Protein AF-0000000080309067 (afdb_homodimer)

Sequence (554 aa):
MSRDVDPRAEEPPRAPPQDAWDGMSSAERAAVVESLPAAMTDAEMSPPEGDAHYDAKNDARETLREWFRRLGKSVYVAAELTTYYPDEPRFAPDVLVVRDVEVREWMKWVVSAEGKGLDWVLEVHVGGDRKKDAERNVARYARLGIPEYFVYDRARQRLAGFRLPSPSARAYVPIVPQLGRYASEVLELDLVIEAQRLRFYRASAELLTPRDLAAKLGALAEQIAAERDAEAERARIEAERARTEAERARTEAERAAAAEAELARLRAEIDALRKRSMSRDVDPRAEEPPRAPPQDAWDGMSSAERAAVVESLPAAMTDAEMSPPEGDAHYDAKNDARETLREWFRRLGKSVYVAAELTTYYPDEPRFAPDVLVVRDVEVREWMKWVVSAEGKGLDWVLEVHVGGDRKKDAERNVARYARLGIPEYFVYDRARQRLAGFRLPSPSARAYVPIVPQLGRYASEVLELDLVIEAQRLRFYRASAELLTPRDLAAKLGALAEQIAAERDAEAERARIEAERARTEAERARTEAERAAAAEAELARLRAEIDALRKRS

Organism: NCBI:txid927083

Foldseek 3Di:
DPPPPPPPPPAADAQAALVVLVPDDPVRNVVSVVPHDLDDDPVADDDDPPPLQVVQLVQVQQLLVVVCVVVVFQKEKDAQTWEHDHPDRIGTARMFIDGPHHYDDDSHHYCSVVVHDTQEGEHEAADDDPCCQVPVVQQVCLQSQHAKYKYADLNVRDIWIWGAPDSPGSHTDTADDDPQWGQDPSSCWTWHRDPSHIWIDNVPDTRGRPVRVVVVVVVVVVVVVVVVVVVVVVVVVVVVVVVVVVVVVVVVVVVVVVVVVVVVVVVVVVVVVVVVD/DPPPPPPVPPAADAQAALVVLVPDDPVRNVVRVVPHDLDDDPVADDDDDPPLQVVQLVQVQQLLVVVCVVVVFQKEKDAQTWEHDHPDRIGTARMFIDGPHHYDDDSHHYCSVVVHDTQEGEHEAADDDPCCQVPVVQQVCLQSQHAKYKYADLNVRDIWIWGAPDSVGSHTDTADDDPQWGQDPSSCWTWHRDPSHIWIDNVPRTRGRPVVVVVVVVVVVVVVVVVVVVVVVVVVVVVVVVVVVVVVVVVVVVVVVVVVVVVVVVVVVVVVVVVVD

Structure (mmCIF, N/CA/C/O backbone):
data_AF-0000000080309067-model_v1
#
loop_
_entity.id
_entity.type
_entity.pdbx_description
1 polymer 'Putative restriction endonuclease domain-containing protein'
#
loop_
_atom_site.group_PDB
_atom_site.id
_atom_site.type_symbol
_atom_site.label_atom_id
_atom_site.label_alt_id
_atom_site.label_comp_id
_atom_site.label_asym_id
_atom_site.label_entity_id
_atom_site.label_seq_id
_atom_site.pdbx_PDB_ins_code
_atom_site.Cartn_x
_atom_site.Cartn_y
_atom_site.Cartn_z
_atom_site.occupancy
_atom_site.B_iso_or_equiv
_atom_site.auth_seq_id
_atom_site.auth_comp_id
_atom_site.auth_asym_id
_atom_site.auth_atom_id
_atom_site.pdbx_PDB_model_num
ATOM 1 N N . MET A 1 1 ? 7.77 47.906 5.785 1 23.8 1 MET A N 1
ATOM 2 C CA . MET A 1 1 ? 7.102 47.375 6.98 1 23.8 1 MET A CA 1
ATOM 3 C C . MET A 1 1 ? 7.309 45.875 7.117 1 23.8 1 MET A C 1
ATOM 5 O O . MET A 1 1 ? 6.938 45.125 6.23 1 23.8 1 MET A O 1
ATOM 9 N N . SER A 1 2 ? 8.383 45.5 7.77 1 26.39 2 SER A N 1
ATOM 10 C CA . SER A 1 2 ? 8.953 44.188 8.062 1 26.39 2 SER A CA 1
ATOM 11 C C . SER A 1 2 ? 7.922 43.281 8.719 1 26.39 2 SER A C 1
ATOM 13 O O . SER A 1 2 ? 7.355 43.625 9.758 1 26.39 2 SER A O 1
ATOM 15 N N . ARG A 1 3 ? 7.113 42.75 7.883 1 35.5 3 ARG A N 1
ATOM 16 C CA . ARG A 1 3 ? 6.062 41.875 8.414 1 35.5 3 ARG A CA 1
ATOM 17 C C . ARG A 1 3 ? 6.594 41 9.547 1 35.5 3 ARG A C 1
ATOM 19 O O . ARG A 1 3 ? 7.508 40.188 9.344 1 35.5 3 ARG A O 1
ATOM 26 N N . ASP A 1 4 ? 6.57 41.438 10.758 1 31.05 4 ASP A N 1
ATOM 27 C CA . ASP A 1 4 ? 6.961 40.781 12.008 1 31.05 4 ASP A CA 1
ATOM 28 C C . ASP A 1 4 ? 6.336 39.406 12.125 1 31.05 4 ASP A C 1
ATOM 30 O O . ASP A 1 4 ? 5.117 39.25 12.055 1 31.05 4 ASP A O 1
ATOM 34 N N . VAL A 1 5 ? 7.012 38.406 11.695 1 38.5 5 VAL A N 1
ATOM 35 C CA . VAL A 1 5 ? 6.781 37 11.992 1 38.5 5 VAL A CA 1
ATOM 36 C C . VAL A 1 5 ? 6.336 36.844 13.445 1 38.5 5 VAL A C 1
ATOM 38 O O . VAL A 1 5 ? 6.914 37.469 14.352 1 38.5 5 VAL A O 1
ATOM 41 N N . ASP A 1 6 ? 5.133 36.719 13.633 1 38.28 6 ASP A N 1
ATOM 42 C CA . ASP A 1 6 ? 4.66 36.562 15.008 1 38.28 6 ASP A CA 1
ATOM 43 C C . ASP A 1 6 ? 5.59 35.656 15.812 1 38.28 6 ASP A C 1
ATOM 45 O O . ASP A 1 6 ? 5.891 34.531 15.398 1 38.28 6 ASP A O 1
ATOM 49 N N . PRO A 1 7 ? 6.32 36.031 16.703 1 42.31 7 PRO A N 1
ATOM 50 C CA . PRO A 1 7 ? 7.332 35.375 17.547 1 42.31 7 PRO A CA 1
ATOM 51 C C . PRO A 1 7 ? 6.816 34.125 18.234 1 42.31 7 PRO A C 1
ATOM 53 O O . PRO A 1 7 ? 7.598 33.375 18.812 1 42.31 7 PRO A O 1
ATOM 56 N N . ARG A 1 8 ? 5.555 34.094 18.531 1 44.69 8 ARG A N 1
ATOM 57 C CA . ARG A 1 8 ? 5.102 33 19.391 1 44.69 8 ARG A CA 1
ATOM 58 C C . ARG A 1 8 ? 4.941 31.719 18.609 1 44.69 8 ARG A C 1
ATOM 60 O O . ARG A 1 8 ? 4.293 30.781 19.062 1 44.69 8 ARG A O 1
ATOM 67 N N . ALA A 1 9 ? 5.035 31.609 17.453 1 48.22 9 ALA A N 1
ATOM 68 C CA . ALA A 1 9 ? 5.078 30.344 16.703 1 48.22 9 ALA A CA 1
ATOM 69 C C . ALA A 1 9 ? 6.066 29.375 17.328 1 48.22 9 ALA A C 1
ATOM 71 O O . ALA A 1 9 ? 7.27 29.641 17.406 1 48.22 9 ALA A O 1
ATOM 72 N N . GLU A 1 10 ? 5.641 28.641 18.438 1 54.19 10 GLU A N 1
ATOM 73 C CA . GLU A 1 10 ? 6.527 27.719 19.141 1 54.19 10 GLU A CA 1
ATOM 74 C C . GLU A 1 10 ? 7.391 26.938 18.156 1 54.19 10 GLU A C 1
ATOM 76 O O . GLU A 1 10 ? 6.895 26.438 17.156 1 54.19 10 GLU A O 1
ATOM 81 N N . GLU A 1 11 ? 8.664 27.25 18.125 1 64 11 GLU A N 1
ATOM 82 C CA . GLU A 1 11 ? 9.688 26.562 17.344 1 64 11 GLU A CA 1
ATOM 83 C C . GLU A 1 11 ? 9.469 25.047 17.375 1 64 11 GLU A C 1
ATOM 85 O O . GLU A 1 11 ? 9.125 24.484 18.422 1 64 11 GLU A O 1
ATOM 90 N N . PRO A 1 12 ? 9.422 24.391 16.203 1 74.69 12 PRO A N 1
ATOM 91 C CA . PRO A 1 12 ? 9.312 22.922 16.219 1 74.69 12 PRO A CA 1
ATOM 92 C C . PRO A 1 12 ? 10.312 22.266 17.156 1 74.69 12 PRO A C 1
ATOM 94 O O . PRO A 1 12 ? 11.422 22.766 17.344 1 74.69 12 PRO A O 1
ATOM 97 N N . PRO A 1 13 ? 9.836 21.266 17.781 1 81.5 13 PRO A N 1
ATOM 98 C CA . PRO A 1 13 ? 10.75 20.531 18.656 1 81.5 13 PRO A CA 1
ATOM 99 C C . PRO A 1 13 ? 12.047 20.125 17.938 1 81.5 13 PRO A C 1
ATOM 101 O O . PRO A 1 13 ? 12.031 19.812 16.75 1 81.5 13 PRO A O 1
ATOM 104 N N . ARG A 1 14 ? 13.102 20.219 18.719 1 88.75 14 ARG A N 1
ATOM 105 C CA . ARG A 1 14 ? 14.43 19.875 18.219 1 88.75 14 ARG A CA 1
ATOM 106 C C . ARG A 1 14 ? 15.133 18.891 19.156 1 88.75 14 ARG A C 1
ATOM 108 O O . ARG A 1 14 ? 14.969 18.969 20.375 1 88.75 14 ARG A O 1
ATOM 115 N N . ALA A 1 15 ? 15.844 18 18.469 1 92.94 15 ALA A N 1
ATOM 116 C CA . ALA A 1 15 ? 16.75 17.188 19.297 1 92.94 15 ALA A CA 1
ATOM 117 C C . ALA A 1 15 ? 17.953 18.016 19.75 1 92.94 15 ALA A C 1
ATOM 119 O O . ALA A 1 15 ? 18.344 18.969 19.078 1 92.94 15 ALA A O 1
ATOM 120 N N . PRO A 1 16 ? 18.5 17.625 20.859 1 93.94 16 PRO A N 1
ATOM 121 C CA . PRO A 1 16 ? 19.719 18.328 21.281 1 93.94 16 PRO A CA 1
ATOM 122 C C . PRO A 1 16 ? 20.875 18.141 20.312 1 93.94 16 PRO A C 1
ATOM 124 O O . PRO A 1 16 ? 20.891 17.172 19.547 1 93.94 16 PRO A O 1
ATOM 127 N N . PRO A 1 17 ? 21.844 19.156 20.422 1 95.62 17 PRO A N 1
ATOM 128 C CA . PRO A 1 17 ? 23.062 18.953 19.641 1 95.62 17 PRO A CA 1
ATOM 129 C C . PRO A 1 17 ? 23.797 17.656 20.016 1 95.62 17 PRO A C 1
ATOM 131 O O . PRO A 1 17 ? 23.672 17.188 21.156 1 95.62 17 PRO A O 1
ATOM 134 N N . GLN A 1 18 ? 24.594 17.156 19.031 1 95.44 18 GLN A N 1
ATOM 135 C CA . GLN A 1 18 ? 25.25 15.875 19.203 1 95.44 18 GLN A CA 1
ATOM 136 C C . GLN A 1 18 ? 26.203 15.906 20.391 1 95.44 18 GLN A C 1
ATOM 138 O O . GLN A 1 18 ? 26.297 14.93 21.141 1 95.44 18 GLN A O 1
ATOM 143 N N . ASP A 1 19 ? 26.906 16.953 20.562 1 95.62 19 ASP A N 1
ATOM 144 C CA . ASP A 1 19 ? 27.859 17.062 21.656 1 95.62 19 ASP A CA 1
ATOM 145 C C . ASP A 1 19 ? 27.172 16.984 23.016 1 95.62 19 ASP A C 1
ATOM 147 O O . ASP A 1 19 ? 27.656 16.328 23.938 1 95.62 19 ASP A O 1
ATOM 151 N N . ALA A 1 20 ? 26.016 17.703 23.078 1 96.19 20 ALA A N 1
ATOM 152 C CA . ALA A 1 20 ? 25.219 17.625 24.297 1 96.19 20 ALA A CA 1
ATOM 153 C C . ALA A 1 20 ? 24.75 16.188 24.531 1 96.19 20 ALA A C 1
ATOM 155 O O . ALA A 1 20 ? 24.812 15.688 25.672 1 96.19 20 ALA A O 1
ATOM 156 N N . TRP A 1 21 ? 24.266 15.492 23.516 1 96.31 21 TRP A N 1
ATOM 157 C CA . TRP A 1 21 ? 23.812 14.109 23.578 1 96.31 21 TRP A CA 1
ATOM 158 C C . TRP A 1 21 ? 24.922 13.188 24.062 1 96.31 21 TRP A C 1
ATOM 160 O O . TRP A 1 21 ? 24.703 12.328 24.906 1 96.31 21 TRP A O 1
ATOM 170 N N . ASP A 1 22 ? 26.141 13.398 23.578 1 96.25 22 ASP A N 1
ATOM 171 C CA . ASP A 1 22 ? 27.281 12.539 23.891 1 96.25 22 ASP A CA 1
ATOM 172 C C . ASP A 1 22 ? 27.641 12.625 25.359 1 96.25 22 ASP A C 1
ATOM 174 O O . ASP A 1 22 ? 28.219 11.688 25.922 1 96.25 22 ASP A O 1
ATOM 178 N N . GLY A 1 23 ? 27.312 13.656 25.938 1 96.44 23 GLY A N 1
ATOM 179 C CA . GLY A 1 23 ? 27.656 13.859 27.328 1 96.44 23 GLY A CA 1
ATOM 180 C C . GLY A 1 23 ? 26.594 13.344 28.297 1 96.44 23 GLY A C 1
ATOM 181 O O . GLY A 1 23 ? 26.781 13.359 29.5 1 96.44 23 GLY A O 1
ATOM 182 N N . MET A 1 24 ? 25.516 12.875 27.766 1 96.62 24 MET A N 1
ATOM 183 C CA . MET A 1 24 ? 24.375 12.461 28.594 1 96.62 24 MET A CA 1
ATOM 184 C C . MET A 1 24 ? 24.562 11.031 29.078 1 96.62 24 MET A C 1
ATOM 186 O O . MET A 1 24 ? 25.188 10.211 28.406 1 96.62 24 MET A O 1
ATOM 190 N N . SER A 1 25 ? 23.969 10.781 30.266 1 96.94 25 SER A N 1
ATOM 191 C CA . SER A 1 25 ? 23.844 9.414 30.75 1 96.94 25 SER A CA 1
ATOM 192 C C . SER A 1 25 ? 22.766 8.648 30 1 96.94 25 SER A C 1
ATOM 194 O O . SER A 1 25 ? 21.969 9.25 29.266 1 96.94 25 SER A O 1
ATOM 196 N N . SER A 1 26 ? 22.828 7.371 30.203 1 96.19 26 SER A N 1
ATOM 197 C CA . SER A 1 26 ? 21.812 6.547 29.547 1 96.19 26 SER A CA 1
ATOM 198 C C . SER A 1 26 ? 20.406 6.973 29.969 1 96.19 26 SER A C 1
ATOM 200 O O . SER A 1 26 ? 19.5 7 29.141 1 96.19 26 SER A O 1
ATOM 202 N N . ALA A 1 27 ? 20.297 7.316 31.172 1 96.69 27 ALA A N 1
ATOM 203 C CA . ALA A 1 27 ? 18.984 7.73 31.703 1 96.69 27 ALA A CA 1
ATOM 204 C C . ALA A 1 27 ? 18.562 9.062 31.094 1 96.69 27 ALA A C 1
ATOM 206 O O . ALA A 1 27 ? 17.391 9.242 30.75 1 96.69 27 ALA A O 1
ATOM 207 N N . GLU A 1 28 ? 19.516 9.984 30.984 1 95.56 28 GLU A N 1
ATOM 208 C CA . GLU A 1 28 ? 19.219 11.281 30.375 1 95.56 28 GLU A CA 1
ATOM 209 C C . GLU A 1 28 ? 18.828 11.133 28.906 1 95.56 28 GLU A C 1
ATOM 211 O O . GLU A 1 28 ? 17.891 11.781 28.438 1 95.56 28 GLU A O 1
ATOM 216 N N . ARG A 1 29 ? 19.562 10.297 28.203 1 95.94 29 ARG A N 1
ATOM 217 C CA . ARG A 1 29 ? 19.266 10.023 26.812 1 95.94 29 ARG A CA 1
ATOM 218 C C . ARG A 1 29 ? 17.859 9.461 26.641 1 95.94 29 ARG A C 1
ATOM 220 O O . ARG A 1 29 ? 17.109 9.891 25.766 1 95.94 29 ARG A O 1
ATOM 227 N N . ALA A 1 30 ? 17.516 8.531 27.484 1 95.5 30 ALA A N 1
ATOM 228 C CA . ALA A 1 30 ? 16.172 7.93 27.438 1 95.5 30 ALA A CA 1
ATOM 229 C C . ALA A 1 30 ? 15.094 8.984 27.672 1 95.5 30 ALA A C 1
ATOM 231 O O . ALA A 1 30 ? 14.062 8.969 27 1 95.5 30 ALA A O 1
ATOM 232 N N . ALA A 1 31 ? 15.336 9.875 28.578 1 94.06 31 ALA A N 1
ATOM 233 C CA . ALA A 1 31 ? 14.383 10.945 28.875 1 94.06 31 ALA A CA 1
ATOM 234 C C . ALA A 1 31 ? 14.219 11.883 27.688 1 94.06 31 ALA A C 1
ATOM 236 O O . ALA A 1 31 ? 13.109 12.352 27.406 1 94.06 31 ALA A O 1
ATOM 237 N N . VAL A 1 32 ? 15.328 12.203 27 1 93.12 32 VAL A N 1
ATOM 238 C CA . VAL A 1 32 ? 15.281 13.07 25.828 1 93.12 32 VAL A CA 1
ATOM 239 C C . VAL A 1 32 ? 14.445 12.414 24.734 1 93.12 32 VAL A C 1
ATOM 241 O O . VAL A 1 32 ? 13.539 13.047 24.172 1 93.12 32 VAL A O 1
ATOM 244 N N . VAL A 1 33 ? 14.719 11.164 24.438 1 94.12 33 VAL A N 1
ATOM 245 C CA . VAL A 1 33 ? 14 10.461 23.391 1 94.12 33 VAL A CA 1
ATOM 246 C C . VAL A 1 33 ? 12.508 10.445 23.703 1 94.12 33 VAL A C 1
ATOM 248 O O . VAL A 1 33 ? 11.68 10.695 22.828 1 94.12 33 VAL A O 1
ATOM 251 N N . GLU A 1 34 ? 12.164 10.203 24.938 1 90.56 34 GLU A N 1
ATOM 252 C CA . GLU A 1 34 ? 10.773 10.164 25.359 1 90.56 34 GLU A CA 1
ATOM 253 C C . GLU A 1 34 ? 10.109 11.523 25.219 1 90.56 34 GLU A C 1
ATOM 255 O O . GLU A 1 34 ? 8.914 11.609 24.891 1 90.56 34 GLU A O 1
ATOM 260 N N . SER A 1 35 ? 10.883 12.586 25.391 1 90.62 35 SER A N 1
ATOM 261 C CA . SER A 1 35 ? 10.336 13.938 25.391 1 90.62 35 SER A CA 1
ATOM 262 C C . SER A 1 35 ? 10.102 14.438 23.953 1 90.62 35 SER A C 1
ATOM 264 O O . SER A 1 35 ? 9.383 15.414 23.75 1 90.62 35 SER A O 1
ATOM 266 N N . LEU A 1 36 ? 10.75 13.812 23 1 88.75 36 LEU A N 1
ATOM 267 C CA . LEU A 1 36 ? 10.594 14.219 21.609 1 88.75 36 LEU A CA 1
ATOM 268 C C . LEU A 1 36 ? 9.297 13.656 21.016 1 88.75 36 LEU A C 1
ATOM 270 O O . LEU A 1 36 ? 9.141 12.438 20.906 1 88.75 36 LEU A O 1
ATOM 274 N N . PRO A 1 37 ? 8.43 14.516 20.688 1 83.56 37 PRO A N 1
ATOM 275 C CA . PRO A 1 37 ? 7.148 14.016 20.172 1 83.56 37 PRO A CA 1
ATOM 276 C C . PRO A 1 37 ? 7.289 13.305 18.828 1 83.56 37 PRO A C 1
ATOM 278 O O . PRO A 1 37 ? 8.055 13.75 17.969 1 83.56 37 PRO A O 1
ATOM 281 N N . ALA A 1 38 ? 6.605 12.195 18.703 1 79.06 38 ALA A N 1
ATOM 282 C CA . ALA A 1 38 ? 6.531 11.508 17.406 1 79.06 38 ALA A CA 1
ATOM 283 C C . ALA A 1 38 ? 5.508 12.164 16.5 1 79.06 38 ALA A C 1
ATOM 285 O O . ALA A 1 38 ? 5.668 12.164 15.273 1 79.06 38 ALA A O 1
ATOM 286 N N . ALA A 1 39 ? 4.527 12.609 17.234 1 69.38 39 ALA A N 1
ATOM 287 C CA . ALA A 1 39 ? 3.438 13.227 16.484 1 69.38 39 ALA A CA 1
ATOM 288 C C . ALA A 1 39 ? 3.793 14.648 16.062 1 69.38 39 ALA A C 1
ATOM 290 O O . ALA A 1 39 ? 4.414 15.391 16.828 1 69.38 39 ALA A O 1
ATOM 291 N N . MET A 1 40 ? 3.623 14.938 14.812 1 59.81 40 MET A N 1
ATOM 292 C CA . MET A 1 40 ? 3.838 16.297 14.352 1 59.81 40 MET A CA 1
ATOM 293 C C . MET A 1 40 ? 2.605 17.156 14.602 1 59.81 40 MET A C 1
ATOM 295 O O . MET A 1 40 ? 1.51 16.641 14.805 1 59.81 40 MET A O 1
ATOM 299 N N . THR A 1 41 ? 2.953 18.391 14.969 1 52.78 41 THR A N 1
ATOM 300 C CA . THR A 1 41 ? 1.838 19.281 15.281 1 52.78 41 THR A CA 1
ATOM 301 C C . THR A 1 41 ? 1.123 19.719 14.008 1 52.78 41 THR A C 1
ATOM 303 O O . THR A 1 41 ? 1.677 19.609 12.914 1 52.78 41 THR A O 1
ATOM 306 N N . ASP A 1 42 ? -0.051 20.062 14.227 1 47.75 42 ASP A N 1
ATOM 307 C CA . ASP A 1 42 ? -0.907 20.547 13.148 1 47.75 42 ASP A CA 1
ATOM 308 C C . ASP A 1 42 ? -0.179 21.594 12.305 1 47.75 42 ASP A C 1
ATOM 310 O O . ASP A 1 42 ? -0.369 21.656 11.086 1 47.75 42 ASP A O 1
ATOM 314 N N . ALA A 1 43 ? 0.699 22.359 12.875 1 43.06 43 ALA A N 1
ATOM 315 C CA . ALA A 1 43 ? 1.45 23.438 12.227 1 43.06 43 ALA A CA 1
ATOM 316 C C . ALA A 1 43 ? 2.551 22.875 11.328 1 43.06 43 ALA A C 1
ATOM 318 O O . ALA A 1 43 ? 2.984 23.531 10.375 1 43.06 43 ALA A O 1
ATOM 319 N N . GLU A 1 44 ? 2.912 21.703 11.57 1 45.75 44 GLU A N 1
ATOM 320 C CA . GLU A 1 44 ? 4.105 21.141 10.93 1 45.75 44 GLU A CA 1
ATOM 321 C C . GLU A 1 44 ? 3.74 20.172 9.812 1 45.75 44 GLU A C 1
ATOM 323 O O . GLU A 1 44 ? 4.598 19.781 9.016 1 45.75 44 GLU A O 1
ATOM 328 N N . MET A 1 45 ? 2.609 19.781 9.727 1 46.06 45 MET A N 1
ATOM 329 C CA . MET A 1 45 ? 2.307 18.641 8.852 1 46.06 45 MET A CA 1
ATOM 330 C C . MET A 1 45 ? 2.033 19.125 7.43 1 46.06 45 MET A C 1
ATOM 332 O O . MET A 1 45 ? 1.495 20.219 7.227 1 46.06 45 MET A O 1
ATOM 336 N N . SER A 1 46 ? 2.801 18.609 6.48 1 50.03 46 SER A N 1
ATOM 337 C CA . SER A 1 46 ? 2.598 18.859 5.059 1 50.03 46 SER A CA 1
ATOM 338 C C . SER A 1 46 ? 1.195 18.453 4.617 1 50.03 46 SER A C 1
ATOM 340 O O . SER A 1 46 ? 0.664 17.438 5.078 1 50.03 46 SER A O 1
ATOM 342 N N . PRO A 1 47 ? 0.471 19.359 3.893 1 54.41 47 PRO A N 1
ATOM 343 C CA . PRO A 1 47 ? -0.868 19.078 3.365 1 54.41 47 PRO A CA 1
ATOM 344 C C . PRO A 1 47 ? -0.922 17.812 2.523 1 54.41 47 PRO A C 1
ATOM 346 O O . PRO A 1 47 ? 0.065 17.438 1.877 1 54.41 47 PRO A O 1
ATOM 349 N N . PRO A 1 48 ? -2.086 17.047 2.873 1 64.12 48 PRO A N 1
ATOM 350 C CA . PRO A 1 48 ? -2.303 15.977 1.899 1 64.12 48 PRO A CA 1
ATOM 351 C C . PRO A 1 48 ? -2.32 16.484 0.459 1 64.12 48 PRO A C 1
ATOM 353 O O . PRO A 1 48 ? -2.77 17.594 0.198 1 64.12 48 PRO A O 1
ATOM 356 N N . GLU A 1 49 ? -1.718 15.828 -0.328 1 73.19 49 GLU A N 1
ATOM 357 C CA . GLU A 1 49 ? -1.603 16.25 -1.721 1 73.19 49 GLU A CA 1
ATOM 358 C C . GLU A 1 49 ? -2.326 15.281 -2.65 1 73.19 49 GLU A C 1
ATOM 360 O O . GLU A 1 49 ? -1.826 14.953 -3.73 1 73.19 49 GLU A O 1
ATOM 365 N N . GLY A 1 50 ? -3.418 14.773 -2.16 1 87.69 50 GLY A N 1
ATOM 366 C CA . GLY A 1 50 ? -4.293 14.008 -3.033 1 87.69 50 GLY A CA 1
ATOM 367 C C . GLY A 1 50 ? -3.781 12.609 -3.307 1 87.69 50 GLY A C 1
ATOM 368 O O . GLY A 1 50 ? -2.734 12.211 -2.789 1 87.69 50 GLY A O 1
ATOM 369 N N . ASP A 1 51 ? -4.535 11.93 -4.195 1 93.44 51 ASP A N 1
ATOM 370 C CA . ASP A 1 51 ? -4.242 10.539 -4.523 1 93.44 51 ASP A CA 1
ATOM 371 C C . ASP A 1 51 ? -2.893 10.414 -5.23 1 93.44 51 ASP A C 1
ATOM 373 O O . ASP A 1 51 ? -2.143 9.469 -4.984 1 93.44 51 ASP A O 1
ATOM 377 N N . ALA A 1 52 ? -2.672 11.398 -6.086 1 93.44 52 ALA A N 1
ATOM 378 C CA . ALA A 1 52 ? -1.438 11.32 -6.863 1 93.44 52 ALA A CA 1
ATOM 379 C C . ALA A 1 52 ? -0.214 11.312 -5.953 1 93.44 52 ALA A C 1
ATOM 381 O O . ALA A 1 52 ? 0.727 10.547 -6.172 1 93.44 52 ALA A O 1
ATOM 382 N N . HIS A 1 53 ? -0.268 12.102 -4.945 1 92.5 53 HIS A N 1
ATOM 383 C CA . HIS A 1 53 ? 0.829 12.172 -3.988 1 92.5 53 HIS A CA 1
ATOM 384 C C . HIS A 1 53 ? 0.893 10.914 -3.131 1 92.5 53 HIS A C 1
ATOM 386 O O . HIS A 1 53 ? 1.951 10.289 -3.012 1 92.5 53 HIS A O 1
ATOM 392 N N . TYR A 1 54 ? -0.267 10.57 -2.553 1 93.56 54 TYR A N 1
ATOM 393 C CA . TYR A 1 54 ? -0.325 9.406 -1.674 1 93.56 54 TYR A CA 1
ATOM 394 C C . TYR A 1 54 ? 0.083 8.141 -2.416 1 93.56 54 TYR A C 1
ATOM 396 O O . TYR A 1 54 ? 0.871 7.34 -1.905 1 93.56 54 TYR A O 1
ATOM 404 N N . ASP A 1 55 ? -0.421 7.953 -3.625 1 95.75 55 ASP A N 1
ATOM 405 C CA . ASP A 1 55 ? -0.133 6.754 -4.406 1 95.75 55 ASP A CA 1
ATOM 406 C C . ASP A 1 55 ? 1.352 6.668 -4.75 1 95.75 55 ASP A C 1
ATOM 408 O O . ASP A 1 55 ? 1.957 5.598 -4.645 1 95.75 55 ASP A O 1
ATOM 412 N N . ALA A 1 56 ? 1.907 7.773 -5.156 1 96.31 56 ALA A N 1
ATOM 413 C CA . ALA A 1 56 ? 3.322 7.781 -5.512 1 96.31 56 ALA A CA 1
ATOM 414 C C . ALA A 1 56 ? 4.191 7.422 -4.309 1 96.31 56 ALA A C 1
ATOM 416 O O . ALA A 1 56 ? 5.09 6.582 -4.41 1 96.31 56 ALA A O 1
ATOM 417 N N . LYS A 1 57 ? 3.908 8.023 -3.23 1 95.5 57 LYS A N 1
ATOM 418 C CA . LYS A 1 57 ? 4.629 7.789 -1.982 1 95.5 57 LYS A CA 1
ATOM 419 C C . LYS A 1 57 ? 4.469 6.344 -1.519 1 95.5 57 LYS A C 1
ATOM 421 O O . LYS A 1 57 ? 5.453 5.668 -1.216 1 95.5 57 LYS A O 1
ATOM 426 N N . ASN A 1 58 ? 3.238 5.945 -1.474 1 96.56 58 ASN A N 1
ATOM 427 C CA . ASN A 1 58 ? 2.941 4.602 -0.988 1 96.56 58 ASN A CA 1
ATOM 428 C C . ASN A 1 58 ? 3.52 3.531 -1.908 1 96.56 58 ASN A C 1
ATOM 430 O O . ASN A 1 58 ? 4.055 2.527 -1.438 1 96.56 58 ASN A O 1
ATOM 434 N N . ASP A 1 59 ? 3.377 3.719 -3.197 1 97.56 59 ASP A N 1
ATOM 435 C CA . ASP A 1 59 ? 3.928 2.754 -4.145 1 97.56 59 ASP A CA 1
ATOM 436 C C . ASP A 1 59 ? 5.441 2.621 -3.975 1 97.56 59 ASP A C 1
ATOM 438 O O . ASP A 1 59 ? 5.977 1.51 -3.98 1 97.56 59 ASP A O 1
ATOM 442 N N . ALA A 1 60 ? 6.102 3.73 -3.869 1 98.5 60 ALA A N 1
ATOM 443 C CA . ALA A 1 60 ? 7.547 3.697 -3.668 1 98.5 60 ALA A CA 1
ATOM 444 C C . ALA A 1 60 ? 7.906 2.957 -2.383 1 98.5 60 ALA A C 1
ATOM 446 O O . ALA A 1 60 ? 8.734 2.049 -2.393 1 98.5 60 ALA A O 1
ATOM 447 N N . ARG A 1 61 ? 7.258 3.275 -1.32 1 98.19 61 ARG A N 1
ATOM 448 C CA . ARG A 1 61 ? 7.535 2.668 -0.024 1 98.19 61 ARG A CA 1
ATOM 449 C C . ARG A 1 61 ? 7.305 1.16 -0.066 1 98.19 61 ARG A C 1
ATOM 451 O O . ARG A 1 61 ? 8.18 0.382 0.315 1 98.19 61 ARG A O 1
ATOM 458 N N . GLU A 1 62 ? 6.137 0.788 -0.544 1 97.81 62 GLU A N 1
ATOM 459 C CA . GLU A 1 62 ? 5.758 -0.622 -0.495 1 97.81 62 GLU A CA 1
ATOM 460 C C . GLU A 1 62 ? 6.617 -1.457 -1.438 1 97.81 62 GLU A C 1
ATOM 462 O O . GLU A 1 62 ? 6.953 -2.604 -1.132 1 97.81 62 GLU A O 1
ATOM 467 N N . THR A 1 63 ? 6.953 -0.907 -2.619 1 98.38 63 THR A N 1
ATOM 468 C CA . THR A 1 63 ? 7.82 -1.602 -3.566 1 98.38 63 THR A CA 1
ATOM 469 C C . THR A 1 63 ? 9.195 -1.854 -2.957 1 98.38 63 THR A C 1
ATOM 471 O O . THR A 1 63 ? 9.695 -2.98 -2.986 1 98.38 63 THR A O 1
ATOM 474 N N . LEU A 1 64 ? 9.766 -0.845 -2.387 1 98.62 64 LEU A N 1
ATOM 475 C CA . LEU A 1 64 ? 11.094 -0.962 -1.797 1 98.62 64 LEU A CA 1
ATOM 476 C C . LEU A 1 64 ? 11.07 -1.892 -0.588 1 98.62 64 LEU A C 1
ATOM 478 O O . LEU A 1 64 ? 11.953 -2.744 -0.439 1 98.62 64 LEU A O 1
ATOM 482 N N . ARG A 1 65 ? 10.07 -1.704 0.235 1 97.38 65 ARG A N 1
ATOM 483 C CA . ARG A 1 65 ? 9.938 -2.543 1.422 1 97.38 65 ARG A CA 1
ATOM 484 C C . ARG A 1 65 ? 9.875 -4.02 1.044 1 97.38 65 ARG A C 1
ATOM 486 O O . ARG A 1 65 ? 10.578 -4.848 1.63 1 97.38 65 ARG A O 1
ATOM 493 N N . GLU A 1 66 ? 9.039 -4.316 0.1 1 95.62 66 GLU A N 1
ATOM 494 C CA . GLU A 1 66 ? 8.867 -5.699 -0.329 1 95.62 66 GLU A CA 1
ATOM 495 C C . GLU A 1 66 ? 10.148 -6.234 -0.97 1 95.62 66 GLU A C 1
ATOM 497 O O . GLU A 1 66 ? 10.531 -7.383 -0.73 1 95.62 66 GLU A O 1
ATOM 502 N N . TRP A 1 67 ? 10.797 -5.434 -1.753 1 96.56 67 TRP A N 1
ATOM 503 C CA . TRP A 1 67 ? 12.023 -5.84 -2.432 1 96.56 67 TRP A CA 1
ATOM 504 C C . TRP A 1 67 ? 13.102 -6.223 -1.423 1 96.56 67 TRP A C 1
ATOM 506 O O . TRP A 1 67 ? 13.664 -7.316 -1.493 1 96.56 67 TRP A O 1
ATOM 516 N N . PHE A 1 68 ? 13.32 -5.41 -0.477 1 97.69 68 PHE A N 1
ATOM 517 C CA . PHE A 1 68 ? 14.391 -5.652 0.483 1 97.69 68 PHE A CA 1
ATOM 518 C C . PHE A 1 68 ? 14.023 -6.789 1.431 1 97.69 68 PHE A C 1
ATOM 520 O O . PHE A 1 68 ? 14.891 -7.555 1.858 1 97.69 68 PHE A O 1
ATOM 527 N N . ARG A 1 69 ? 12.758 -6.887 1.761 1 94.56 69 ARG A N 1
ATOM 528 C CA . ARG A 1 69 ? 12.305 -8.008 2.576 1 94.56 69 ARG A CA 1
ATOM 529 C C . ARG A 1 69 ? 12.594 -9.336 1.889 1 94.56 69 ARG A C 1
ATOM 531 O O . ARG A 1 69 ? 13.117 -10.266 2.514 1 94.56 69 ARG A O 1
ATOM 538 N N . ARG A 1 70 ? 12.297 -9.43 0.662 1 92.38 70 ARG A N 1
ATOM 539 C CA . ARG A 1 70 ? 12.484 -10.664 -0.102 1 92.38 70 ARG A CA 1
ATOM 540 C C . ARG A 1 70 ? 13.961 -11.016 -0.212 1 92.38 70 ARG A C 1
ATOM 542 O O . ARG A 1 70 ? 14.32 -12.195 -0.244 1 92.38 70 ARG A O 1
ATOM 549 N N . LEU A 1 71 ? 14.766 -10 -0.238 1 95 71 LEU A N 1
ATOM 550 C CA . LEU A 1 71 ? 16.203 -10.227 -0.331 1 95 71 LEU A CA 1
ATOM 551 C C . LEU A 1 71 ? 16.781 -10.602 1.028 1 95 71 LEU A C 1
ATOM 553 O O . LEU A 1 71 ? 17.938 -11.016 1.121 1 95 71 LEU A O 1
ATOM 557 N N . GLY A 1 72 ? 15.961 -10.453 2.057 1 94.31 72 GLY A N 1
ATOM 558 C CA . GLY A 1 72 ? 16.438 -10.727 3.402 1 94.31 72 GLY A CA 1
ATOM 559 C C . GLY A 1 72 ? 17.422 -9.695 3.906 1 94.31 72 GLY A C 1
ATOM 560 O O . GLY A 1 72 ? 18.297 -10 4.723 1 94.31 72 GLY A O 1
ATOM 561 N N . LYS A 1 73 ? 17.281 -8.469 3.383 1 94.62 73 LYS A N 1
ATOM 562 C CA . LYS A 1 73 ? 18.188 -7.406 3.779 1 94.62 73 LYS A CA 1
ATOM 563 C C . LYS A 1 73 ? 17.625 -6.594 4.941 1 94.62 73 LYS A C 1
ATOM 565 O O . LYS A 1 73 ? 16.406 -6.391 5.027 1 94.62 73 LYS A O 1
ATOM 570 N N . SER A 1 74 ? 18.5 -6.102 5.762 1 96.44 74 SER A N 1
ATOM 571 C CA . SER A 1 74 ? 18.141 -5.23 6.875 1 96.44 74 SER A CA 1
ATOM 572 C C . SER A 1 74 ? 18.031 -3.775 6.422 1 96.44 74 SER A C 1
ATOM 574 O O . SER A 1 74 ? 18.906 -2.965 6.707 1 96.44 74 SER A O 1
ATOM 576 N N . VAL A 1 75 ? 17.031 -3.475 5.699 1 98.31 75 VAL A N 1
ATOM 577 C CA . VAL A 1 75 ? 16.781 -2.135 5.176 1 98.31 75 VAL A CA 1
ATOM 578 C C . VAL A 1 75 ? 15.414 -1.648 5.637 1 98.31 75 VAL A C 1
ATOM 580 O O . VAL A 1 75 ? 14.391 -2.268 5.332 1 98.31 75 VAL A O 1
ATOM 583 N N . TYR A 1 76 ? 15.414 -0.626 6.371 1 98.12 76 TYR A N 1
ATOM 584 C CA . TYR A 1 76 ? 14.188 -0.018 6.863 1 98.12 76 TYR A CA 1
ATOM 585 C C . TYR A 1 76 ? 13.656 1.021 5.883 1 98.12 76 TYR A C 1
ATOM 587 O O . TYR A 1 76 ? 14.406 1.902 5.445 1 98.12 76 TYR A O 1
ATOM 595 N N . VAL A 1 77 ? 12.461 0.892 5.453 1 98.5 77 VAL A N 1
ATOM 596 C CA . VAL A 1 77 ? 11.781 1.816 4.551 1 98.5 77 VAL A CA 1
ATOM 597 C C . VAL A 1 77 ? 10.516 2.354 5.215 1 98.5 77 VAL A C 1
ATOM 599 O O . VAL A 1 77 ? 9.688 1.582 5.707 1 98.5 77 VAL A O 1
ATOM 602 N N . ALA A 1 78 ? 10.336 3.633 5.25 1 97 78 ALA A N 1
ATOM 603 C CA . ALA A 1 78 ? 9.172 4.246 5.887 1 97 78 ALA A CA 1
ATOM 604 C C . ALA A 1 78 ? 8.672 5.441 5.082 1 97 78 ALA A C 1
ATOM 606 O O . ALA A 1 78 ? 9.352 5.902 4.156 1 97 78 ALA A O 1
ATOM 607 N N . ALA A 1 79 ? 7.473 5.789 5.305 1 94.44 79 ALA A N 1
ATOM 608 C CA . ALA A 1 79 ? 6.887 7.012 4.762 1 94.44 79 ALA A CA 1
ATOM 609 C C . ALA A 1 79 ? 6.426 7.941 5.883 1 94.44 79 ALA A C 1
ATOM 611 O O . ALA A 1 79 ? 5.828 7.496 6.863 1 94.44 79 ALA A O 1
ATOM 612 N N . GLU A 1 80 ? 6.805 9.18 5.738 1 90.62 80 GLU A N 1
ATOM 613 C CA . GLU A 1 80 ? 6.328 10.242 6.617 1 90.62 80 GLU A CA 1
ATOM 614 C C . GLU A 1 80 ? 6.645 9.93 8.078 1 90.62 80 GLU A C 1
ATOM 616 O O . GLU A 1 80 ? 5.781 10.07 8.945 1 90.62 80 GLU A O 1
ATOM 621 N N . LEU A 1 81 ? 7.809 9.453 8.32 1 92.19 81 LEU A N 1
ATOM 622 C CA . LEU A 1 81 ? 8.25 9.188 9.688 1 92.19 81 LEU A CA 1
ATOM 623 C C . LEU A 1 81 ? 8.953 10.406 10.281 1 92.19 81 LEU A C 1
ATOM 625 O O . LEU A 1 81 ? 9.906 10.922 9.695 1 92.19 81 LEU A O 1
ATOM 629 N N . THR A 1 82 ? 8.461 10.828 11.375 1 90.94 82 THR A N 1
ATOM 630 C CA . THR A 1 82 ? 9.117 11.922 12.078 1 90.94 82 THR A CA 1
ATOM 631 C C . THR A 1 82 ? 10.578 11.594 12.352 1 90.94 82 THR A C 1
ATOM 633 O O . THR A 1 82 ? 10.891 10.555 12.938 1 90.94 82 THR A O 1
ATOM 636 N N . THR A 1 83 ? 11.43 12.477 11.961 1 92.88 83 THR A N 1
ATOM 637 C CA . THR A 1 83 ? 12.867 12.242 12.047 1 92.88 83 THR A CA 1
ATOM 638 C C . THR A 1 83 ? 13.562 13.406 12.75 1 92.88 83 THR A C 1
ATOM 640 O O . THR A 1 83 ? 13.281 14.57 12.461 1 92.88 83 THR A O 1
ATOM 643 N N . TYR A 1 84 ? 14.383 13.07 13.727 1 93.5 84 TYR A N 1
ATOM 644 C CA . TYR A 1 84 ? 15.148 14.055 14.477 1 93.5 84 TYR A CA 1
ATOM 645 C C . TYR A 1 84 ? 16.641 13.922 14.195 1 93.5 84 TYR A C 1
ATOM 647 O O . TYR A 1 84 ? 17.234 12.875 14.461 1 93.5 84 TYR A O 1
ATOM 655 N N . TYR A 1 85 ? 17.203 14.906 13.617 1 96.19 85 TYR A N 1
ATOM 656 C CA . TYR A 1 85 ? 18.656 15.078 13.562 1 96.19 85 TYR A CA 1
ATOM 657 C C . TYR A 1 85 ? 19.141 16 14.664 1 96.19 85 TYR A C 1
ATOM 659 O O . TYR A 1 85 ? 18.391 16.859 15.133 1 96.19 85 TYR A O 1
ATOM 667 N N . PRO A 1 86 ? 20.375 15.836 15.109 1 95.88 86 PRO A N 1
ATOM 668 C CA . PRO A 1 86 ? 20.891 16.719 16.172 1 95.88 86 PRO A CA 1
ATOM 669 C C . PRO A 1 86 ? 20.781 18.188 15.82 1 95.88 86 PRO A C 1
ATOM 671 O O . PRO A 1 86 ? 21.234 18.609 14.75 1 95.88 86 PRO A O 1
ATOM 674 N N . ASP A 1 87 ? 20.141 18.938 16.688 1 93.5 87 ASP A N 1
ATOM 675 C CA . ASP A 1 87 ? 20.047 20.391 16.609 1 93.5 87 ASP A CA 1
ATOM 676 C C . ASP A 1 87 ? 19.297 20.844 15.359 1 93.5 87 ASP A C 1
ATOM 678 O O . ASP A 1 87 ? 19.625 21.859 14.766 1 93.5 87 ASP A O 1
ATOM 682 N N . GLU A 1 88 ? 18.469 20.047 14.812 1 90.88 88 GLU A N 1
ATOM 683 C CA . GLU A 1 88 ? 17.641 20.297 13.633 1 90.88 88 GLU A CA 1
ATOM 684 C C . GLU A 1 88 ? 16.156 20.156 13.953 1 90.88 88 GLU A C 1
ATOM 686 O O . GLU A 1 88 ? 15.758 19.234 14.664 1 90.88 88 GLU A O 1
ATOM 691 N N . PRO A 1 89 ? 15.367 21.141 13.477 1 87.19 89 PRO A N 1
ATOM 692 C CA . PRO A 1 89 ? 13.93 20.875 13.609 1 87.19 89 PRO A CA 1
ATOM 693 C C . PRO A 1 89 ? 13.508 19.547 12.977 1 87.19 89 PRO A C 1
ATOM 695 O O . PRO A 1 89 ? 14.047 19.172 11.93 1 87.19 89 PRO A O 1
ATOM 698 N N . ARG A 1 90 ? 12.633 18.859 13.594 1 89.56 90 ARG A N 1
ATOM 699 C CA . ARG A 1 90 ? 12.172 17.578 13.062 1 89.56 90 ARG A CA 1
ATOM 700 C C . ARG A 1 90 ? 11.57 17.75 11.672 1 89.56 90 ARG A C 1
ATOM 702 O O . ARG A 1 90 ? 11.148 18.844 11.305 1 89.56 90 ARG A O 1
ATOM 709 N N . PHE A 1 91 ? 11.555 16.734 10.922 1 86.38 91 PHE A N 1
ATOM 710 C CA . PHE A 1 91 ? 10.953 16.672 9.602 1 86.38 91 PHE A CA 1
ATOM 711 C C . PHE A 1 91 ? 10.5 15.242 9.281 1 86.38 91 PHE A C 1
ATOM 713 O O . PHE A 1 91 ? 10.805 14.312 10.023 1 86.38 91 PHE A O 1
ATOM 720 N N . ALA A 1 92 ? 9.695 15.094 8.289 1 90.06 92 ALA A N 1
ATOM 721 C CA . ALA A 1 92 ? 9.18 13.789 7.863 1 90.06 92 ALA A CA 1
ATOM 722 C C . ALA A 1 92 ? 9.18 13.68 6.344 1 90.06 92 ALA A C 1
ATOM 724 O O . ALA A 1 92 ? 8.258 14.164 5.676 1 90.06 92 ALA A O 1
ATOM 725 N N . PRO A 1 93 ? 10.195 13.008 5.797 1 91.69 93 PRO A N 1
ATOM 726 C CA . PRO A 1 93 ? 10.211 12.82 4.344 1 91.69 93 PRO A CA 1
ATOM 727 C C . PRO A 1 93 ? 9.047 11.961 3.85 1 91.69 93 PRO A C 1
ATOM 729 O O . PRO A 1 93 ? 8.516 11.141 4.605 1 91.69 93 PRO A O 1
ATOM 732 N N . ASP A 1 94 ? 8.695 12.133 2.572 1 92.56 94 ASP A N 1
ATOM 733 C CA . ASP A 1 94 ? 7.66 11.281 1.991 1 92.56 94 ASP A CA 1
ATOM 734 C C . ASP A 1 94 ? 8.062 9.812 2.045 1 92.56 94 ASP A C 1
ATOM 736 O O . ASP A 1 94 ? 7.238 8.953 2.369 1 92.56 94 ASP A O 1
ATOM 740 N N . VAL A 1 95 ? 9.25 9.547 1.686 1 96.75 95 VAL A N 1
ATOM 741 C CA . VAL A 1 95 ? 9.812 8.211 1.836 1 96.75 95 VAL A CA 1
ATOM 742 C C . VAL A 1 95 ? 11.25 8.305 2.342 1 96.75 95 VAL A C 1
ATOM 744 O O . VAL A 1 95 ? 12.008 9.18 1.917 1 96.75 95 VAL A O 1
ATOM 747 N N . LEU A 1 96 ? 11.617 7.445 3.258 1 98.19 96 LEU A N 1
ATOM 748 C CA . LEU A 1 96 ? 12.984 7.395 3.756 1 98.19 96 LEU A CA 1
ATOM 749 C C . LEU A 1 96 ? 13.477 5.957 3.859 1 98.19 96 LEU A C 1
ATOM 751 O O . LEU A 1 96 ? 12.672 5.031 4.016 1 98.19 96 LEU A O 1
ATOM 755 N N . VAL A 1 97 ? 14.758 5.754 3.723 1 98.88 97 VAL A N 1
ATOM 756 C CA . VAL A 1 97 ? 15.406 4.449 3.834 1 98.88 97 VAL A CA 1
ATOM 757 C C . VAL A 1 97 ? 16.594 4.543 4.785 1 98.88 97 VAL A C 1
ATOM 759 O O . VAL A 1 97 ? 17.375 5.504 4.73 1 98.88 97 VAL A O 1
ATOM 762 N N . VAL A 1 98 ? 16.703 3.656 5.668 1 98.75 98 VAL A N 1
ATOM 763 C CA . VAL A 1 98 ? 17.875 3.457 6.52 1 98.75 98 VAL A CA 1
ATOM 764 C C . VAL A 1 98 ? 18.391 2.035 6.348 1 98.75 98 VAL A C 1
ATOM 766 O O . VAL A 1 98 ? 17.672 1.064 6.566 1 98.75 98 VAL A O 1
ATOM 769 N N . ARG A 1 99 ? 19.625 1.906 5.977 1 98.31 99 ARG A N 1
ATOM 770 C CA . ARG A 1 99 ? 20.219 0.593 5.738 1 98.31 99 ARG A CA 1
ATOM 771 C C . ARG A 1 99 ? 20.859 0.042 7.008 1 98.31 99 ARG A C 1
ATOM 773 O O . ARG A 1 99 ? 21.25 0.804 7.895 1 98.31 99 ARG A O 1
ATOM 780 N N . ASP A 1 100 ? 20.906 -1.272 7.082 1 97.31 100 ASP A N 1
ATOM 781 C CA . ASP A 1 100 ? 21.672 -1.999 8.094 1 97.31 100 ASP A CA 1
ATOM 782 C C . ASP A 1 100 ? 21.125 -1.722 9.492 1 97.31 100 ASP A C 1
ATOM 784 O O . ASP A 1 100 ? 21.891 -1.451 10.422 1 97.31 100 ASP A O 1
ATOM 788 N N . VAL A 1 101 ? 19.828 -1.693 9.555 1 96.88 101 VAL A N 1
ATOM 789 C CA . VAL A 1 101 ? 19.141 -1.571 10.836 1 96.88 101 VAL A CA 1
ATOM 790 C C . VAL A 1 101 ? 18.047 -2.629 10.945 1 96.88 101 VAL A C 1
ATOM 792 O O . VAL A 1 101 ? 17.594 -3.17 9.93 1 96.88 101 VAL A O 1
ATOM 795 N N . GLU A 1 102 ? 17.688 -2.896 12.148 1 92.81 102 GLU A N 1
ATOM 796 C CA . GLU A 1 102 ? 16.562 -3.812 12.359 1 92.81 102 GLU A CA 1
ATOM 797 C C . GLU A 1 102 ? 15.273 -3.244 11.781 1 92.81 102 GLU A C 1
ATOM 799 O O . GLU A 1 102 ? 14.992 -2.053 11.93 1 92.81 102 GLU A O 1
ATOM 804 N N . VAL A 1 103 ? 14.602 -4.145 11.086 1 93.88 103 VAL A N 1
ATOM 805 C CA . VAL A 1 103 ? 13.32 -3.725 10.531 1 93.88 103 VAL A CA 1
ATOM 806 C C . VAL A 1 103 ? 12.211 -3.984 11.539 1 93.88 103 VAL A C 1
ATOM 808 O O . VAL A 1 103 ? 11.891 -5.137 11.844 1 93.88 103 VAL A O 1
ATOM 811 N N . ARG A 1 104 ? 11.695 -2.986 12.031 1 94.12 104 ARG A N 1
ATOM 812 C CA . ARG A 1 104 ? 10.57 -2.992 12.961 1 94.12 104 ARG A CA 1
ATOM 813 C C . ARG A 1 104 ? 9.734 -1.725 12.82 1 94.12 104 ARG A C 1
ATOM 815 O O . ARG A 1 104 ? 10.031 -0.867 11.984 1 94.12 104 ARG A O 1
ATOM 822 N N . GLU A 1 105 ? 8.711 -1.646 13.547 1 93.31 105 GLU A N 1
ATOM 823 C CA . GLU A 1 105 ? 7.887 -0.442 13.523 1 93.31 105 GLU A CA 1
ATOM 824 C C . GLU A 1 105 ? 8.492 0.662 14.383 1 93.31 105 GLU A C 1
ATOM 826 O O . GLU A 1 105 ? 8.82 0.438 15.547 1 93.31 105 GLU A O 1
ATOM 831 N N . TRP A 1 106 ? 8.625 1.813 13.758 1 93.88 106 TRP A N 1
ATOM 832 C CA . TRP A 1 106 ? 9.148 2.973 14.477 1 93.88 106 TRP A CA 1
ATOM 833 C C . TRP A 1 106 ? 8.094 4.066 14.586 1 93.88 106 TRP A C 1
ATOM 835 O O . TRP A 1 106 ? 7.34 4.305 13.633 1 93.88 106 TRP A O 1
ATOM 845 N N . MET A 1 107 ? 8.109 4.75 15.719 1 90.56 107 MET A N 1
ATOM 846 C CA . MET A 1 107 ? 7.25 5.914 15.875 1 90.56 107 MET A CA 1
ATOM 847 C C . MET A 1 107 ? 7.957 7.184 15.398 1 90.56 107 MET A C 1
ATOM 849 O O . MET A 1 107 ? 7.305 8.148 15.008 1 90.56 107 MET A O 1
ATOM 853 N N . LYS A 1 108 ? 9.188 7.168 15.484 1 92.44 108 LYS A N 1
ATOM 854 C CA . LYS A 1 108 ? 10.094 8.234 15.07 1 92.44 108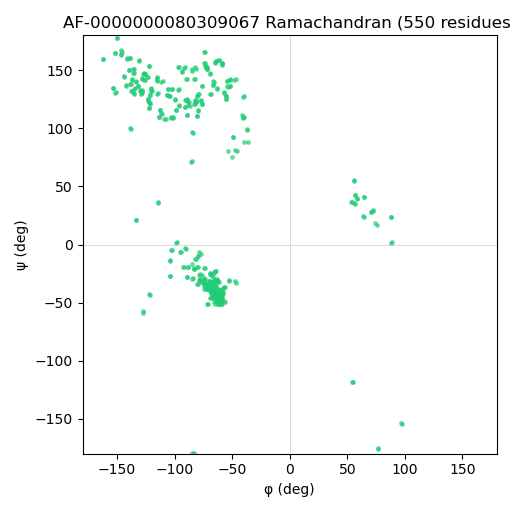 LYS A CA 1
ATOM 855 C C . LYS A 1 108 ? 11.523 7.723 14.922 1 92.44 108 LYS A C 1
ATOM 857 O O . LYS A 1 108 ? 11.859 6.648 15.422 1 92.44 108 LYS A O 1
ATOM 862 N N . TRP A 1 109 ? 12.273 8.422 14.203 1 95.25 109 TRP A N 1
ATOM 863 C CA . TRP A 1 109 ? 13.695 8.109 14.062 1 95.25 109 TRP A CA 1
ATOM 864 C C . TRP A 1 109 ? 14.555 9.203 14.688 1 95.25 109 TRP A C 1
ATOM 866 O O . TRP A 1 109 ? 14.57 10.336 14.211 1 95.25 109 TRP A O 1
ATOM 876 N N . VAL A 1 110 ? 15.148 8.867 15.75 1 96 110 VAL A N 1
ATOM 877 C CA . VAL A 1 110 ? 16.047 9.797 16.422 1 96 110 VAL A CA 1
ATOM 878 C C . VAL A 1 110 ? 17.5 9.414 16.141 1 96 110 VAL A C 1
ATOM 880 O O . VAL A 1 110 ? 18.031 8.461 16.719 1 96 110 VAL A O 1
ATOM 883 N N . VAL A 1 111 ? 18.172 10.219 15.352 1 97.69 111 VAL A N 1
ATOM 884 C CA . VAL A 1 111 ? 19.469 9.883 14.789 1 97.69 111 VAL A CA 1
ATOM 885 C C . VAL A 1 111 ? 20.484 9.688 15.922 1 97.69 111 VAL A C 1
ATOM 887 O O . VAL A 1 111 ? 21.281 8.75 15.891 1 97.69 111 VAL A O 1
ATOM 890 N N . SER A 1 112 ? 20.469 10.547 16.922 1 96.94 112 SER A N 1
ATOM 891 C CA . SER A 1 112 ? 21.422 10.445 18.031 1 96.94 112 SER A CA 1
ATOM 892 C C . SER A 1 112 ? 21.219 9.148 18.812 1 96.94 112 SER A C 1
ATOM 894 O O . SER A 1 112 ? 22.188 8.516 19.234 1 96.94 112 SER A O 1
ATOM 896 N N . ALA A 1 113 ? 20.016 8.797 19 1 96.25 113 ALA A N 1
ATOM 897 C CA . ALA A 1 113 ? 19.688 7.605 19.781 1 96.25 113 ALA A CA 1
ATOM 898 C C . ALA A 1 113 ? 20.016 6.336 19.016 1 96.25 113 ALA A C 1
ATOM 900 O O . ALA A 1 113 ? 20.531 5.367 19.578 1 96.25 113 ALA A O 1
ATOM 901 N N . GLU A 1 114 ? 19.781 6.379 17.688 1 95.69 114 GLU A N 1
ATOM 902 C CA . GLU A 1 114 ? 19.984 5.191 16.859 1 95.69 114 GLU A CA 1
ATOM 903 C C . GLU A 1 114 ? 21.438 5.109 16.359 1 95.69 114 GLU A C 1
ATOM 905 O O . GLU A 1 114 ? 21.875 4.051 15.922 1 95.69 114 GLU A O 1
ATOM 910 N N . GLY A 1 115 ? 22.094 6.234 16.406 1 95.56 115 GLY A N 1
ATOM 911 C CA . GLY A 1 115 ? 23.484 6.297 15.977 1 95.56 115 GLY A CA 1
ATOM 912 C C . GLY A 1 115 ? 23.641 6.238 14.469 1 95.56 115 GLY A C 1
ATOM 913 O O . GLY A 1 115 ? 24.703 5.879 13.961 1 95.56 115 GLY A O 1
ATOM 914 N N . LYS A 1 116 ? 22.531 6.52 13.805 1 96.88 116 LYS A N 1
ATOM 915 C CA . LYS A 1 116 ? 22.547 6.387 12.352 1 96.88 116 LYS A CA 1
ATOM 916 C C . LYS A 1 116 ? 21.547 7.348 11.703 1 96.88 116 LYS A C 1
ATOM 918 O O . LYS A 1 116 ? 20.406 7.449 12.133 1 96.88 116 LYS A O 1
ATOM 923 N N . GLY A 1 117 ? 22.062 8.094 10.68 1 98.12 117 GLY A N 1
ATOM 924 C CA . GLY A 1 117 ? 21.188 8.945 9.898 1 98.12 117 GLY A CA 1
ATOM 925 C C . GLY A 1 117 ? 20.469 8.211 8.781 1 98.12 117 GLY A C 1
ATOM 926 O O . GLY A 1 117 ? 20.672 7.008 8.602 1 98.12 117 GLY A O 1
ATOM 927 N N . LEU A 1 118 ? 19.672 8.945 8.047 1 98.69 118 LEU A N 1
ATOM 928 C CA . LEU A 1 118 ? 19 8.391 6.875 1 98.69 118 LEU A CA 1
ATOM 929 C C . LEU A 1 118 ? 19.984 8.164 5.73 1 98.69 118 LEU A C 1
ATOM 931 O O . LEU A 1 118 ? 20.969 8.906 5.598 1 98.69 118 LEU A O 1
ATOM 935 N N . ASP A 1 119 ? 19.672 7.168 4.891 1 98.88 119 ASP A N 1
ATOM 936 C CA . ASP A 1 119 ? 20.562 6.883 3.766 1 98.88 119 ASP A CA 1
ATOM 937 C C . ASP A 1 119 ? 19.969 7.398 2.457 1 98.88 119 ASP A C 1
ATOM 939 O O . ASP A 1 119 ? 20.703 7.691 1.511 1 98.88 119 ASP A O 1
ATOM 943 N N . TRP A 1 120 ? 18.688 7.48 2.381 1 98.88 120 TRP A N 1
ATOM 944 C CA . TRP A 1 120 ? 17.969 7.797 1.147 1 98.88 120 TRP A CA 1
ATOM 945 C C . TRP A 1 120 ? 16.625 8.445 1.448 1 98.88 120 TRP A C 1
ATOM 947 O O . TRP A 1 120 ? 15.914 8.016 2.357 1 98.88 120 TRP A O 1
ATOM 957 N N . VAL A 1 121 ? 16.281 9.523 0.738 1 98.62 121 VAL A N 1
ATOM 958 C CA . VAL A 1 121 ? 15.008 10.227 0.917 1 98.62 121 VAL A CA 1
ATOM 959 C C . VAL A 1 121 ? 14.375 10.5 -0.443 1 98.62 121 VAL A C 1
ATOM 961 O O . VAL A 1 121 ? 15.078 10.812 -1.41 1 98.62 121 VAL A O 1
ATOM 964 N N . LEU A 1 122 ? 13.062 10.359 -0.56 1 98.25 122 LEU A N 1
ATOM 965 C CA . LEU A 1 122 ? 12.258 10.742 -1.719 1 98.25 122 LEU A CA 1
ATOM 966 C C . LEU A 1 122 ? 11.164 11.719 -1.324 1 98.25 122 LEU A C 1
ATOM 968 O O . LEU A 1 122 ? 10.438 11.492 -0.354 1 98.25 122 LEU A O 1
ATOM 972 N N . GLU A 1 123 ? 11.125 12.812 -1.958 1 94.81 123 GLU A N 1
ATOM 973 C CA . GLU A 1 123 ? 9.992 13.727 -1.86 1 94.81 123 GLU A CA 1
ATOM 974 C C . GLU A 1 123 ? 9.133 13.68 -3.121 1 94.81 123 GLU A C 1
ATOM 976 O O . GLU A 1 123 ? 9.656 13.609 -4.234 1 94.81 123 GLU A O 1
ATOM 981 N N . VAL A 1 124 ? 7.871 13.609 -2.938 1 93.81 124 VAL A N 1
ATOM 982 C CA . VAL A 1 124 ? 6.914 13.633 -4.039 1 93.81 124 VAL A CA 1
ATOM 983 C C . VAL A 1 124 ? 6.195 14.984 -4.066 1 93.81 124 VAL A C 1
ATOM 985 O O . VAL A 1 124 ? 5.68 15.438 -3.043 1 93.81 124 VAL A O 1
ATOM 988 N N . HIS A 1 125 ? 6.242 15.523 -5.227 1 89.06 125 HIS A N 1
ATOM 989 C CA . HIS A 1 125 ? 5.609 16.828 -5.406 1 89.06 125 HIS A CA 1
ATOM 990 C C . HIS A 1 125 ? 4.418 16.734 -6.352 1 89.06 125 HIS A C 1
ATOM 992 O O . HIS A 1 125 ? 4.508 16.109 -7.41 1 89.06 125 HIS A O 1
ATOM 998 N N . VAL A 1 126 ? 3.32 17.234 -6 1 86.88 126 VAL A N 1
ATOM 999 C CA . VAL A 1 126 ? 2.172 17.281 -6.898 1 86.88 126 VAL A CA 1
ATOM 1000 C C . VAL A 1 126 ? 1.722 18.734 -7.078 1 86.88 126 VAL A C 1
ATOM 1002 O O . VAL A 1 126 ? 1.377 19.141 -8.188 1 86.88 126 VAL A O 1
ATOM 1005 N N . GLY A 1 127 ? 1.692 19.516 -5.934 1 76.12 127 GLY A N 1
ATOM 1006 C CA . GLY A 1 127 ? 1.29 20.906 -5.988 1 76.12 127 GLY A CA 1
ATOM 1007 C C . GLY A 1 127 ? 2.021 21.781 -4.988 1 76.12 127 GLY A C 1
ATOM 1008 O O . GLY A 1 127 ? 2.693 21.281 -4.086 1 76.12 127 GLY A O 1
ATOM 1009 N N . GLY A 1 128 ? 1.941 23.016 -5.105 1 70.31 128 GLY A N 1
ATOM 1010 C CA . GLY A 1 128 ? 2.539 23.969 -4.176 1 70.31 128 GLY A CA 1
ATOM 1011 C C . GLY A 1 128 ? 3.891 24.484 -4.633 1 70.31 128 GLY A C 1
ATOM 1012 O O . GLY A 1 128 ? 4.152 24.562 -5.832 1 70.31 128 GLY A O 1
ATOM 1013 N N . ASP A 1 129 ? 4.641 24.859 -3.596 1 71.06 129 ASP A N 1
ATOM 1014 C CA . ASP A 1 129 ? 5.93 25.484 -3.875 1 71.06 129 ASP A CA 1
ATOM 1015 C C . ASP A 1 129 ? 6.996 24.438 -4.191 1 71.06 129 ASP A C 1
ATOM 1017 O O . ASP A 1 129 ? 7.43 23.703 -3.305 1 71.06 129 ASP A O 1
ATOM 1021 N N . ARG A 1 130 ? 7.391 24.406 -5.355 1 77.12 130 ARG A N 1
ATOM 1022 C CA . ARG A 1 130 ? 8.406 23.469 -5.828 1 77.12 130 ARG A CA 1
ATOM 1023 C C . ARG A 1 130 ? 9.773 23.812 -5.238 1 77.12 130 ARG A C 1
ATOM 1025 O O . ARG A 1 130 ? 10.641 22.938 -5.137 1 77.12 130 ARG A O 1
ATOM 1032 N N . LYS A 1 131 ? 9.898 25.031 -4.91 1 79.69 131 LYS A N 1
ATOM 1033 C CA . LYS A 1 131 ? 11.195 25.484 -4.41 1 79.69 131 LYS A CA 1
ATOM 1034 C C . LYS A 1 131 ? 11.57 24.781 -3.113 1 79.69 131 LYS A C 1
ATOM 1036 O O . LYS A 1 131 ? 12.75 24.531 -2.854 1 79.69 131 LYS A O 1
ATOM 1041 N N . LYS A 1 132 ? 10.594 24.438 -2.393 1 80.56 132 LYS A N 1
ATOM 1042 C CA . LYS A 1 132 ? 10.844 23.734 -1.146 1 80.56 132 LYS A CA 1
ATOM 1043 C C . LYS A 1 132 ? 11.586 22.422 -1.404 1 80.56 132 LYS A C 1
ATOM 1045 O O . LYS A 1 132 ? 12.664 22.188 -0.85 1 80.56 132 LYS A O 1
ATOM 1050 N N . ASP A 1 133 ? 11.18 21.641 -2.318 1 85.5 133 ASP A N 1
ATOM 1051 C CA . ASP A 1 133 ? 11.75 20.312 -2.557 1 85.5 133 ASP A CA 1
ATOM 1052 C C . ASP A 1 133 ? 12.992 20.391 -3.443 1 85.5 133 ASP A C 1
ATOM 1054 O O . ASP A 1 133 ? 13.938 19.625 -3.275 1 85.5 133 ASP A O 1
ATOM 1058 N N . ALA A 1 134 ? 12.961 21.406 -4.277 1 88.81 134 ALA A N 1
ATOM 1059 C CA . ALA A 1 134 ? 14.008 21.469 -5.293 1 88.81 134 ALA A CA 1
ATOM 1060 C C . ALA A 1 134 ? 15.203 22.281 -4.805 1 88.81 134 ALA A C 1
ATOM 1062 O O . ALA A 1 134 ? 16.297 22.188 -5.375 1 88.81 134 ALA A O 1
ATOM 1063 N N . GLU A 1 135 ? 14.977 23.094 -3.803 1 89.06 135 GLU A N 1
ATOM 1064 C CA . GLU A 1 135 ? 16.078 23.938 -3.33 1 89.06 135 GLU A CA 1
ATOM 1065 C C . GLU A 1 135 ? 16.281 23.797 -1.825 1 89.06 135 GLU A C 1
ATOM 1067 O O . GLU A 1 135 ? 17.312 23.297 -1.381 1 89.06 135 GLU A O 1
ATOM 1072 N N . ARG A 1 136 ? 15.258 24.062 -1.031 1 90.12 136 ARG A N 1
ATOM 1073 C CA . ARG A 1 136 ? 15.406 24.078 0.421 1 90.12 136 ARG A CA 1
ATOM 1074 C C . ARG A 1 136 ? 15.734 22.688 0.951 1 90.12 136 ARG A C 1
ATOM 1076 O O . ARG A 1 136 ? 16.656 22.531 1.746 1 90.12 136 ARG A O 1
ATOM 1083 N N . ASN A 1 137 ? 15.016 21.75 0.506 1 92.94 137 ASN A N 1
ATOM 1084 C CA . ASN A 1 137 ? 15.273 20.391 0.974 1 92.94 137 ASN A CA 1
ATOM 1085 C C . ASN A 1 137 ? 16.594 19.844 0.441 1 92.94 137 ASN A C 1
ATOM 1087 O O . ASN A 1 137 ? 17.281 19.078 1.12 1 92.94 137 ASN A O 1
ATOM 1091 N N . VAL A 1 138 ? 16.969 20.266 -0.739 1 96.06 138 VAL A N 1
ATOM 1092 C CA . VAL A 1 138 ? 18.25 19.844 -1.289 1 96.06 138 VAL A CA 1
ATOM 1093 C C . VAL A 1 138 ? 19.375 20.281 -0.356 1 96.06 138 VAL A C 1
ATOM 1095 O O . VAL A 1 138 ? 20.219 19.469 0.035 1 96.06 138 VAL A O 1
ATOM 1098 N N . ALA A 1 139 ? 19.344 21.547 -0.012 1 96.5 139 ALA A N 1
ATOM 1099 C CA . ALA A 1 139 ? 20.375 22.078 0.871 1 96.5 139 ALA A CA 1
ATOM 1100 C C . ALA A 1 139 ? 20.312 21.438 2.252 1 96.5 139 ALA A C 1
ATOM 1102 O O . ALA A 1 139 ? 21.344 21.078 2.83 1 96.5 139 ALA A O 1
ATOM 1103 N N . ARG A 1 140 ? 19.156 21.234 2.766 1 95.38 140 ARG A N 1
ATOM 1104 C CA . ARG A 1 140 ? 18.953 20.688 4.102 1 95.38 140 ARG A CA 1
ATOM 1105 C C . ARG A 1 140 ? 19.453 19.25 4.184 1 95.38 140 ARG A C 1
ATOM 1107 O O . ARG A 1 140 ? 20.25 18.922 5.066 1 95.38 140 ARG A O 1
ATOM 1114 N N . TYR A 1 141 ? 19.078 18.406 3.279 1 98.12 141 TYR A N 1
ATOM 1115 C CA . TYR A 1 141 ? 19.422 17 3.342 1 98.12 141 TYR A CA 1
ATOM 1116 C C . TYR A 1 141 ? 20.906 16.781 3.094 1 98.12 141 TYR A C 1
ATOM 1118 O O . TYR A 1 141 ? 21.531 15.898 3.693 1 98.12 141 TYR A O 1
ATOM 1126 N N . ALA A 1 142 ? 21.484 17.656 2.264 1 98.56 142 ALA A N 1
ATOM 1127 C CA . ALA A 1 142 ? 22.938 17.609 2.076 1 98.56 142 ALA A CA 1
ATOM 1128 C C . ALA A 1 142 ? 23.672 17.969 3.367 1 98.56 142 ALA A C 1
ATOM 1130 O O . ALA A 1 142 ? 24.594 17.266 3.771 1 98.56 142 ALA A O 1
ATOM 1131 N N . ARG A 1 143 ? 23.203 19.016 3.988 1 97.69 143 ARG A N 1
ATOM 1132 C CA . ARG A 1 143 ? 23.812 19.484 5.23 1 97.69 143 ARG A CA 1
ATOM 1133 C C . ARG A 1 143 ? 23.719 18.422 6.32 1 97.69 143 ARG A C 1
ATOM 1135 O O . ARG A 1 143 ? 24.625 18.266 7.133 1 97.69 143 ARG A O 1
ATOM 1142 N N . LEU A 1 144 ? 22.656 17.625 6.309 1 97.88 144 LEU A N 1
ATOM 1143 C CA . LEU A 1 144 ? 22.406 16.609 7.324 1 97.88 144 LEU A CA 1
ATOM 1144 C C . LEU A 1 144 ? 23.203 15.336 7.027 1 97.88 144 LEU A C 1
ATOM 1146 O O . LEU A 1 144 ? 23.25 14.422 7.848 1 97.88 144 LEU A O 1
ATOM 1150 N N . GLY A 1 145 ? 23.766 15.234 5.844 1 98.31 145 GLY A N 1
ATOM 1151 C CA . GLY A 1 145 ? 24.625 14.109 5.504 1 98.31 145 GLY A CA 1
ATOM 1152 C C . GLY A 1 145 ? 23.859 12.93 4.941 1 98.31 145 GLY A C 1
ATOM 1153 O O . GLY A 1 145 ? 24.328 11.789 5.027 1 98.31 145 GLY A O 1
ATOM 1154 N N . ILE A 1 146 ? 22.703 13.148 4.391 1 98.81 146 ILE A N 1
ATOM 1155 C CA . ILE A 1 146 ? 21.938 12.086 3.746 1 98.81 146 ILE A CA 1
ATOM 1156 C C . ILE A 1 146 ? 22.547 11.766 2.383 1 98.81 146 ILE A C 1
ATOM 1158 O O . ILE A 1 146 ? 22.594 12.625 1.501 1 98.81 146 ILE A O 1
ATOM 1162 N N . PRO A 1 147 ? 22.938 10.602 2.174 1 98.88 147 PRO A N 1
ATOM 1163 C CA . PRO A 1 147 ? 23.75 10.266 1.004 1 98.88 147 PRO A CA 1
ATOM 1164 C C . PRO A 1 147 ? 23.031 10.539 -0.314 1 98.88 147 PRO A C 1
ATOM 1166 O O . PRO A 1 147 ? 23.641 11.008 -1.273 1 98.88 147 PRO A O 1
ATOM 1169 N N . GLU A 1 148 ? 21.734 10.227 -0.384 1 98.94 148 GLU A N 1
ATOM 1170 C CA . GLU A 1 148 ? 21.016 10.43 -1.634 1 98.94 148 GLU A CA 1
ATOM 1171 C C . GLU A 1 148 ? 19.641 11.047 -1.381 1 98.94 148 GLU A C 1
ATOM 1173 O O . GLU A 1 148 ? 18.969 10.703 -0.402 1 98.94 148 GLU A O 1
ATOM 1178 N N . TYR A 1 149 ? 19.266 11.914 -2.26 1 98.81 149 TYR A N 1
ATOM 1179 C CA . TYR A 1 149 ? 17.969 12.586 -2.232 1 98.81 149 TYR A CA 1
ATOM 1180 C C . TYR A 1 149 ? 17.344 12.617 -3.621 1 98.81 149 TYR A C 1
ATOM 1182 O O . TYR A 1 149 ? 18.016 12.953 -4.605 1 98.81 149 TYR A O 1
ATOM 1190 N N . PHE A 1 150 ? 16.047 12.203 -3.697 1 98.75 150 PHE A N 1
ATOM 1191 C CA . PHE A 1 150 ? 15.32 12.227 -4.961 1 98.75 150 PHE A CA 1
ATOM 1192 C C . PHE A 1 150 ? 14.047 13.047 -4.828 1 98.75 150 PHE A C 1
ATOM 1194 O O . PHE A 1 150 ? 13.406 13.047 -3.777 1 98.75 150 PHE A O 1
ATOM 1201 N N . VAL A 1 151 ? 13.703 13.75 -5.895 1 96.94 151 VAL A N 1
ATOM 1202 C CA . VAL A 1 151 ? 12.453 14.5 -6 1 96.94 151 VAL A CA 1
ATOM 1203 C C . VAL A 1 151 ? 11.656 14 -7.203 1 96.94 151 VAL A C 1
ATOM 1205 O O . VAL A 1 151 ? 12.148 14.031 -8.336 1 96.94 151 VAL A O 1
ATOM 1208 N N . TYR A 1 152 ? 10.508 13.547 -6.949 1 97.38 152 TYR A N 1
ATOM 1209 C CA . TYR A 1 152 ? 9.586 13.141 -8.008 1 97.38 152 TYR A CA 1
ATOM 1210 C C . TYR A 1 152 ? 8.438 14.141 -8.141 1 97.38 152 TYR A C 1
ATOM 1212 O O . TYR A 1 152 ? 7.547 14.188 -7.293 1 97.38 152 TYR A O 1
ATOM 1220 N N . ASP A 1 153 ? 8.492 14.891 -9.203 1 95.06 153 ASP A N 1
ATOM 1221 C CA . ASP A 1 153 ? 7.383 15.766 -9.555 1 95.06 153 ASP A CA 1
ATOM 1222 C C . ASP A 1 153 ? 6.312 15.016 -10.344 1 95.06 153 ASP A C 1
ATOM 1224 O O . ASP A 1 153 ? 6.41 14.875 -11.562 1 95.06 153 ASP A O 1
ATOM 1228 N N . ARG A 1 154 ? 5.352 14.602 -9.633 1 93.38 154 ARG A N 1
ATOM 1229 C CA . ARG A 1 154 ? 4.328 13.734 -10.211 1 93.38 154 ARG A CA 1
ATOM 1230 C C . ARG A 1 154 ? 3.465 14.5 -11.203 1 93.38 154 ARG A C 1
ATOM 1232 O O . ARG A 1 154 ? 3.031 13.945 -12.219 1 93.38 154 ARG A O 1
ATOM 1239 N N . ALA A 1 155 ? 3.193 15.727 -10.914 1 89.69 155 ALA A N 1
ATOM 1240 C CA . ALA A 1 155 ? 2.352 16.531 -11.797 1 89.69 155 ALA A CA 1
ATOM 1241 C C . ALA A 1 155 ? 3.021 16.75 -13.148 1 89.69 155 ALA A C 1
ATOM 1243 O O . ALA A 1 155 ? 2.369 16.656 -14.195 1 89.69 155 ALA A O 1
ATOM 1244 N N . ARG A 1 156 ? 4.309 16.922 -13.141 1 93.06 156 ARG A N 1
ATOM 1245 C CA . ARG A 1 156 ? 5.035 17.203 -14.375 1 93.06 156 ARG A CA 1
ATOM 1246 C C . ARG A 1 156 ? 5.766 15.969 -14.883 1 93.06 156 ARG A C 1
ATOM 1248 O O . ARG A 1 156 ? 6.391 16 -15.945 1 93.06 156 ARG A O 1
ATOM 1255 N N . GLN A 1 157 ? 5.727 14.961 -14.156 1 95 157 GLN A N 1
ATOM 1256 C CA . GLN A 1 157 ? 6.418 13.719 -14.5 1 95 157 GLN A CA 1
ATOM 1257 C C . GLN A 1 157 ? 7.906 13.961 -14.727 1 95 157 GLN A C 1
ATOM 1259 O O . GLN A 1 157 ? 8.453 13.594 -15.773 1 95 157 GLN A O 1
ATOM 1264 N N . ARG A 1 158 ? 8.484 14.547 -13.727 1 95.69 158 ARG A N 1
ATOM 1265 C CA . ARG A 1 158 ? 9.922 14.812 -13.734 1 95.69 158 ARG A CA 1
ATOM 1266 C C . ARG A 1 158 ? 10.586 14.219 -12.492 1 95.69 158 ARG A C 1
ATOM 1268 O O . ARG A 1 158 ? 9.984 14.164 -11.422 1 95.69 158 ARG A O 1
ATOM 1275 N N . LEU A 1 159 ? 11.805 13.789 -12.664 1 97.44 159 LEU A N 1
ATOM 1276 C CA . LEU A 1 159 ? 12.602 13.195 -11.602 1 97.44 159 LEU A CA 1
ATOM 1277 C C . LEU A 1 159 ? 13.961 13.867 -11.492 1 97.44 159 LEU A C 1
ATOM 1279 O O . LEU A 1 159 ? 14.602 14.148 -12.508 1 97.44 159 LEU A O 1
ATOM 1283 N N . ALA A 1 160 ? 14.336 14.203 -10.32 1 97.75 160 ALA A N 1
ATOM 1284 C CA . ALA A 1 160 ? 15.688 14.68 -10.031 1 97.75 160 ALA A CA 1
ATOM 1285 C C . ALA A 1 160 ? 16.328 13.859 -8.914 1 97.75 160 ALA A C 1
ATOM 1287 O O . ALA A 1 160 ? 15.656 13.461 -7.965 1 97.75 160 ALA A O 1
ATOM 1288 N N . GLY A 1 161 ? 17.562 13.602 -9.055 1 98.31 161 GLY A N 1
ATOM 1289 C CA . GLY A 1 161 ? 18.344 12.891 -8.055 1 98.31 161 GLY A CA 1
ATOM 1290 C C . GLY A 1 161 ? 19.609 13.625 -7.641 1 98.31 161 GLY A C 1
ATOM 1291 O O . GLY A 1 161 ? 20.219 14.32 -8.453 1 98.31 161 GLY A O 1
ATOM 1292 N N . PHE A 1 162 ? 19.953 13.461 -6.418 1 98.81 162 PHE A N 1
ATOM 1293 C CA . PHE A 1 162 ? 21.141 14.102 -5.852 1 98.81 162 PHE A CA 1
ATOM 1294 C C . PHE A 1 162 ? 21.938 13.117 -5 1 98.81 162 PHE A C 1
ATOM 1296 O O . PHE A 1 162 ? 21.359 12.242 -4.352 1 98.81 162 PHE A O 1
ATOM 1303 N N . ARG A 1 163 ? 23.266 13.297 -4.992 1 98.81 163 ARG A N 1
ATOM 1304 C CA . ARG A 1 163 ? 24.141 12.406 -4.227 1 98.81 163 ARG A CA 1
ATOM 1305 C C . ARG A 1 163 ? 25.281 13.18 -3.594 1 98.81 163 ARG A C 1
ATOM 1307 O O . ARG A 1 163 ? 25.844 14.086 -4.219 1 98.81 163 ARG A O 1
ATOM 1314 N N . LEU A 1 164 ? 25.562 12.867 -2.352 1 98.81 164 LEU A N 1
ATOM 1315 C CA . LEU A 1 164 ? 26.812 13.359 -1.779 1 98.81 164 LEU A CA 1
ATOM 1316 C C . LEU A 1 164 ? 28.016 12.68 -2.428 1 98.81 164 LEU A C 1
ATOM 1318 O O . LEU A 1 164 ? 28.078 11.453 -2.512 1 98.81 164 LEU A O 1
ATOM 1322 N N . PRO A 1 165 ? 29 13.43 -2.891 1 98.25 165 PRO A N 1
ATOM 1323 C CA . PRO A 1 165 ? 30.156 12.82 -3.562 1 98.25 165 PRO A CA 1
ATOM 1324 C C . PRO A 1 165 ? 31.031 12.008 -2.609 1 98.25 165 PRO A C 1
ATOM 1326 O O . PRO A 1 165 ? 31.812 11.172 -3.053 1 98.25 165 PRO A O 1
ATOM 1329 N N . SER A 1 166 ? 30.984 12.352 -1.309 1 97.44 166 SER A N 1
ATOM 1330 C CA . SER A 1 166 ? 31.656 11.602 -0.25 1 97.44 166 SER A CA 1
ATOM 1331 C C . SER A 1 166 ? 30.859 11.641 1.048 1 97.44 166 SER A C 1
ATOM 1333 O O . SER A 1 166 ? 29.984 12.5 1.225 1 97.44 166 SER A O 1
ATOM 1335 N N . PRO A 1 167 ? 31.156 10.773 1.942 1 95.75 167 PRO A N 1
ATOM 1336 C CA . PRO A 1 167 ? 30.406 10.742 3.199 1 95.75 167 PRO A CA 1
ATOM 1337 C C . PRO A 1 167 ? 30.578 12.016 4.02 1 95.75 167 PRO A C 1
ATOM 1339 O O . PRO A 1 167 ? 29.719 12.344 4.848 1 95.75 167 PRO A O 1
ATOM 1342 N N . SER A 1 168 ? 31.656 12.727 3.793 1 96.56 168 SER A N 1
ATOM 1343 C CA . SER A 1 168 ? 31.938 13.93 4.574 1 96.56 168 SER A CA 1
ATOM 1344 C C . SER A 1 168 ? 31.422 15.18 3.865 1 96.56 168 SER A C 1
ATOM 1346 O O . SER A 1 168 ? 31.375 16.266 4.453 1 96.56 168 SER A O 1
ATOM 1348 N N . ALA A 1 169 ? 30.938 14.969 2.6 1 97.94 169 ALA A N 1
ATOM 1349 C CA . ALA A 1 169 ? 30.453 16.109 1.829 1 97.94 169 ALA A CA 1
ATOM 1350 C C . ALA A 1 169 ? 29.109 16.594 2.379 1 97.94 169 ALA A C 1
ATOM 1352 O O . ALA A 1 169 ? 28.375 15.844 3.025 1 97.94 169 ALA A O 1
ATOM 1353 N N . ARG A 1 170 ? 28.797 17.859 2.184 1 98.12 170 ARG A N 1
ATOM 1354 C CA . ARG A 1 170 ? 27.547 18.453 2.637 1 98.12 170 ARG A CA 1
ATOM 1355 C C . ARG A 1 170 ? 26.906 19.297 1.537 1 98.12 170 ARG A C 1
ATOM 1357 O O . ARG A 1 170 ? 26.156 20.219 1.82 1 98.12 170 ARG A O 1
ATOM 1364 N N . ALA A 1 171 ? 27.312 18.984 0.357 1 98.06 171 ALA A N 1
ATOM 1365 C CA . ALA A 1 171 ? 26.703 19.531 -0.852 1 98.06 171 ALA A CA 1
ATOM 1366 C C . ALA A 1 171 ? 26.469 18.438 -1.89 1 98.06 171 ALA A C 1
ATOM 1368 O O . ALA A 1 171 ? 27.375 17.625 -2.168 1 98.06 171 ALA A O 1
ATOM 1369 N N . TYR A 1 172 ? 25.281 18.469 -2.443 1 98.44 172 TYR A N 1
ATOM 1370 C CA . TYR A 1 172 ? 24.922 17.406 -3.383 1 98.44 172 TYR A CA 1
ATOM 1371 C C . TYR A 1 172 ? 25.484 17.703 -4.77 1 98.44 172 T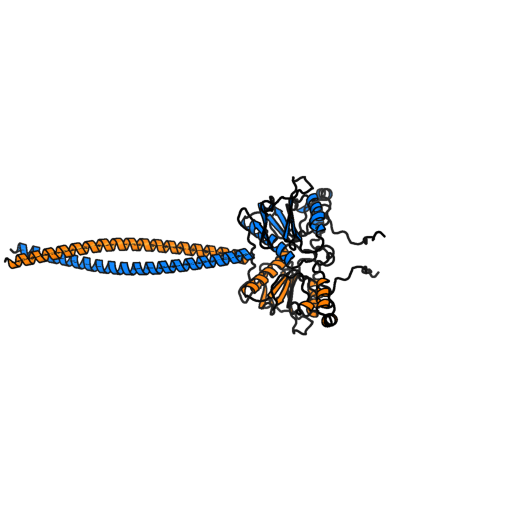YR A C 1
ATOM 1373 O O . TYR A 1 172 ? 25.688 18.859 -5.137 1 98.44 172 TYR A O 1
ATOM 1381 N N . VAL A 1 173 ? 25.703 16.688 -5.477 1 98.44 173 VAL A N 1
ATOM 1382 C CA . VAL A 1 173 ? 25.875 16.734 -6.926 1 98.44 173 VAL A CA 1
ATOM 1383 C C . VAL A 1 173 ? 24.688 16.047 -7.602 1 98.44 173 VAL A C 1
ATOM 1385 O O . VAL A 1 173 ? 24.203 15.023 -7.125 1 98.44 173 VAL A O 1
ATOM 1388 N N . PRO A 1 174 ? 24.234 16.609 -8.656 1 98.19 174 PRO A N 1
ATOM 1389 C CA . PRO A 1 174 ? 23.109 15.977 -9.352 1 98.19 174 PRO A CA 1
ATOM 1390 C C . PRO A 1 174 ? 23.484 14.633 -9.961 1 98.19 174 PRO A C 1
ATOM 1392 O O . PRO A 1 174 ? 24.594 14.461 -10.453 1 98.19 174 PRO A O 1
ATOM 1395 N N . ILE A 1 175 ? 22.547 13.719 -9.859 1 98.44 175 ILE A N 1
ATOM 1396 C CA . ILE A 1 175 ? 22.688 12.445 -10.562 1 98.44 175 ILE A CA 1
ATOM 1397 C C . ILE A 1 175 ? 22.266 12.609 -12.016 1 98.44 175 ILE A C 1
ATOM 1399 O O . ILE A 1 175 ? 21.141 13.016 -12.305 1 98.44 175 ILE A O 1
ATOM 1403 N N . VAL A 1 176 ? 23.156 12.305 -12.961 1 97.56 176 VAL A N 1
ATOM 1404 C CA . VAL A 1 176 ? 22.859 12.406 -14.383 1 97.56 176 VAL A CA 1
ATOM 1405 C C . VAL A 1 176 ? 22.219 11.102 -14.867 1 97.56 176 VAL A C 1
ATOM 1407 O O . VAL A 1 176 ? 22.812 10.031 -14.758 1 97.56 176 VAL A O 1
ATOM 1410 N N . PRO A 1 177 ? 21.031 11.234 -15.352 1 97.19 177 PRO A N 1
ATOM 1411 C CA . PRO A 1 177 ? 20.391 10.008 -15.82 1 97.19 177 PRO A CA 1
ATOM 1412 C C . PRO A 1 177 ? 21.047 9.445 -17.078 1 97.19 177 PRO A C 1
ATOM 1414 O O . PRO A 1 177 ? 21.578 10.203 -17.891 1 97.19 177 PRO A O 1
ATOM 1417 N N . GLN A 1 178 ? 21.062 8.133 -17.219 1 96.06 178 GLN A N 1
ATOM 1418 C CA . GLN A 1 178 ? 21.438 7.418 -18.422 1 96.06 178 GLN A CA 1
ATOM 1419 C C . GLN A 1 178 ? 20.234 6.738 -19.062 1 96.06 178 GLN A C 1
ATOM 1421 O O . GLN A 1 178 ? 19.656 5.812 -18.484 1 96.06 178 GLN A O 1
ATOM 1426 N N . LEU A 1 179 ? 19.812 7.176 -20.219 1 93.56 179 LEU A N 1
ATOM 1427 C CA . LEU A 1 179 ? 18.641 6.648 -20.906 1 93.56 179 LEU A CA 1
ATOM 1428 C C . LEU A 1 179 ? 17.391 6.75 -20.031 1 93.56 179 LEU A C 1
ATOM 1430 O O . LEU A 1 179 ? 16.656 5.777 -19.891 1 93.56 179 LEU A O 1
ATOM 1434 N N . GLY A 1 180 ? 17.359 7.801 -19.266 1 94 180 GLY A N 1
ATOM 1435 C CA . GLY A 1 180 ? 16.172 8.086 -18.469 1 94 180 GLY A CA 1
ATOM 1436 C C . GLY A 1 180 ? 16.203 7.43 -17.094 1 94 180 GLY A C 1
ATOM 1437 O O . GLY A 1 180 ? 15.297 7.621 -16.281 1 94 180 GLY A O 1
ATOM 1438 N N . ARG A 1 181 ? 17.297 6.742 -16.797 1 97.06 181 ARG A N 1
ATOM 1439 C CA . ARG A 1 181 ? 17.422 6.016 -15.539 1 97.06 181 ARG A CA 1
ATOM 1440 C C . ARG A 1 181 ? 18.344 6.746 -14.578 1 97.06 181 ARG A C 1
ATOM 1442 O O . ARG A 1 181 ? 19.438 7.164 -14.953 1 97.06 181 ARG A O 1
ATOM 1449 N N . TYR A 1 182 ? 17.844 6.957 -13.391 1 98.56 182 TYR A N 1
ATOM 1450 C CA . TYR A 1 182 ? 18.656 7.516 -12.32 1 98.56 182 TYR A CA 1
ATOM 1451 C C . TYR A 1 182 ? 19.172 6.414 -11.391 1 98.56 182 TYR A C 1
ATOM 1453 O O . TYR A 1 182 ? 18.391 5.777 -10.688 1 98.56 182 TYR A O 1
ATOM 1461 N N . ALA A 1 183 ? 20.453 6.262 -11.375 1 98.44 183 ALA A N 1
ATOM 1462 C CA . ALA A 1 183 ? 21.031 5.184 -10.586 1 98.44 183 ALA A CA 1
ATOM 1463 C C . ALA A 1 183 ? 21.188 5.59 -9.125 1 98.44 183 ALA A C 1
ATOM 1465 O O . ALA A 1 183 ? 21.812 6.605 -8.812 1 98.44 183 ALA A O 1
ATOM 1466 N N . SER A 1 184 ? 20.562 4.852 -8.234 1 98.81 184 SER A N 1
ATOM 1467 C CA . SER A 1 184 ? 20.812 4.988 -6.801 1 98.81 184 SER A CA 1
ATOM 1468 C C . SER A 1 184 ? 21.828 3.965 -6.316 1 98.81 184 SER A C 1
ATOM 1470 O O . SER A 1 184 ? 21.609 2.758 -6.426 1 98.81 184 SER A O 1
ATOM 1472 N N . GLU A 1 185 ? 22.906 4.43 -5.797 1 98.12 185 GLU A N 1
ATOM 1473 C CA . GLU A 1 185 ? 23.906 3.541 -5.219 1 98.12 185 GLU A CA 1
ATOM 1474 C C . GLU A 1 185 ? 23.453 2.98 -3.879 1 98.12 185 GLU A C 1
ATOM 1476 O O . GLU A 1 185 ? 23.766 1.838 -3.535 1 98.12 185 GLU A O 1
ATOM 1481 N N . VAL A 1 186 ? 22.688 3.744 -3.166 1 98.5 186 VAL A N 1
ATOM 1482 C CA . VAL A 1 186 ? 22.203 3.355 -1.847 1 98.5 186 VAL A CA 1
ATOM 1483 C C . VAL A 1 186 ? 21.203 2.209 -1.979 1 98.5 186 VAL A C 1
ATOM 1485 O O . VAL A 1 186 ? 21.281 1.211 -1.26 1 98.5 186 VAL A O 1
ATOM 1488 N N . LEU A 1 187 ? 20.281 2.334 -2.914 1 98.69 187 LEU A N 1
ATOM 1489 C CA . LEU A 1 187 ? 19.25 1.32 -3.104 1 98.69 187 LEU A CA 1
ATOM 1490 C C . LEU A 1 187 ? 19.766 0.173 -3.963 1 98.69 187 LEU A C 1
ATOM 1492 O O . LEU A 1 187 ? 19.203 -0.92 -3.955 1 98.69 187 LEU A O 1
ATOM 1496 N N . GLU A 1 188 ? 20.812 0.429 -4.738 1 98.31 188 GLU A N 1
ATOM 1497 C CA . GLU A 1 188 ? 21.266 -0.492 -5.77 1 98.31 188 GLU A CA 1
ATOM 1498 C C . GLU A 1 188 ? 20.172 -0.783 -6.785 1 98.31 188 GLU A C 1
ATOM 1500 O O . GLU A 1 188 ? 19.953 -1.938 -7.16 1 98.31 188 GLU A O 1
ATOM 1505 N N . LEU A 1 189 ? 19.438 0.256 -7.117 1 98.75 189 LEU A N 1
ATOM 1506 C CA . LEU A 1 189 ? 18.344 0.232 -8.07 1 98.75 189 LEU A CA 1
ATOM 1507 C C . LEU A 1 189 ? 18.359 1.468 -8.961 1 98.75 189 LEU A C 1
ATOM 1509 O O . LEU A 1 189 ? 19 2.471 -8.625 1 98.75 189 LEU A O 1
ATOM 1513 N N . ASP A 1 190 ? 17.688 1.347 -10.062 1 98.75 190 ASP A N 1
ATOM 1514 C CA . ASP A 1 190 ? 17.453 2.496 -10.93 1 98.75 190 ASP A CA 1
ATOM 1515 C C . ASP A 1 190 ? 16.031 3.033 -10.766 1 98.75 190 ASP A C 1
ATOM 1517 O O . ASP A 1 190 ? 15.086 2.26 -10.633 1 98.75 190 ASP A O 1
ATOM 1521 N N . LEU A 1 191 ? 15.922 4.309 -10.641 1 98.81 191 LEU A N 1
ATOM 1522 C CA . LEU A 1 191 ? 14.625 4.98 -10.648 1 98.81 191 LEU A CA 1
ATOM 1523 C C . LEU A 1 191 ? 14.305 5.52 -12.039 1 98.81 191 LEU A C 1
ATOM 1525 O O . LEU A 1 191 ? 15.164 6.113 -12.695 1 98.81 191 LEU A O 1
ATOM 1529 N N . VAL A 1 192 ? 13.117 5.285 -12.508 1 97.94 192 VAL A N 1
ATOM 1530 C CA . VAL A 1 192 ? 12.688 5.707 -13.836 1 97.94 192 VAL A CA 1
ATOM 1531 C C . VAL A 1 192 ? 11.219 6.125 -13.797 1 97.94 192 VAL A C 1
ATOM 1533 O O . VAL A 1 192 ? 10.438 5.602 -13 1 97.94 192 VAL A O 1
ATOM 1536 N N . ILE A 1 193 ? 10.875 7.102 -14.547 1 97.94 193 ILE A N 1
ATOM 1537 C CA . ILE A 1 193 ? 9.461 7.391 -14.758 1 97.94 193 ILE A CA 1
ATOM 1538 C C . ILE A 1 193 ? 8.961 6.641 -15.992 1 97.94 193 ILE A C 1
ATOM 1540 O O . ILE A 1 193 ? 9.484 6.828 -17.094 1 97.94 193 ILE A O 1
ATOM 1544 N N . GLU A 1 194 ? 8.031 5.785 -15.805 1 95.94 194 GLU A N 1
ATOM 1545 C CA . GLU A 1 194 ? 7.402 5.02 -16.875 1 95.94 194 GLU A CA 1
ATOM 1546 C C . GLU A 1 194 ? 5.887 4.957 -16.703 1 95.94 194 GLU A C 1
ATOM 1548 O O . GLU A 1 194 ? 5.398 4.699 -15.594 1 95.94 194 GLU A O 1
ATOM 1553 N N . ALA A 1 195 ? 5.148 5.242 -17.781 1 94.44 195 ALA A N 1
ATOM 1554 C CA . ALA A 1 195 ? 3.689 5.223 -17.766 1 94.44 195 ALA A CA 1
ATOM 1555 C C . ALA A 1 195 ? 3.135 6.102 -16.656 1 94.44 195 ALA A C 1
ATOM 1557 O O . ALA A 1 195 ? 2.242 5.688 -15.906 1 94.44 195 ALA A O 1
ATOM 1558 N N . GLN A 1 196 ? 3.77 7.203 -16.391 1 94.38 196 GLN A N 1
ATOM 1559 C CA . GLN A 1 196 ? 3.334 8.258 -15.492 1 94.38 196 GLN A CA 1
ATOM 1560 C C . GLN A 1 196 ? 3.449 7.812 -14.031 1 94.38 196 GLN A C 1
ATOM 1562 O O . GLN A 1 196 ? 2.641 8.211 -13.195 1 94.38 196 GLN A O 1
ATOM 1567 N N . ARG A 1 197 ? 4.367 6.965 -13.805 1 96.25 197 ARG A N 1
ATOM 1568 C CA . ARG A 1 197 ? 4.633 6.496 -12.453 1 96.25 197 ARG A CA 1
ATOM 1569 C C . ARG A 1 197 ? 6.133 6.371 -12.195 1 96.25 197 ARG A C 1
ATOM 1571 O O . ARG A 1 197 ? 6.906 6.16 -13.133 1 96.25 197 ARG A O 1
ATOM 1578 N N . LEU A 1 198 ? 6.52 6.543 -11.023 1 98.19 198 LEU A N 1
ATOM 1579 C CA . LEU A 1 198 ? 7.891 6.246 -10.609 1 98.19 198 LEU A CA 1
ATOM 1580 C C . LEU A 1 198 ? 8.094 4.746 -10.438 1 98.19 198 LEU A C 1
ATOM 1582 O O . LEU A 1 198 ? 7.352 4.098 -9.703 1 98.19 198 LEU A O 1
ATOM 1586 N N . ARG A 1 199 ? 9.062 4.188 -11.148 1 98.12 199 ARG A N 1
ATOM 1587 C CA . ARG A 1 199 ? 9.352 2.76 -11.102 1 98.12 199 ARG A CA 1
ATOM 1588 C C . ARG A 1 199 ? 10.797 2.506 -10.672 1 98.12 199 ARG A C 1
ATOM 1590 O O . ARG A 1 199 ? 11.664 3.361 -10.852 1 98.12 199 ARG A O 1
ATOM 1597 N N . PHE A 1 200 ? 10.977 1.373 -10.117 1 98.75 200 PHE A N 1
ATOM 1598 C CA . PHE A 1 200 ? 12.297 0.911 -9.695 1 98.75 200 PHE A CA 1
ATOM 1599 C C . PHE A 1 200 ? 12.719 -0.316 -10.492 1 98.75 200 PHE A C 1
ATOM 1601 O O . PHE A 1 200 ? 11.906 -1.197 -10.766 1 98.75 200 PHE A O 1
ATOM 1608 N N . TYR A 1 201 ? 14 -0.356 -10.828 1 98.38 201 TYR A N 1
ATOM 1609 C CA . TYR A 1 201 ? 14.539 -1.467 -11.609 1 98.38 201 TYR A CA 1
ATOM 1610 C C . TYR A 1 201 ? 15.812 -2.008 -10.984 1 98.38 201 TYR A C 1
ATOM 1612 O O . TYR A 1 201 ? 16.656 -1.237 -10.508 1 98.38 201 TYR A O 1
ATOM 1620 N N . ARG A 1 202 ? 15.953 -3.221 -10.914 1 97.75 202 ARG A N 1
ATOM 1621 C CA . ARG A 1 202 ? 17.234 -3.9 -10.773 1 97.75 202 ARG A CA 1
ATOM 1622 C C . ARG A 1 202 ? 17.703 -4.473 -12.109 1 97.75 202 ARG A C 1
ATOM 1624 O O . ARG A 1 202 ? 17.141 -5.449 -12.602 1 97.75 202 ARG A O 1
ATOM 1631 N N . ALA A 1 203 ? 18.734 -3.857 -12.656 1 94.81 203 ALA A N 1
ATOM 1632 C CA . ALA A 1 203 ? 19.109 -4.191 -14.023 1 94.81 203 ALA A CA 1
ATOM 1633 C C . ALA A 1 203 ? 17.938 -4.031 -14.977 1 94.81 203 ALA A C 1
ATOM 1635 O O . ALA A 1 203 ? 17.328 -2.961 -15.047 1 94.81 203 ALA A O 1
ATOM 1636 N N . SER A 1 204 ? 17.5 -5.055 -15.617 1 94.56 204 SER A N 1
ATOM 1637 C CA . SER A 1 204 ? 16.406 -4.941 -16.578 1 94.56 204 SER A CA 1
ATOM 1638 C C . SER A 1 204 ? 15.07 -5.344 -15.961 1 94.56 204 SER A C 1
ATOM 1640 O O . SER A 1 204 ? 14.023 -5.203 -16.594 1 94.56 204 SER A O 1
ATOM 1642 N N . ALA A 1 205 ? 15.039 -5.676 -14.734 1 96.31 205 ALA A N 1
ATOM 1643 C CA . ALA A 1 205 ? 13.828 -6.18 -14.086 1 96.31 205 ALA A CA 1
ATOM 1644 C C . ALA A 1 205 ? 13.141 -5.078 -13.289 1 96.31 205 ALA A C 1
ATOM 1646 O O . ALA A 1 205 ? 13.742 -4.469 -12.406 1 96.31 205 ALA A O 1
ATOM 1647 N N . GLU A 1 206 ? 11.93 -4.914 -13.609 1 97.25 206 GLU A N 1
ATOM 1648 C CA . GLU A 1 206 ? 11.109 -3.959 -12.859 1 97.25 206 GLU A CA 1
ATOM 1649 C C . GLU A 1 206 ? 10.695 -4.527 -11.508 1 97.25 206 GLU A C 1
ATOM 1651 O O . GLU A 1 206 ? 10.328 -5.699 -11.406 1 97.25 206 GLU A O 1
ATOM 1656 N N . LEU A 1 207 ? 10.789 -3.725 -10.5 1 98 207 LEU A N 1
ATOM 1657 C CA . LEU A 1 207 ? 10.203 -4.09 -9.211 1 98 207 LEU A CA 1
ATOM 1658 C C . LEU A 1 207 ? 8.711 -3.783 -9.188 1 98 207 LEU A C 1
ATOM 1660 O O . LEU A 1 207 ? 8.305 -2.641 -9.422 1 98 207 LEU A O 1
ATOM 1664 N N . LEU A 1 208 ? 7.945 -4.777 -8.906 1 96.62 208 LEU A N 1
ATOM 1665 C CA . LEU A 1 208 ? 6.496 -4.613 -8.93 1 96.62 208 LEU A CA 1
ATOM 1666 C C . LEU A 1 208 ? 5.98 -4.188 -7.559 1 96.62 208 LEU A C 1
ATOM 1668 O O . LEU A 1 208 ? 6.5 -4.633 -6.531 1 96.62 208 LEU A O 1
ATOM 1672 N N . THR A 1 209 ? 4.957 -3.299 -7.566 1 95.94 209 THR A N 1
ATOM 1673 C CA . THR A 1 209 ? 4.227 -3.051 -6.328 1 95.94 209 THR A CA 1
ATOM 1674 C C . THR A 1 209 ? 3.553 -4.324 -5.832 1 95.94 209 THR A C 1
ATOM 1676 O O . THR A 1 209 ? 3.324 -5.254 -6.609 1 95.94 209 THR A O 1
ATOM 1679 N N . PRO A 1 210 ? 3.234 -4.383 -4.562 1 95.19 210 PRO A N 1
ATOM 1680 C CA . PRO A 1 210 ? 2.545 -5.578 -4.074 1 95.19 210 PRO A CA 1
ATOM 1681 C C . PRO A 1 210 ? 1.246 -5.863 -4.828 1 95.19 210 PRO A C 1
ATOM 1683 O O . PRO A 1 210 ? 0.93 -7.02 -5.109 1 95.19 210 PRO A O 1
ATOM 1686 N N . ARG A 1 211 ? 0.565 -4.855 -5.18 1 94.25 211 ARG A N 1
ATOM 1687 C CA . ARG A 1 211 ? -0.666 -5.035 -5.945 1 94.25 211 ARG A CA 1
ATOM 1688 C C . ARG A 1 211 ? -0.379 -5.652 -7.309 1 94.25 211 ARG A C 1
ATOM 1690 O O . ARG A 1 211 ? -1.036 -6.613 -7.715 1 94.25 211 ARG A O 1
ATOM 1697 N N . ASP A 1 212 ? 0.602 -5.141 -7.965 1 95.12 212 ASP A N 1
ATOM 1698 C CA . ASP A 1 212 ? 0.954 -5.652 -9.289 1 95.12 212 ASP A CA 1
ATOM 1699 C C . ASP A 1 212 ? 1.504 -7.074 -9.195 1 95.12 212 ASP A C 1
ATOM 1701 O O . ASP A 1 212 ? 1.252 -7.898 -10.078 1 95.12 212 ASP A O 1
ATOM 1705 N N . LEU A 1 213 ? 2.244 -7.262 -8.188 1 95.62 213 LEU A N 1
ATOM 1706 C CA . LEU A 1 213 ? 2.816 -8.586 -7.977 1 95.62 213 LEU A CA 1
ATOM 1707 C C . LEU A 1 213 ? 1.723 -9.617 -7.723 1 95.62 213 LEU A C 1
ATOM 1709 O O . LEU A 1 213 ? 1.754 -10.711 -8.289 1 95.62 213 LEU A O 1
ATOM 1713 N N . ALA A 1 214 ? 0.778 -9.289 -6.926 1 95 214 ALA A N 1
ATOM 1714 C CA . ALA A 1 214 ? -0.339 -10.195 -6.66 1 95 214 ALA A CA 1
ATOM 1715 C C . ALA A 1 214 ? -1.089 -10.523 -7.949 1 95 214 ALA A C 1
ATOM 1717 O O . ALA A 1 214 ? -1.426 -11.688 -8.195 1 95 214 ALA A O 1
ATOM 1718 N N . ALA A 1 215 ? -1.312 -9.539 -8.711 1 94.5 215 ALA A N 1
ATOM 1719 C CA . ALA A 1 215 ? -2.004 -9.75 -9.984 1 94.5 215 ALA A CA 1
ATOM 1720 C C . ALA A 1 215 ? -1.208 -10.68 -10.891 1 94.5 215 ALA A C 1
ATOM 1722 O O . ALA A 1 215 ? -1.766 -11.602 -11.484 1 94.5 215 ALA A O 1
ATOM 1723 N N . LYS A 1 216 ? 0.051 -10.43 -10.977 1 95.69 216 LYS A N 1
ATOM 172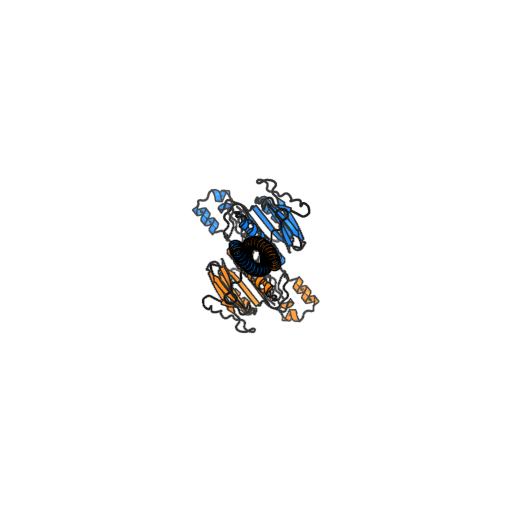4 C CA . LYS A 1 216 ? 0.92 -11.234 -11.828 1 95.69 216 LYS A CA 1
ATOM 1725 C C . LYS A 1 216 ? 0.988 -12.68 -11.336 1 95.69 216 LYS A C 1
ATOM 1727 O O . LYS A 1 216 ? 0.904 -13.617 -12.133 1 95.69 216 LYS A O 1
ATOM 1732 N N . LEU A 1 217 ? 1.129 -12.82 -10.078 1 95.44 217 LEU A N 1
ATOM 1733 C CA . LEU A 1 217 ? 1.231 -14.148 -9.5 1 95.44 217 LEU A CA 1
ATOM 1734 C C . LEU A 1 217 ? -0.088 -14.906 -9.633 1 95.44 217 LEU A C 1
ATOM 1736 O O . LEU A 1 217 ? -0.095 -16.125 -9.852 1 95.44 217 LEU A O 1
ATOM 1740 N N . GLY A 1 218 ? -1.135 -14.18 -9.492 1 94.62 218 GLY A N 1
ATOM 1741 C CA . GLY A 1 218 ? -2.43 -14.797 -9.734 1 94.62 218 GLY A CA 1
ATOM 1742 C C . GLY A 1 218 ? -2.578 -15.32 -11.156 1 94.62 218 GLY A C 1
ATOM 1743 O O . GLY A 1 218 ? -3.006 -16.469 -11.352 1 94.62 218 GLY A O 1
ATOM 1744 N N . ALA A 1 219 ? -2.164 -14.578 -12.055 1 95.56 219 ALA A N 1
ATOM 1745 C CA . ALA A 1 219 ? -2.215 -14.984 -13.453 1 95.56 219 ALA A CA 1
ATOM 1746 C C . ALA A 1 219 ? -1.297 -16.172 -13.711 1 95.56 219 ALA A C 1
ATOM 1748 O O . ALA A 1 219 ? -1.656 -17.094 -14.453 1 95.56 219 ALA A O 1
ATOM 1749 N N . LEU A 1 220 ? -0.196 -16.094 -13.109 1 95.5 220 LEU A N 1
ATOM 1750 C CA . LEU A 1 220 ? 0.76 -17.188 -13.25 1 95.5 220 LEU A CA 1
ATOM 1751 C C . LEU A 1 220 ? 0.192 -18.484 -12.688 1 95.5 220 LEU A C 1
ATOM 1753 O O . LEU A 1 220 ? 0.31 -19.547 -13.305 1 95.5 220 LEU A O 1
ATOM 1757 N N . ALA A 1 221 ? -0.402 -18.391 -11.586 1 95.44 221 ALA A N 1
ATOM 1758 C CA . ALA A 1 221 ? -0.999 -19.562 -10.961 1 95.44 221 ALA A CA 1
ATOM 1759 C C . ALA A 1 221 ? -2.084 -20.172 -11.852 1 95.44 221 ALA A C 1
ATOM 1761 O O . ALA A 1 221 ? -2.154 -21.391 -12.016 1 95.44 221 ALA A O 1
ATOM 1762 N N . GLU A 1 222 ? -2.795 -19.312 -12.367 1 95.69 222 GLU A N 1
ATOM 1763 C CA . GLU A 1 222 ? -3.842 -19.781 -13.273 1 95.69 222 GLU A CA 1
ATOM 1764 C C . GLU A 1 222 ? -3.244 -20.469 -14.5 1 95.69 222 GLU A C 1
ATOM 1766 O O . GLU A 1 222 ? -3.758 -21.484 -14.953 1 95.69 222 GLU A O 1
ATOM 1771 N N . GLN A 1 223 ? -2.25 -19.891 -14.953 1 96.19 223 GLN A N 1
ATOM 1772 C CA . GLN A 1 223 ? -1.587 -20.453 -16.125 1 96.19 223 GLN A CA 1
ATOM 1773 C C . GLN A 1 223 ? -1.001 -21.828 -15.812 1 96.19 223 GLN A C 1
ATOM 1775 O O . GLN A 1 223 ? -1.16 -22.781 -16.594 1 96.19 223 GLN A O 1
ATOM 1780 N N . ILE A 1 224 ? -0.43 -21.922 -14.75 1 95.5 224 ILE A N 1
ATOM 1781 C CA . ILE A 1 224 ? 0.18 -23.188 -14.352 1 95.5 224 ILE A CA 1
ATOM 1782 C C . ILE A 1 224 ? -0.904 -24.25 -14.148 1 95.5 224 ILE A C 1
ATOM 1784 O O . ILE A 1 224 ? -0.75 -25.391 -14.57 1 95.5 224 ILE A O 1
ATOM 1788 N N . ALA A 1 225 ? -1.911 -23.859 -13.586 1 94.25 225 ALA A N 1
ATOM 1789 C CA . ALA A 1 225 ? -3.023 -24.781 -13.367 1 94.25 225 ALA A CA 1
ATOM 1790 C C . ALA A 1 225 ? -3.609 -25.266 -14.695 1 94.25 225 ALA A C 1
ATOM 1792 O O . ALA A 1 225 ? -3.918 -26.453 -14.859 1 94.25 225 ALA A O 1
ATOM 1793 N N . ALA A 1 226 ? -3.703 -24.344 -15.578 1 95.12 226 ALA A N 1
ATOM 1794 C CA . ALA A 1 226 ? -4.219 -24.703 -16.906 1 95.12 226 ALA A CA 1
ATOM 1795 C C . ALA A 1 226 ? -3.289 -25.688 -17.609 1 95.12 226 ALA A C 1
ATOM 1797 O O . ALA A 1 226 ? -3.748 -26.641 -18.234 1 95.12 226 ALA A O 1
ATOM 1798 N N . GLU A 1 227 ? -2.082 -25.391 -17.516 1 93.12 227 GLU A N 1
ATOM 1799 C CA . GLU A 1 227 ? -1.095 -26.297 -18.109 1 93.12 227 GLU A CA 1
ATOM 1800 C C . GLU A 1 227 ? -1.13 -27.672 -17.453 1 93.12 227 GLU A C 1
ATOM 1802 O O . GLU A 1 227 ? -1.024 -28.688 -18.125 1 93.12 227 GLU A O 1
ATOM 1807 N N . ARG A 1 228 ? -1.253 -27.656 -16.188 1 90.75 228 ARG A N 1
ATOM 1808 C CA . ARG A 1 228 ? -1.363 -28.906 -15.445 1 90.75 228 ARG A CA 1
ATOM 1809 C C . ARG A 1 228 ? -2.576 -29.719 -15.898 1 90.75 228 ARG A C 1
ATOM 1811 O O . ARG A 1 228 ? -2.471 -30.906 -16.172 1 90.75 228 ARG A O 1
ATOM 1818 N N . ASP A 1 229 ? -3.627 -29.078 -16.016 1 91.62 229 ASP A N 1
ATOM 1819 C CA . ASP A 1 229 ? -4.855 -29.75 -16.438 1 91.62 229 ASP A CA 1
ATOM 1820 C C . ASP A 1 229 ? -4.727 -30.281 -17.859 1 91.62 229 ASP A C 1
ATOM 1822 O O . ASP A 1 229 ? -5.188 -31.375 -18.172 1 91.62 229 ASP A O 1
ATOM 1826 N N . ALA A 1 230 ? -4.109 -29.531 -18.703 1 91.5 230 ALA A N 1
ATOM 1827 C CA . ALA A 1 230 ? -3.898 -29.953 -20.094 1 91.5 230 ALA A CA 1
ATOM 1828 C C . ALA A 1 230 ? -2.986 -31.172 -20.156 1 91.5 230 ALA A C 1
ATOM 1830 O O . ALA A 1 230 ? -3.256 -32.125 -20.891 1 91.5 230 ALA A O 1
ATOM 1831 N N . GLU A 1 231 ? -1.991 -31.125 -19.422 1 87.12 231 GLU A N 1
ATOM 1832 C CA . GLU A 1 231 ? -1.057 -32.25 -19.391 1 87.12 231 GLU A CA 1
ATOM 1833 C C . GLU A 1 231 ? -1.718 -33.5 -18.797 1 87.12 231 GLU A C 1
ATOM 1835 O O . GLU A 1 231 ? -1.482 -34.594 -19.281 1 87.12 231 GLU A O 1
ATOM 1840 N N . ALA A 1 232 ? -2.5 -33.344 -17.781 1 85.69 232 ALA A N 1
ATOM 1841 C CA . ALA A 1 232 ? -3.225 -34.438 -17.172 1 85.69 232 ALA A CA 1
ATOM 1842 C C . ALA A 1 232 ? -4.188 -35.094 -18.188 1 85.69 232 ALA A C 1
ATOM 1844 O O . ALA A 1 232 ? -4.316 -36.312 -18.25 1 85.69 232 ALA A O 1
ATOM 1845 N N . GLU A 1 233 ? -4.781 -34.25 -18.906 1 87.75 233 GLU A N 1
ATOM 1846 C CA . GLU A 1 233 ? -5.691 -34.75 -19.922 1 87.75 233 GLU A CA 1
ATOM 1847 C C . GLU A 1 233 ? -4.938 -35.531 -21 1 87.75 233 GLU A C 1
ATOM 1849 O O . GLU A 1 233 ? -5.391 -36.594 -21.453 1 87.75 233 GLU A O 1
ATOM 1854 N N . ARG A 1 234 ? -3.83 -35.031 -21.391 1 86.31 234 ARG A N 1
ATOM 1855 C CA . ARG A 1 234 ? -3.002 -35.75 -22.375 1 86.31 234 ARG A CA 1
ATOM 1856 C C . ARG A 1 234 ? -2.539 -37.094 -21.828 1 86.31 234 ARG A C 1
ATOM 1858 O O . ARG A 1 234 ? -2.578 -38.094 -22.531 1 86.31 234 ARG A O 1
ATOM 1865 N N . ALA A 1 235 ? -2.145 -37.062 -20.641 1 82.12 235 ALA A N 1
ATOM 1866 C CA . ALA A 1 235 ? -1.689 -38.312 -20 1 82.12 235 ALA A CA 1
ATOM 1867 C C . ALA A 1 235 ? -2.826 -39.312 -19.906 1 82.12 235 ALA A C 1
ATOM 1869 O O . ALA A 1 235 ? -2.617 -40.531 -20.094 1 82.12 235 ALA A O 1
ATOM 1870 N N . ARG A 1 236 ? -3.984 -38.844 -19.578 1 82.56 236 ARG A N 1
ATOM 1871 C CA . ARG A 1 236 ? -5.148 -39.719 -19.5 1 82.56 236 ARG A CA 1
ATOM 1872 C C . ARG A 1 236 ? -5.449 -40.344 -20.844 1 82.56 236 ARG A C 1
ATOM 1874 O O . ARG A 1 236 ? -5.727 -41.562 -20.922 1 82.56 236 ARG A O 1
ATOM 1881 N N . ILE A 1 237 ? -5.305 -39.594 -21.859 1 85.75 237 ILE A N 1
ATOM 1882 C CA . ILE A 1 237 ? -5.547 -40.094 -23.219 1 85.75 237 ILE A CA 1
ATOM 1883 C C . ILE A 1 237 ? -4.488 -41.125 -23.578 1 85.75 237 ILE A C 1
ATOM 1885 O O . ILE A 1 237 ? -4.816 -42.219 -24.094 1 85.75 237 ILE A O 1
ATOM 1889 N N . GLU A 1 238 ? -3.309 -40.812 -23.25 1 80.31 238 GLU A N 1
ATOM 1890 C CA . GLU A 1 238 ? -2.217 -41.719 -23.531 1 80.31 238 GLU A CA 1
ATOM 1891 C C . GLU A 1 238 ? -2.357 -43 -22.719 1 80.31 238 GLU A C 1
ATOM 1893 O O . GLU A 1 238 ? -2.104 -44.094 -23.234 1 80.31 238 GLU A O 1
ATOM 1898 N N . ALA A 1 239 ? -2.752 -42.938 -21.484 1 77.25 239 ALA A N 1
ATOM 1899 C CA . ALA A 1 239 ? -2.967 -44.094 -20.641 1 77.25 239 ALA A CA 1
ATOM 1900 C C . ALA A 1 239 ? -4.086 -44.969 -21.188 1 77.25 239 ALA A C 1
ATOM 1902 O O . ALA A 1 239 ? -3.984 -46.188 -21.172 1 77.25 239 ALA A O 1
ATOM 1903 N N . GLU A 1 240 ? -5.059 -44.344 -21.625 1 81.31 240 GLU A N 1
ATOM 1904 C CA . GLU A 1 240 ? -6.16 -45.094 -22.203 1 81.31 240 GLU A CA 1
ATOM 1905 C C . GLU A 1 240 ? -5.715 -45.844 -23.469 1 81.31 240 GLU A C 1
ATOM 1907 O O . GLU A 1 240 ? -6.102 -46.969 -23.672 1 81.31 240 GLU A O 1
ATOM 1912 N N . ARG A 1 241 ? -4.906 -45.219 -24.25 1 82.88 241 ARG A N 1
ATOM 1913 C CA . ARG A 1 241 ? -4.352 -45.844 -25.438 1 82.88 241 ARG A CA 1
ATOM 1914 C C . ARG A 1 241 ? -3.467 -47.031 -25.047 1 82.88 241 ARG A C 1
ATOM 1916 O O . ARG A 1 241 ? -3.564 -48.094 -25.641 1 82.88 241 ARG A O 1
ATOM 1923 N N . ALA A 1 242 ? -2.668 -46.812 -24.016 1 74.19 242 ALA A N 1
ATOM 1924 C CA . ALA A 1 242 ? -1.772 -47.875 -23.547 1 74.19 242 ALA A CA 1
ATOM 1925 C C . ALA A 1 242 ? -2.559 -49.062 -23 1 74.19 242 ALA A C 1
ATOM 1927 O O . ALA A 1 242 ? -2.201 -50.219 -23.234 1 74.19 242 ALA A O 1
ATOM 1928 N N . ARG A 1 243 ? -3.633 -48.781 -22.297 1 76.19 243 ARG A N 1
ATOM 1929 C CA . ARG A 1 243 ? -4.48 -49.844 -21.766 1 76.19 243 ARG A CA 1
ATOM 1930 C C . ARG A 1 243 ? -5.125 -50.625 -22.891 1 76.19 243 ARG A C 1
ATOM 1932 O O . ARG A 1 243 ? -5.195 -51.875 -22.812 1 76.19 243 ARG A O 1
ATOM 1939 N N . THR A 1 244 ? -5.508 -49.969 -23.938 1 83.12 244 THR A N 1
ATOM 1940 C CA . THR A 1 244 ? -6.109 -50.656 -25.078 1 83.12 244 THR A CA 1
ATOM 1941 C C . THR A 1 244 ? -5.078 -51.5 -25.797 1 83.12 244 THR A C 1
ATOM 1943 O O . THR A 1 244 ? -5.371 -52.656 -26.156 1 83.12 244 THR A O 1
ATOM 1946 N N . GLU A 1 245 ? -3.912 -50.969 -25.906 1 74.69 245 GLU A N 1
ATOM 1947 C CA . GLU A 1 245 ? -2.84 -51.719 -26.547 1 74.69 245 GLU A CA 1
ATOM 1948 C C . GLU A 1 245 ? -2.436 -52.938 -25.719 1 74.69 245 GLU A C 1
ATOM 1950 O O . GLU A 1 245 ? -2.168 -54 -26.25 1 74.69 245 GLU A O 1
ATOM 1955 N N . ALA A 1 246 ? -2.438 -52.781 -24.391 1 73.75 246 ALA A N 1
ATOM 1956 C CA . ALA A 1 246 ? -2.111 -53.875 -23.5 1 73.75 246 ALA A CA 1
ATOM 1957 C C . ALA A 1 246 ? -3.168 -54.969 -23.578 1 73.75 246 ALA A C 1
ATOM 1959 O O . ALA A 1 246 ? -2.838 -56.156 -23.562 1 73.75 246 ALA A O 1
ATOM 1960 N N . GLU A 1 247 ? -4.387 -54.531 -23.656 1 78.06 247 GLU A N 1
ATOM 1961 C CA . GLU A 1 247 ? -5.465 -55.5 -23.797 1 78.06 247 GLU A CA 1
ATOM 1962 C C . GLU A 1 247 ? -5.352 -56.281 -25.109 1 78.06 247 GLU A C 1
ATOM 1964 O O . GLU A 1 247 ? -5.555 -57.5 -25.141 1 78.06 247 GLU A O 1
ATOM 1969 N N . ARG A 1 248 ? -4.938 -55.625 -26.172 1 78 248 ARG A N 1
ATOM 1970 C CA . ARG A 1 248 ? -4.723 -56.281 -27.469 1 78 248 ARG A CA 1
ATOM 1971 C C . ARG A 1 248 ? -3.557 -57.25 -27.406 1 78 248 ARG A C 1
ATOM 1973 O O . ARG A 1 248 ? -3.65 -58.375 -27.906 1 78 248 ARG A O 1
ATOM 1980 N N . ALA A 1 249 ? -2.51 -56.812 -26.703 1 73.62 249 ALA A N 1
ATOM 1981 C CA . ALA A 1 249 ? -1.324 -57.656 -26.594 1 73.62 249 ALA A CA 1
ATOM 1982 C C . ALA A 1 249 ? -1.627 -58.938 -25.781 1 73.62 249 ALA A C 1
ATOM 1984 O O . ALA A 1 249 ? -1.154 -60.031 -26.109 1 73.62 249 ALA A O 1
ATOM 1985 N N . ARG A 1 250 ? -2.467 -58.781 -24.734 1 75.56 250 ARG A N 1
ATOM 1986 C CA . ARG A 1 250 ? -2.855 -59.906 -23.922 1 75.56 250 ARG A CA 1
ATOM 1987 C C . ARG A 1 250 ? -3.686 -60.906 -24.734 1 75.56 250 ARG A C 1
ATOM 1989 O O . 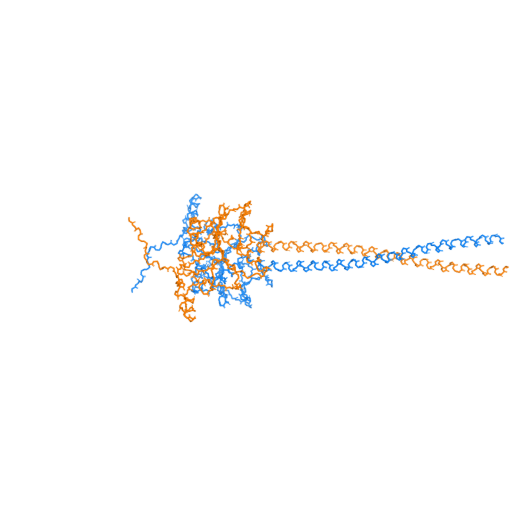ARG A 1 250 ? -3.473 -62.125 -24.656 1 75.56 250 ARG A O 1
ATOM 1996 N N . THR A 1 251 ? -4.535 -60.406 -25.609 1 79.19 251 THR A N 1
ATOM 1997 C CA . THR A 1 251 ? -5.359 -61.25 -26.453 1 79.19 251 THR A CA 1
ATOM 1998 C C . THR A 1 251 ? -4.5 -62 -27.469 1 79.19 251 THR A C 1
ATOM 2000 O O . THR A 1 251 ? -4.688 -63.188 -27.703 1 79.19 251 THR A O 1
ATOM 2003 N N . GLU A 1 252 ? -3.52 -61.312 -27.953 1 73.69 252 GLU A N 1
ATOM 2004 C CA . GLU A 1 252 ? -2.639 -61.938 -28.953 1 73.69 252 GLU A CA 1
ATOM 2005 C C . GLU A 1 252 ? -1.735 -62.969 -28.328 1 73.69 252 GLU A C 1
ATOM 2007 O O . GLU A 1 252 ? -1.483 -64 -28.922 1 73.69 252 GLU A O 1
ATOM 2012 N N . ALA A 1 253 ? -1.312 -62.719 -27.109 1 74 253 ALA A N 1
ATOM 2013 C CA . ALA A 1 253 ? -0.488 -63.688 -26.391 1 74 253 ALA A CA 1
ATOM 2014 C C . ALA A 1 253 ? -1.275 -64.938 -26.078 1 74 253 ALA A C 1
ATOM 2016 O O . ALA A 1 253 ? -0.744 -66.062 -26.172 1 74 253 ALA A O 1
ATOM 2017 N N . GLU A 1 254 ? -2.523 -64.812 -25.75 1 77.12 254 GLU A N 1
ATOM 2018 C CA . GLU A 1 254 ? -3.389 -65.938 -25.5 1 77.12 254 GLU A CA 1
ATOM 2019 C C . GLU A 1 254 ? -3.592 -66.75 -26.766 1 77.12 254 GLU A C 1
ATOM 2021 O O . GLU A 1 254 ? -3.564 -68 -26.734 1 77.12 254 GLU A O 1
ATOM 2026 N N . ARG A 1 255 ? -3.625 -66.125 -27.922 1 76.25 255 ARG A N 1
ATOM 2027 C CA . ARG A 1 255 ? -3.777 -66.812 -29.203 1 76.25 255 ARG A CA 1
ATOM 2028 C C . ARG A 1 255 ? -2.514 -67.562 -29.578 1 76.25 255 ARG A C 1
ATOM 2030 O O . ARG A 1 255 ? -2.586 -68.688 -30.047 1 76.25 255 ARG A O 1
ATOM 2037 N N . ALA A 1 256 ? -1.378 -66.938 -29.266 1 75.31 256 ALA A N 1
ATOM 2038 C CA . ALA A 1 256 ? -0.1 -67.562 -29.578 1 75.31 256 ALA A CA 1
ATOM 2039 C C . ALA A 1 256 ? 0.123 -68.812 -28.703 1 75.31 256 ALA A C 1
ATOM 2041 O O . ALA A 1 256 ? 0.557 -69.812 -29.203 1 75.31 256 ALA A O 1
ATOM 2042 N N . ALA A 1 257 ? -0.283 -68.688 -27.453 1 76.62 257 ALA A N 1
ATOM 2043 C CA . ALA A 1 257 ? -0.152 -69.812 -26.547 1 76.62 257 ALA A CA 1
ATOM 2044 C C . ALA A 1 257 ? -1.062 -70.938 -26.969 1 76.62 257 ALA A C 1
ATOM 2046 O O . ALA A 1 257 ? -0.659 -72.125 -26.938 1 76.62 257 ALA A O 1
ATOM 2047 N N . ALA A 1 258 ? -2.207 -70.625 -27.531 1 78.12 258 ALA A N 1
ATOM 2048 C CA . ALA A 1 258 ? -3.146 -71.625 -28.016 1 78.12 258 ALA A CA 1
ATOM 2049 C C . ALA A 1 258 ? -2.623 -72.312 -29.266 1 78.12 258 ALA A C 1
ATOM 2051 O O . ALA A 1 258 ? -2.723 -73.562 -29.406 1 78.12 258 ALA A O 1
ATOM 2052 N N . ALA A 1 259 ? -1.896 -71.562 -30.094 1 75.69 259 ALA A N 1
ATOM 2053 C CA . ALA A 1 259 ? -1.336 -72.125 -31.328 1 75.69 259 ALA A CA 1
ATOM 2054 C C . ALA A 1 259 ? -0.14 -73 -31.047 1 75.69 259 ALA A C 1
ATOM 2056 O O . ALA A 1 259 ? -0 -74.062 -31.641 1 75.69 259 ALA A O 1
ATOM 2057 N N . GLU A 1 260 ? 0.58 -72.625 -30.047 1 76.44 260 GLU A N 1
ATOM 2058 C CA . GLU A 1 260 ? 1.737 -73.375 -29.672 1 76.44 260 GLU A CA 1
ATOM 2059 C C . GLU A 1 260 ? 1.309 -74.688 -29.031 1 76.44 260 GLU A C 1
ATOM 2061 O O . GLU A 1 260 ? 1.914 -75.75 -29.281 1 76.44 260 GLU A O 1
ATOM 2066 N N . ALA A 1 261 ? 0.259 -74.625 -28.297 1 81.5 261 ALA A N 1
ATOM 2067 C CA . ALA A 1 261 ? -0.272 -75.875 -27.672 1 81.5 261 ALA A CA 1
ATOM 2068 C C . ALA A 1 261 ? -0.833 -76.812 -28.734 1 81.5 261 ALA A C 1
ATOM 2070 O O . ALA A 1 261 ? -0.611 -78 -28.672 1 81.5 261 ALA A O 1
ATOM 2071 N N . GLU A 1 262 ? -1.406 -76.312 -29.734 1 80.5 262 GLU A N 1
ATOM 2072 C CA . GLU A 1 262 ? -1.942 -77.062 -30.828 1 80.5 262 GLU A CA 1
ATOM 2073 C C . GLU A 1 262 ? -0.821 -77.688 -31.656 1 80.5 262 GLU A C 1
ATOM 2075 O O . GLU A 1 262 ? -0.912 -78.875 -32.062 1 80.5 262 GLU A O 1
ATOM 2080 N N . LEU A 1 263 ? 0.243 -77 -31.812 1 80.94 263 LEU A N 1
ATOM 2081 C CA . LEU A 1 263 ? 1.402 -77.438 -32.562 1 80.94 263 LEU A CA 1
ATOM 2082 C C . LEU A 1 263 ? 2.07 -78.625 -31.812 1 80.94 263 LEU A C 1
ATOM 2084 O O . LEU A 1 263 ? 2.443 -79.625 -32.438 1 80.94 263 LEU A O 1
ATOM 2088 N N . ALA A 1 264 ? 2.109 -78.438 -30.531 1 80.44 264 ALA A N 1
ATOM 2089 C CA . ALA A 1 264 ? 2.705 -79.5 -29.719 1 80.44 264 ALA A CA 1
ATOM 2090 C C . ALA A 1 264 ? 1.861 -80.75 -29.766 1 80.44 264 ALA A C 1
ATOM 2092 O O . ALA A 1 264 ? 2.396 -81.875 -29.875 1 80.44 264 ALA A O 1
ATOM 2093 N N . ARG A 1 265 ? 0.587 -80.625 -29.859 1 82 265 ARG A N 1
ATOM 2094 C CA . ARG A 1 265 ? -0.328 -81.75 -29.938 1 82 265 ARG A CA 1
ATOM 2095 C C . ARG A 1 265 ? -0.21 -82.5 -31.297 1 82 265 ARG A C 1
ATOM 2097 O O . ARG A 1 265 ? -0.139 -83.688 -31.344 1 82 265 ARG A O 1
ATOM 2104 N N . LEU A 1 266 ? 0.038 -81.75 -32.344 1 78.5 266 LEU A N 1
ATOM 2105 C CA . LEU A 1 266 ? 0.134 -82.312 -33.688 1 78.5 266 LEU A CA 1
ATOM 2106 C C . LEU A 1 266 ? 1.48 -83 -33.906 1 78.5 266 LEU A C 1
ATOM 2108 O O . LEU A 1 266 ? 1.554 -84.062 -34.531 1 78.5 266 LEU A O 1
ATOM 2112 N N . ARG A 1 267 ? 2.443 -82.5 -33.219 1 80.44 267 ARG A N 1
ATOM 2113 C CA . ARG A 1 267 ? 3.762 -83.125 -33.312 1 80.44 267 ARG A CA 1
ATOM 2114 C C . ARG A 1 267 ? 3.789 -84.438 -32.594 1 80.44 267 ARG A C 1
ATOM 2116 O O . ARG A 1 267 ? 4.348 -85.438 -33.094 1 80.44 267 ARG A O 1
ATOM 2123 N N . ALA A 1 268 ? 3.08 -84.438 -31.547 1 82 268 ALA A N 1
ATOM 2124 C CA . ALA A 1 268 ? 2.992 -85.688 -30.781 1 82 268 ALA A CA 1
ATOM 2125 C C . ALA A 1 268 ? 2.203 -86.75 -31.562 1 82 268 ALA A C 1
ATOM 2127 O O . ALA A 1 268 ? 2.572 -87.938 -31.578 1 82 268 ALA A O 1
ATOM 2128 N N . GLU A 1 269 ? 1.268 -86.312 -32.312 1 75.88 269 GLU A N 1
ATOM 2129 C CA . GLU A 1 269 ? 0.461 -87.188 -33.094 1 75.88 269 GLU A CA 1
ATOM 2130 C C . GLU A 1 269 ? 1.255 -87.75 -34.281 1 75.88 269 GLU A C 1
ATOM 2132 O O . GLU A 1 269 ? 1.185 -88.938 -34.594 1 75.88 269 GLU A O 1
ATOM 2137 N N . ILE A 1 270 ? 2.021 -87 -34.844 1 76.94 270 ILE A N 1
ATOM 2138 C CA . ILE A 1 270 ? 2.84 -87.375 -36 1 76.94 270 ILE A CA 1
ATOM 2139 C C . ILE A 1 270 ? 3.918 -88.375 -35.562 1 76.94 270 ILE A C 1
ATOM 2141 O O . ILE A 1 270 ? 4.148 -89.375 -36.219 1 76.94 270 ILE A O 1
ATOM 2145 N N . ASP A 1 271 ? 4.426 -88.062 -34.375 1 77.81 271 ASP A N 1
ATOM 2146 C CA . ASP A 1 271 ? 5.445 -88.938 -33.844 1 77.81 271 ASP A CA 1
ATOM 2147 C C . ASP A 1 271 ? 4.855 -90.312 -33.531 1 77.81 271 ASP A C 1
ATOM 2149 O O . ASP A 1 271 ? 5.473 -91.375 -33.812 1 77.81 271 ASP A O 1
ATOM 2153 N N . ALA A 1 272 ? 3.664 -90.375 -33.125 1 77.56 272 ALA A N 1
ATOM 2154 C CA . ALA A 1 272 ? 2.986 -91.625 -32.812 1 77.56 272 ALA A CA 1
ATOM 2155 C C . ALA A 1 272 ? 2.643 -92.375 -34.094 1 77.56 272 ALA A C 1
ATOM 2157 O O . ALA A 1 272 ? 2.787 -93.625 -34.125 1 77.56 272 ALA A O 1
ATOM 2158 N N . LEU A 1 273 ? 2.428 -91.75 -35.125 1 74.5 273 LEU A N 1
ATOM 2159 C CA . LEU A 1 273 ? 2.09 -92.375 -36.375 1 74.5 273 LEU A CA 1
ATOM 2160 C C . LEU A 1 273 ? 3.34 -92.938 -37.062 1 74.5 273 LEU A C 1
ATOM 2162 O O . LEU A 1 273 ? 3.303 -94 -37.656 1 74.5 273 LEU A O 1
ATOM 2166 N N . ARG A 1 274 ? 4.371 -92.375 -36.875 1 74.75 274 ARG A N 1
ATOM 2167 C CA . ARG A 1 274 ? 5.621 -92.812 -37.469 1 74.75 274 ARG A CA 1
ATOM 2168 C C . ARG A 1 274 ? 6.164 -94.062 -36.781 1 74.75 274 ARG A C 1
ATOM 2170 O O . ARG A 1 274 ? 6.773 -94.875 -37.406 1 74.75 274 ARG A O 1
ATOM 2177 N N . LYS A 1 275 ? 5.852 -94.188 -35.562 1 76.62 275 LYS A N 1
ATOM 2178 C CA . LYS A 1 275 ? 6.312 -95.375 -34.812 1 76.62 275 LYS A CA 1
ATOM 2179 C C . LYS A 1 275 ? 5.469 -96.562 -35.156 1 76.62 275 LYS A C 1
ATOM 2181 O O . LYS A 1 275 ? 5.961 -97.688 -35.125 1 76.62 275 LYS A O 1
ATOM 2186 N N . ARG A 1 276 ? 4.371 -96.312 -35.531 1 70.62 276 ARG A N 1
ATOM 2187 C CA . ARG A 1 276 ? 3.516 -97.438 -35.875 1 70.62 276 ARG A CA 1
ATOM 2188 C C . ARG A 1 276 ? 3.771 -97.938 -37.281 1 70.62 276 ARG A C 1
ATOM 2190 O O . ARG A 1 276 ? 3.523 -99.125 -37.594 1 70.62 276 ARG A O 1
ATOM 2197 N N . SER A 1 277 ? 4.336 -97.125 -38.062 1 55.75 277 SER A N 1
ATOM 2198 C CA . SER A 1 277 ? 4.617 -97.625 -39.406 1 55.75 277 SER A CA 1
ATOM 2199 C C . SER A 1 277 ? 6.02 -98.25 -39.469 1 55.75 277 SER A C 1
ATOM 2201 O O . SER A 1 277 ? 6.945 -97.75 -38.812 1 55.75 277 SER A O 1
ATOM 2203 N N . MET B 1 1 ? -7.523 34.844 33.25 1 24.09 1 MET B N 1
ATOM 2204 C CA . MET B 1 1 ? -6.871 35.438 32.094 1 24.09 1 MET B CA 1
ATOM 2205 C C . MET B 1 1 ? -7.059 34.594 30.859 1 24.09 1 MET B C 1
ATOM 2207 O O . MET B 1 1 ? -6.625 33.438 30.812 1 24.09 1 MET B O 1
ATOM 2211 N N . SER B 1 2 ? -8.156 34.781 30.156 1 26.56 2 SER B N 1
ATOM 2212 C CA . SER B 1 2 ? -8.719 34.188 28.969 1 26.56 2 SER B CA 1
ATOM 2213 C C . SER B 1 2 ? -7.711 34.125 27.828 1 26.56 2 SER B C 1
ATOM 2215 O O . SER B 1 2 ? -7.188 35.188 27.422 1 26.56 2 SER B O 1
ATOM 2217 N N . ARG B 1 3 ? -6.844 33.219 27.953 1 35.75 3 ARG B N 1
ATOM 2218 C CA . ARG B 1 3 ? -5.812 33.094 26.922 1 35.75 3 ARG B CA 1
ATOM 2219 C C . ARG B 1 3 ? -6.383 33.406 25.547 1 35.75 3 ARG B C 1
ATOM 2221 O O . ARG B 1 3 ? -7.277 32.688 25.062 1 35.75 3 ARG B O 1
ATOM 2228 N N . ASP B 1 4 ? -6.406 34.594 25.094 1 31.33 4 ASP B N 1
ATOM 2229 C CA . ASP B 1 4 ? -6.836 35.125 23.812 1 31.33 4 ASP B CA 1
ATOM 2230 C C . ASP B 1 4 ? -6.215 34.344 22.656 1 31.33 4 ASP B C 1
ATOM 2232 O O . ASP B 1 4 ? -4.992 34.25 22.562 1 31.33 4 ASP B O 1
ATOM 2236 N N . VAL B 1 5 ? -6.867 33.375 22.188 1 39.16 5 VAL B N 1
ATOM 2237 C CA . VAL B 1 5 ? -6.648 32.719 20.906 1 39.16 5 VAL B CA 1
ATOM 2238 C C . VAL B 1 5 ? -6.254 33.719 19.844 1 39.16 5 VAL B C 1
ATOM 2240 O O . VAL B 1 5 ? -6.883 34.781 19.719 1 39.16 5 VAL B O 1
ATOM 2243 N N . ASP B 1 6 ? -5.039 33.812 19.594 1 39.22 6 ASP B N 1
ATOM 2244 C CA . ASP B 1 6 ? -4.59 34.812 18.609 1 39.22 6 ASP B CA 1
ATOM 2245 C C . ASP B 1 6 ? -5.523 34.844 17.406 1 39.22 6 ASP B C 1
ATOM 2247 O O . ASP B 1 6 ? -5.809 33.781 16.797 1 39.22 6 ASP B O 1
ATOM 2251 N N . PRO B 1 7 ? -6.262 35.75 17.125 1 43.25 7 PRO B N 1
ATOM 2252 C CA . PRO B 1 7 ? -7.273 35.969 16.094 1 43.25 7 PRO B CA 1
ATOM 2253 C C . PRO B 1 7 ? -6.754 35.719 14.688 1 43.25 7 PRO B C 1
ATOM 2255 O O . PRO B 1 7 ? -7.531 35.688 13.734 1 43.25 7 PRO B O 1
ATOM 2258 N N . ARG B 1 8 ? -5.496 35.969 14.477 1 45.47 8 ARG B N 1
ATOM 2259 C CA . ARG B 1 8 ? -5.031 35.938 13.094 1 45.47 8 ARG B CA 1
ATOM 2260 C C . ARG B 1 8 ? -4.855 34.5 12.602 1 45.47 8 ARG B C 1
ATOM 2262 O O . ARG B 1 8 ? -4.207 34.25 11.578 1 45.47 8 ARG B O 1
ATOM 2269 N N . ALA B 1 9 ? -4.926 33.531 13.258 1 49.09 9 ALA B N 1
ATOM 2270 C CA . ALA B 1 9 ? -4.965 32.156 12.773 1 49.09 9 ALA B CA 1
ATOM 2271 C C . ALA B 1 9 ? -5.949 32 11.617 1 49.09 9 ALA B C 1
ATOM 2273 O O . ALA B 1 9 ? -7.152 32.219 11.789 1 49.09 9 ALA B O 1
ATOM 2274 N N . GLU B 1 10 ? -5.523 32.375 10.367 1 54.28 10 GLU B N 1
ATOM 2275 C CA . GLU B 1 10 ? -6.406 32.312 9.211 1 54.28 10 GLU B CA 1
ATOM 2276 C C . GLU B 1 10 ? -7.254 31.047 9.219 1 54.28 10 GLU B C 1
ATOM 2278 O O . GLU B 1 10 ? -6.746 29.953 9.484 1 54.28 10 GLU B O 1
ATOM 2283 N N . GLU B 1 11 ? -8.539 31.203 9.461 1 64.12 11 GLU B N 1
ATOM 2284 C CA . GLU B 1 11 ? -9.547 30.141 9.414 1 64.12 11 GLU B CA 1
ATOM 2285 C C . GLU B 1 11 ? -9.312 29.203 8.234 1 64.12 11 GLU B C 1
ATOM 2287 O O . GLU B 1 11 ? -8.969 29.656 7.137 1 64.12 11 GLU B O 1
ATOM 2292 N N . PRO B 1 12 ? -9.234 27.875 8.477 1 74.44 12 PRO B N 1
ATOM 2293 C CA . PRO B 1 12 ? -9.109 26.953 7.352 1 74.44 12 PRO B CA 1
ATOM 2294 C C . PRO B 1 12 ? -10.102 27.25 6.23 1 74.44 12 PRO B C 1
ATOM 2296 O O . PRO B 1 12 ? -11.219 27.703 6.5 1 74.44 12 PRO B O 1
ATOM 2299 N N . PRO B 1 13 ? -9.617 27.078 5.07 1 81.56 13 PRO B N 1
ATOM 2300 C CA . PRO B 1 13 ? -10.531 27.266 3.939 1 81.56 13 PRO B CA 1
ATOM 2301 C C . PRO B 1 13 ? -11.82 26.453 4.07 1 81.56 13 PRO B C 1
ATOM 2303 O O . PRO B 1 13 ? -11.797 25.344 4.605 1 81.56 13 PRO B O 1
ATOM 2306 N N . ARG B 1 14 ? -12.883 27.109 3.641 1 88.88 14 ARG B N 1
ATOM 2307 C CA . ARG B 1 14 ? -14.203 26.484 3.693 1 88.88 14 ARG B CA 1
ATOM 2308 C C . ARG B 1 14 ? -14.898 26.562 2.338 1 88.88 14 ARG B C 1
ATOM 2310 O O . ARG B 1 14 ? -14.742 27.547 1.609 1 88.88 14 ARG B O 1
ATOM 2317 N N . ALA B 1 15 ? -15.602 25.469 2.08 1 93.19 15 ALA B N 1
ATOM 2318 C CA . ALA B 1 15 ? -16.516 25.562 0.937 1 93.19 15 ALA B CA 1
ATOM 2319 C C . ALA B 1 15 ? -17.719 26.422 1.268 1 93.19 15 ALA B C 1
ATOM 2321 O O . ALA B 1 15 ? -18.125 26.516 2.43 1 93.19 15 ALA B O 1
ATOM 2322 N N . PRO B 1 16 ? -18.266 27.031 0.232 1 94.12 16 PRO B N 1
ATOM 2323 C CA . PRO B 1 16 ? -19.484 27.797 0.493 1 94.12 16 PRO B CA 1
ATOM 2324 C C . PRO B 1 16 ? -20.641 26.922 0.966 1 94.12 16 PRO B C 1
ATOM 2326 O O . PRO B 1 16 ? -20.641 25.703 0.72 1 94.12 16 PRO B O 1
ATOM 2329 N N . PRO B 1 17 ? -21.625 27.641 1.672 1 95.69 17 PRO B N 1
ATOM 2330 C CA . PRO B 1 17 ? -22.844 26.906 2.012 1 95.69 17 PRO B CA 1
ATOM 2331 C C . PRO B 1 17 ? -23.562 26.359 0.78 1 95.69 17 PRO B C 1
ATOM 2333 O O . PRO B 1 17 ? -23.438 26.922 -0.311 1 95.69 17 PRO B O 1
ATOM 2336 N N . GLN B 1 18 ? -24.344 25.266 1.016 1 95.56 18 GLN B N 1
ATOM 2337 C CA . GLN B 1 18 ? -24.984 24.562 -0.092 1 95.56 18 GLN B CA 1
ATOM 2338 C C . GLN B 1 18 ? -25.953 25.484 -0.834 1 95.56 18 GLN B C 1
ATOM 2340 O O . GLN B 1 18 ? -26.031 25.438 -2.062 1 95.56 18 GLN B O 1
ATOM 2345 N N . ASP B 1 19 ? -26.656 26.281 -0.146 1 95.81 19 ASP B N 1
ATOM 2346 C CA . ASP B 1 19 ? -27.625 27.188 -0.767 1 95.81 19 ASP B CA 1
ATOM 2347 C C . ASP B 1 19 ? -26.922 28.172 -1.698 1 95.81 19 ASP B C 1
ATOM 2349 O O . ASP B 1 19 ? -27.422 28.453 -2.795 1 95.81 19 ASP B O 1
ATOM 2353 N N . ALA B 1 20 ? -25.797 28.703 -1.159 1 96.25 20 ALA B N 1
ATOM 2354 C CA . ALA B 1 20 ? -25.016 29.594 -2.01 1 96.25 20 ALA B CA 1
ATOM 2355 C C . ALA B 1 20 ? -24.516 28.859 -3.258 1 96.25 20 ALA B C 1
ATOM 2357 O O . ALA B 1 20 ? -24.578 29.406 -4.363 1 96.25 20 ALA B O 1
ATOM 2358 N N . TRP B 1 21 ? -24.016 27.641 -3.135 1 96.38 21 TRP B N 1
ATOM 2359 C CA . TRP B 1 21 ? -23.547 26.812 -4.238 1 96.38 21 TRP B CA 1
ATOM 2360 C C . TRP B 1 21 ? -24.656 26.578 -5.262 1 96.38 21 TRP B C 1
ATOM 2362 O O . TRP B 1 21 ? -24.422 26.672 -6.469 1 96.38 21 TRP B O 1
ATOM 2372 N N . ASP B 1 22 ? -25.859 26.328 -4.793 1 96.31 22 ASP B N 1
ATOM 2373 C CA . ASP B 1 22 ? -26.984 26 -5.656 1 96.31 22 ASP B CA 1
ATOM 2374 C C . ASP B 1 22 ? -27.375 27.172 -6.543 1 96.31 22 ASP B C 1
ATOM 2376 O O . ASP B 1 22 ? -27.938 27 -7.617 1 96.31 22 ASP B O 1
ATOM 2380 N N . GLY B 1 23 ? -27.047 28.297 -6.109 1 96.5 23 GLY B N 1
ATOM 2381 C CA . GLY B 1 23 ? -27.406 29.484 -6.848 1 96.5 23 GLY B CA 1
ATOM 2382 C C . GLY B 1 23 ? -26.344 29.906 -7.852 1 96.5 23 GLY B C 1
ATOM 2383 O O . GLY B 1 23 ? -26.531 30.844 -8.617 1 96.5 23 GLY B O 1
ATOM 2384 N N . MET B 1 24 ? -25.266 29.219 -7.879 1 96.75 24 MET B N 1
ATOM 2385 C CA . MET B 1 24 ? -24.125 29.594 -8.719 1 96.75 24 MET B CA 1
ATOM 2386 C C . MET B 1 24 ? -24.281 29.047 -10.133 1 96.75 24 MET B C 1
ATOM 2388 O O . MET B 1 24 ? -24.891 27.984 -10.328 1 96.75 24 MET B O 1
ATOM 2392 N N . SER B 1 25 ? -23.703 29.812 -11.07 1 97.06 25 SER B N 1
ATOM 2393 C CA . SER B 1 25 ? -23.562 29.312 -12.438 1 97.06 25 SER B CA 1
ATOM 2394 C C . SER B 1 25 ? -22.469 28.25 -12.523 1 97.06 25 SER B C 1
ATOM 2396 O O . SER B 1 25 ? -21.688 28.078 -11.586 1 97.06 25 SER B O 1
ATOM 2398 N N . SER B 1 26 ? -22.516 27.578 -13.633 1 96.19 26 SER B N 1
ATOM 2399 C CA . SER B 1 26 ? -21.484 26.562 -13.844 1 96.19 26 SER B CA 1
ATOM 2400 C C . SER B 1 26 ? -20.094 27.172 -13.773 1 96.19 26 SER B C 1
ATOM 2402 O O . SER B 1 26 ? -19.172 26.578 -13.219 1 96.19 26 SER B O 1
ATOM 2404 N N . ALA B 1 27 ? -19.984 28.312 -14.289 1 96.81 27 ALA B N 1
ATOM 2405 C CA . ALA B 1 27 ? -18.688 29 -14.297 1 96.81 27 ALA B CA 1
ATOM 2406 C C . ALA B 1 27 ? -18.266 29.391 -12.883 1 96.81 27 ALA B C 1
ATOM 2408 O O . ALA B 1 27 ? -17.094 29.266 -12.523 1 96.81 27 ALA B O 1
ATOM 2409 N N . GLU B 1 28 ? -19.234 29.875 -12.109 1 95.75 28 GLU B N 1
ATOM 2410 C CA . GLU B 1 28 ? -18.969 30.25 -10.719 1 95.75 28 GLU B CA 1
ATOM 2411 C C . GLU B 1 28 ? -18.562 29.031 -9.898 1 95.75 28 GLU B C 1
ATOM 2413 O O . GLU B 1 28 ? -17.625 29.094 -9.094 1 95.75 28 GLU B O 1
ATOM 2418 N N . ARG B 1 29 ? -19.281 27.953 -10.094 1 96.06 29 ARG B N 1
ATOM 2419 C CA . ARG B 1 29 ? -18.969 26.719 -9.398 1 96.06 29 ARG B CA 1
ATOM 2420 C C . ARG B 1 29 ? -17.562 26.234 -9.719 1 96.06 29 ARG B C 1
ATOM 2422 O O . ARG B 1 29 ? -16.812 25.844 -8.82 1 96.06 29 ARG B O 1
ATOM 2429 N N . ALA B 1 30 ? -17.203 26.281 -10.969 1 95.62 30 ALA B N 1
ATOM 2430 C CA . ALA B 1 30 ? -15.875 25.891 -11.398 1 95.62 30 ALA B CA 1
ATOM 2431 C C . ALA B 1 30 ? -14.797 26.734 -10.727 1 95.62 30 ALA B C 1
ATOM 2433 O O . ALA B 1 30 ? -13.758 26.234 -10.312 1 95.62 30 ALA B O 1
ATOM 2434 N N . ALA B 1 31 ? -15.055 28 -10.633 1 94.19 31 ALA B N 1
ATOM 2435 C CA . ALA B 1 31 ? -14.117 28.938 -10 1 94.19 31 ALA B CA 1
ATOM 2436 C C . ALA B 1 31 ? -13.953 28.625 -8.516 1 94.19 31 ALA B C 1
ATOM 2438 O O . ALA B 1 31 ? -12.852 28.719 -7.977 1 94.19 31 ALA B O 1
ATOM 2439 N N . VAL B 1 32 ? -15.062 28.281 -7.828 1 93.25 32 VAL B N 1
ATOM 2440 C CA . VAL B 1 32 ? -15.023 27.938 -6.41 1 93.25 32 VAL B CA 1
ATOM 2441 C C . VAL B 1 32 ? -14.172 26.688 -6.207 1 93.25 32 VAL B C 1
ATOM 2443 O O . VAL B 1 32 ? -13.273 26.672 -5.359 1 93.25 32 VAL B O 1
ATOM 2446 N N . VAL B 1 33 ? -14.43 25.672 -6.977 1 94.25 33 VAL B N 1
ATOM 2447 C CA . VAL B 1 33 ? -13.695 24.422 -6.84 1 94.25 33 VAL B CA 1
ATOM 2448 C C . VAL B 1 33 ? -12.203 24.672 -7.043 1 94.25 33 VAL B C 1
ATOM 2450 O O . VAL B 1 33 ? -11.375 24.156 -6.285 1 94.25 33 VAL B O 1
ATOM 2453 N N . GLU B 1 34 ? -11.867 25.469 -8.023 1 90.75 34 GLU B N 1
ATOM 2454 C CA . GLU B 1 34 ? -10.477 25.766 -8.32 1 90.75 34 GLU B CA 1
ATOM 2455 C C . GLU B 1 34 ? -9.82 26.547 -7.176 1 90.75 34 GLU B C 1
ATOM 2457 O O . GLU B 1 34 ? -8.633 26.359 -6.898 1 90.75 34 GLU B O 1
ATOM 2462 N N . SER B 1 35 ? -10.617 27.328 -6.477 1 90.81 35 SER B N 1
ATOM 2463 C CA . SER B 1 35 ? -10.086 28.203 -5.434 1 90.81 35 SER B CA 1
ATOM 2464 C C . SER B 1 35 ? -9.852 27.438 -4.137 1 90.81 35 SER B C 1
ATOM 2466 O O . SER B 1 35 ? -9.133 27.922 -3.25 1 90.81 35 SER B O 1
ATOM 2468 N N . LEU B 1 36 ? -10.492 26.297 -4.008 1 89 36 LEU B N 1
ATOM 2469 C CA . LEU B 1 36 ? -10.328 25.5 -2.801 1 89 36 LEU B CA 1
ATOM 2470 C C . LEU B 1 36 ? -9.023 24.703 -2.846 1 89 36 LEU B C 1
ATOM 2472 O O . LEU B 1 36 ? -8.852 23.828 -3.705 1 89 36 LEU B O 1
ATOM 2476 N N . PRO B 1 37 ? -8.164 25 -1.968 1 83.81 37 PRO B N 1
ATOM 2477 C CA . PRO B 1 37 ? -6.875 24.297 -2.01 1 83.81 37 PRO B CA 1
ATOM 2478 C C . PRO B 1 37 ? -7 22.812 -1.697 1 83.81 37 PRO B C 1
ATOM 2480 O O . PRO B 1 37 ? -7.77 22.422 -0.813 1 83.81 37 PRO B O 1
ATOM 2483 N N . ALA B 1 38 ? -6.297 22.016 -2.455 1 79.38 38 ALA B N 1
ATOM 2484 C CA . ALA B 1 38 ? -6.211 20.578 -2.162 1 79.38 38 ALA B CA 1
ATOM 2485 C C . ALA B 1 38 ? -5.191 20.312 -1.061 1 79.38 38 ALA B C 1
ATOM 2487 O O . ALA B 1 38 ? -5.348 19.359 -0.283 1 79.38 38 ALA B O 1
ATOM 2488 N N . ALA B 1 39 ? -4.215 21.188 -1.191 1 69.62 39 ALA B N 1
ATOM 2489 C CA . ALA B 1 39 ? -3.129 21 -0.23 1 69.62 39 ALA B CA 1
ATOM 2490 C C . ALA B 1 39 ? -3.5 21.594 1.13 1 69.62 39 ALA B C 1
ATOM 2492 O O . ALA B 1 39 ? -4.129 22.641 1.207 1 69.62 39 ALA B O 1
ATOM 2493 N N . MET B 1 40 ? -3.326 20.812 2.156 1 59.91 40 MET B N 1
ATOM 2494 C CA . MET B 1 40 ? -3.559 21.328 3.504 1 59.91 40 MET B CA 1
ATOM 2495 C C . MET B 1 40 ? -2.338 22.078 4.016 1 59.91 40 MET B C 1
ATOM 2497 O O . MET B 1 40 ? -1.235 21.922 3.494 1 59.91 40 MET B O 1
ATOM 2501 N N . THR B 1 41 ? -2.709 23.141 4.734 1 52.94 41 THR B N 1
ATOM 2502 C CA . THR B 1 41 ? -1.61 23.969 5.227 1 52.94 41 THR B CA 1
ATOM 2503 C C . THR B 1 41 ? -0.897 23.281 6.387 1 52.94 41 THR B C 1
ATOM 2505 O O . THR B 1 41 ? -1.445 22.359 7.004 1 52.94 41 THR B O 1
ATOM 2508 N N . ASP B 1 42 ? 0.259 23.672 6.523 1 47.94 42 ASP B N 1
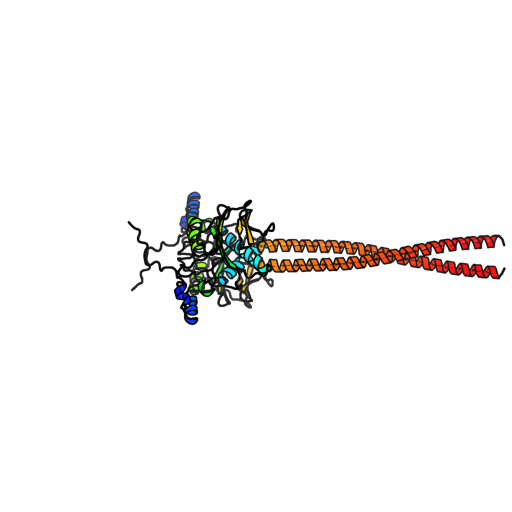ATOM 2509 C CA . ASP B 1 42 ? 1.112 23.172 7.598 1 47.94 42 ASP B CA 1
ATOM 2510 C C . ASP B 1 42 ? 0.371 23.172 8.938 1 47.94 42 ASP B C 1
ATOM 2512 O O . ASP B 1 42 ? 0.564 22.281 9.758 1 47.94 42 ASP B O 1
ATOM 2516 N N . ALA B 1 43 ? -0.514 24.125 9.148 1 43.03 43 ALA B N 1
ATOM 2517 C CA . ALA B 1 43 ? -1.279 24.297 10.383 1 43.03 43 ALA B CA 1
ATOM 2518 C C . ALA B 1 43 ? -2.373 23.234 10.508 1 43.03 43 ALA B C 1
ATOM 2520 O O . ALA B 1 43 ? -2.807 22.906 11.609 1 43.03 43 ALA B O 1
ATOM 2521 N N . GLU B 1 44 ? -2.715 22.672 9.438 1 46.16 44 GLU B N 1
ATOM 2522 C CA . GLU B 1 44 ? -3.898 21.812 9.406 1 46.16 44 GLU B CA 1
ATOM 2523 C C . GLU B 1 44 ? -3.514 20.344 9.383 1 46.16 44 GLU B C 1
ATOM 2525 O O . GLU B 1 44 ? -4.359 19.469 9.594 1 46.16 44 GLU B O 1
ATOM 2530 N N . MET B 1 45 ? -2.379 20.031 9.141 1 46.53 45 MET B N 1
ATOM 2531 C CA . MET B 1 45 ? -2.057 18.625 8.844 1 46.53 45 MET B CA 1
ATOM 2532 C C . MET B 1 45 ? -1.758 17.859 10.125 1 46.53 45 MET B C 1
ATOM 2534 O O . MET B 1 45 ? -1.229 18.422 11.086 1 46.53 45 MET B O 1
ATOM 2538 N N . SER B 1 46 ? -2.506 16.781 10.359 1 50.34 46 SER B N 1
ATOM 2539 C CA . SER B 1 46 ? -2.275 15.867 11.469 1 50.34 46 SER B CA 1
ATOM 2540 C C . SER B 1 46 ? -0.865 15.289 11.43 1 50.34 46 SER B C 1
ATOM 2542 O O . SER B 1 46 ? -0.335 15.008 10.352 1 50.34 46 SER B O 1
ATOM 2544 N N . PRO B 1 47 ? -0.132 15.32 12.57 1 54.5 47 PRO B N 1
ATOM 2545 C CA . PRO B 1 47 ? 1.216 14.758 12.68 1 54.5 47 PRO B CA 1
ATOM 2546 C C . PRO B 1 47 ? 1.28 13.289 12.25 1 54.5 47 PRO B C 1
ATOM 2548 O O . PRO B 1 47 ? 0.301 12.555 12.406 1 54.5 47 PRO B O 1
ATOM 2551 N N . PRO B 1 48 ? 2.432 13.078 11.445 1 64 48 PRO B N 1
ATOM 2552 C CA . PRO B 1 48 ? 2.658 11.641 11.25 1 64 48 PRO B CA 1
ATOM 2553 C C . PRO B 1 48 ? 2.678 10.859 12.562 1 64 48 PRO B C 1
ATOM 2555 O O . PRO B 1 48 ? 3.117 11.383 13.586 1 64 48 PRO B O 1
ATOM 2558 N N . GLU B 1 49 ? 2.078 9.828 12.555 1 73.44 49 GLU B N 1
ATOM 2559 C CA . GLU B 1 49 ? 1.965 9.023 13.773 1 73.44 49 GLU B CA 1
ATOM 2560 C C . GLU B 1 49 ? 2.701 7.695 13.625 1 73.44 49 GLU B C 1
ATOM 2562 O O . GLU B 1 49 ? 2.203 6.652 14.055 1 73.44 49 GLU B O 1
ATOM 2567 N N . GLY B 1 50 ? 3.803 7.758 12.945 1 88 50 GLY B N 1
ATOM 2568 C CA . GLY B 1 50 ? 4.688 6.605 12.922 1 88 50 GLY B CA 1
ATOM 2569 C C . GLY B 1 50 ? 4.195 5.492 12.016 1 88 50 GLY B C 1
ATOM 2570 O O . GLY B 1 50 ? 3.152 5.625 11.367 1 88 50 GLY B O 1
ATOM 2571 N N . ASP B 1 51 ? 4.965 4.391 12.07 1 93.75 51 ASP B N 1
ATOM 2572 C CA . ASP B 1 51 ? 4.688 3.242 11.211 1 93.75 51 ASP B CA 1
ATOM 2573 C C . ASP B 1 51 ? 3.346 2.604 11.562 1 93.75 51 ASP B C 1
ATOM 2575 O O . ASP B 1 51 ? 2.605 2.176 10.68 1 93.75 51 ASP B O 1
ATOM 2579 N N . ALA B 1 52 ? 3.113 2.584 12.859 1 93.56 52 ALA B N 1
ATOM 2580 C CA . ALA B 1 52 ? 1.885 1.928 13.305 1 93.56 52 ALA B CA 1
ATOM 2581 C C . ALA B 1 52 ? 0.657 2.607 12.703 1 93.56 52 ALA B C 1
ATOM 2583 O O . ALA B 1 52 ? -0.274 1.937 12.25 1 93.56 52 ALA B O 1
ATOM 2584 N N . HIS B 1 53 ? 0.696 3.893 12.664 1 92.62 53 HIS B N 1
ATOM 2585 C CA . HIS B 1 53 ? -0.407 4.66 12.102 1 92.62 53 HIS B CA 1
ATOM 2586 C C . HIS B 1 53 ? -0.464 4.508 10.586 1 92.62 53 HIS B C 1
ATOM 2588 O O . HIS B 1 53 ? -1.517 4.191 10.023 1 92.62 53 HIS B O 1
ATOM 2594 N N . TYR B 1 54 ? 0.695 4.734 9.961 1 93.62 54 TYR B N 1
ATOM 2595 C CA . TYR B 1 54 ? 0.761 4.664 8.508 1 93.62 54 TYR B CA 1
ATOM 2596 C C . TYR B 1 54 ? 0.367 3.277 8.008 1 93.62 54 TYR B C 1
ATOM 2598 O O . TYR B 1 54 ? -0.414 3.148 7.062 1 93.62 54 TYR B O 1
ATOM 2606 N N . ASP B 1 55 ? 0.877 2.238 8.633 1 95.75 55 ASP B N 1
ATOM 2607 C CA . ASP B 1 55 ? 0.606 0.867 8.219 1 95.75 55 ASP B CA 1
ATOM 2608 C C . ASP B 1 55 ? -0.877 0.531 8.367 1 95.75 55 ASP B C 1
ATOM 2610 O O . ASP B 1 55 ? -1.472 -0.079 7.473 1 95.75 55 ASP B O 1
ATOM 2614 N N . ALA B 1 56 ? -1.44 0.93 9.469 1 96.31 56 ALA B N 1
ATOM 2615 C CA . ALA B 1 56 ? -2.855 0.644 9.695 1 96.31 56 ALA B CA 1
ATOM 2616 C C . ALA B 1 56 ? -3.727 1.327 8.648 1 96.31 56 ALA B C 1
ATOM 2618 O O . ALA B 1 56 ? -4.613 0.699 8.062 1 96.31 56 ALA B O 1
ATOM 2619 N N . LYS B 1 57 ? -3.455 2.547 8.422 1 95.56 57 LYS B N 1
ATOM 2620 C CA . LYS B 1 57 ? -4.18 3.342 7.434 1 95.56 57 LYS B CA 1
ATOM 2621 C C . LYS B 1 57 ? -4.004 2.771 6.031 1 95.56 57 LYS B C 1
ATOM 2623 O O . LYS B 1 57 ? -4.984 2.559 5.312 1 95.56 57 LYS B O 1
ATOM 2628 N N . ASN B 1 58 ? -2.775 2.562 5.699 1 96.56 58 ASN B N 1
ATOM 2629 C CA . ASN B 1 58 ? -2.463 2.074 4.359 1 96.56 58 ASN B CA 1
ATOM 2630 C C . ASN B 1 58 ? -3.027 0.677 4.125 1 96.56 58 ASN B C 1
ATOM 2632 O O . ASN B 1 58 ? -3.553 0.387 3.047 1 96.56 58 ASN B O 1
ATOM 2636 N N . ASP B 1 59 ? -2.877 -0.19 5.098 1 97.56 59 ASP B N 1
ATOM 2637 C CA . ASP B 1 59 ? -3.414 -1.541 4.965 1 97.56 59 ASP B CA 1
ATOM 2638 C C . ASP B 1 59 ? -4.926 -1.512 4.746 1 97.56 59 ASP B C 1
ATOM 2640 O O . ASP B 1 59 ? -5.449 -2.234 3.896 1 97.56 59 ASP B O 1
ATOM 2644 N N . ALA B 1 60 ? -5.594 -0.727 5.523 1 98.5 60 ALA B N 1
ATOM 2645 C CA . ALA B 1 60 ? -7.043 -0.607 5.363 1 98.5 60 ALA B CA 1
ATOM 2646 C C . ALA B 1 60 ? -7.398 -0.101 3.969 1 98.5 60 ALA B C 1
ATOM 2648 O O . ALA B 1 60 ? -8.219 -0.704 3.273 1 98.5 60 ALA B O 1
ATOM 2649 N N . ARG B 1 61 ? -6.758 0.931 3.535 1 98.19 61 ARG B N 1
ATOM 2650 C CA . ARG B 1 61 ? -7.035 1.532 2.234 1 98.19 61 ARG B CA 1
ATOM 2651 C C . ARG B 1 61 ? -6.789 0.535 1.107 1 98.19 61 ARG B C 1
ATOM 2653 O O . ARG B 1 61 ? -7.66 0.318 0.262 1 98.19 61 ARG B O 1
ATOM 2660 N N . GLU B 1 62 ? -5.609 -0.066 1.136 1 97.81 62 GLU B N 1
ATOM 2661 C CA . GLU B 1 62 ? -5.215 -0.927 0.025 1 97.81 62 GLU B CA 1
ATOM 2662 C C . GLU B 1 62 ? -6.062 -2.195 -0.018 1 97.81 62 GLU B C 1
ATOM 2664 O O . GLU B 1 62 ? -6.383 -2.699 -1.097 1 97.81 62 GLU B O 1
ATOM 2669 N N . THR B 1 63 ? -6.402 -2.75 1.154 1 98.38 63 THR B N 1
ATOM 2670 C CA . THR B 1 63 ? -7.258 -3.932 1.225 1 98.38 63 THR B CA 1
ATOM 2671 C C . THR B 1 63 ? -8.633 -3.641 0.63 1 98.38 63 THR B C 1
ATOM 2673 O O . THR B 1 63 ? -9.117 -4.391 -0.221 1 98.38 63 THR B O 1
ATOM 2676 N N . LEU B 1 64 ? -9.211 -2.564 1.041 1 98.62 64 LEU B N 1
ATOM 2677 C CA . LEU B 1 64 ? -10.539 -2.203 0.565 1 98.62 64 LEU B CA 1
ATOM 2678 C C . LEU B 1 64 ? -10.516 -1.872 -0.924 1 98.62 64 LEU B C 1
ATOM 2680 O O . LEU B 1 64 ? -11.383 -2.314 -1.678 1 98.62 64 LEU B O 1
ATOM 2684 N N . ARG B 1 65 ? -9.523 -1.104 -1.307 1 97.31 65 ARG B N 1
ATOM 2685 C CA . ARG B 1 65 ? -9.383 -0.732 -2.711 1 97.31 65 ARG B CA 1
ATOM 2686 C C . ARG B 1 65 ? -9.305 -1.969 -3.6 1 97.31 65 ARG B C 1
ATOM 2688 O O . ARG B 1 65 ? -9.992 -2.057 -4.617 1 97.31 65 ARG B O 1
ATOM 2695 N N . GLU B 1 66 ? -8.445 -2.869 -3.207 1 95.69 66 GLU B N 1
ATOM 2696 C CA . GLU B 1 66 ? -8.258 -4.086 -3.992 1 95.69 66 GLU B CA 1
ATOM 2697 C C . GLU B 1 66 ? -9.523 -4.934 -4.004 1 95.69 66 GLU B C 1
ATOM 2699 O O . GLU B 1 66 ? -9.898 -5.488 -5.039 1 95.69 66 GLU B O 1
ATOM 2704 N N . TRP B 1 67 ? -10.188 -5.027 -2.893 1 96.62 67 TRP B N 1
ATOM 2705 C CA . TRP B 1 67 ? -11.406 -5.824 -2.781 1 96.62 67 TRP B CA 1
ATOM 2706 C C . TRP B 1 67 ? -12.484 -5.305 -3.727 1 96.62 67 TRP B C 1
ATOM 2708 O O . TRP B 1 67 ? -13.039 -6.066 -4.527 1 96.62 67 TRP B O 1
ATOM 2718 N N . PHE B 1 68 ? -12.719 -4.062 -3.709 1 97.69 68 PHE B N 1
ATOM 2719 C CA . PHE B 1 68 ? -13.789 -3.49 -4.52 1 97.69 68 PHE B CA 1
ATOM 2720 C C . PHE B 1 68 ? -13.414 -3.486 -5.992 1 97.69 68 PHE B C 1
ATOM 2722 O O . PHE B 1 68 ? -14.273 -3.66 -6.863 1 97.69 68 PHE B O 1
ATOM 2729 N N . ARG B 1 69 ? -12.148 -3.281 -6.273 1 94.56 69 ARG B N 1
ATOM 2730 C CA . ARG B 1 69 ? -11.688 -3.367 -7.656 1 94.56 69 ARG B CA 1
ATOM 2731 C C . ARG B 1 69 ? -11.961 -4.75 -8.242 1 94.56 69 ARG B C 1
ATOM 2733 O O . ARG B 1 69 ? -12.469 -4.871 -9.352 1 94.56 69 ARG B O 1
ATOM 2740 N N . ARG B 1 70 ? -11.656 -5.758 -7.523 1 92.31 70 ARG B N 1
ATOM 2741 C CA . ARG B 1 70 ? -11.82 -7.133 -7.98 1 92.31 70 ARG B CA 1
ATOM 2742 C C . ARG B 1 70 ? -13.297 -7.465 -8.195 1 92.31 70 ARG B C 1
ATOM 2744 O O . ARG B 1 70 ? -13.641 -8.25 -9.078 1 92.31 70 ARG B O 1
ATOM 2751 N N . LEU B 1 71 ? -14.109 -6.832 -7.398 1 95 71 LEU B N 1
ATOM 2752 C CA . LEU B 1 71 ? -15.547 -7.066 -7.523 1 95 71 LEU B CA 1
ATOM 2753 C C . LEU B 1 71 ? -16.125 -6.27 -8.688 1 95 71 LEU B C 1
ATOM 2755 O O . LEU B 1 71 ? -17.281 -6.477 -9.07 1 95 71 LEU B O 1
ATOM 2759 N N . GLY B 1 72 ? -15.312 -5.379 -9.227 1 94.25 72 GLY B N 1
ATOM 2760 C CA . GLY B 1 72 ? -15.797 -4.527 -10.305 1 94.25 72 GLY B CA 1
ATOM 2761 C C . GLY B 1 72 ? -16.797 -3.488 -9.836 1 94.25 72 GLY B C 1
ATOM 2762 O O . GLY B 1 72 ? -17.672 -3.068 -10.594 1 94.25 72 GLY B O 1
ATOM 2763 N N . LYS B 1 73 ? -16.656 -3.105 -8.57 1 94.56 73 LYS B N 1
ATOM 2764 C CA . LYS B 1 73 ? -17.594 -2.129 -8.008 1 94.56 73 LYS B CA 1
ATOM 2765 C C . LYS B 1 73 ? -17.047 -0.712 -8.133 1 94.56 73 LYS B C 1
ATOM 2767 O O . LYS B 1 73 ? -15.828 -0.499 -8.023 1 94.56 73 LYS B O 1
ATOM 2772 N N . SER B 1 74 ? -17.922 0.222 -8.273 1 96.5 74 SER B N 1
ATOM 2773 C CA . SER B 1 74 ? -17.578 1.64 -8.312 1 96.5 74 SER B CA 1
ATOM 2774 C C . SER B 1 74 ? -17.484 2.227 -6.906 1 96.5 74 SER B C 1
ATOM 2776 O O . SER B 1 74 ? -18.375 2.957 -6.473 1 96.5 74 SER B O 1
ATOM 2778 N N . VAL B 1 75 ? -16.5 1.873 -6.207 1 98.31 75 VAL B N 1
ATOM 2779 C CA . VAL B 1 75 ? -16.266 2.332 -4.844 1 98.31 75 VAL B CA 1
ATOM 2780 C C . VAL B 1 75 ? -14.898 3.014 -4.762 1 98.31 75 VAL B C 1
ATOM 2782 O O . VAL B 1 75 ? -13.867 2.391 -5.031 1 98.31 75 VAL B O 1
ATOM 2785 N N . TYR B 1 76 ? -14.922 4.234 -4.441 1 98.12 76 TYR B N 1
ATOM 2786 C CA . TYR B 1 76 ? -13.695 5.016 -4.285 1 98.12 76 TYR B CA 1
ATOM 2787 C C . TYR B 1 76 ? -13.18 4.938 -2.854 1 98.12 76 TYR B C 1
ATOM 2789 O O . TYR B 1 76 ? -13.93 5.152 -1.901 1 98.12 76 TYR B O 1
ATOM 2797 N N . VAL B 1 77 ? -11.961 4.539 -2.674 1 98.5 77 VAL B N 1
ATOM 2798 C CA . VAL B 1 77 ? -11.289 4.449 -1.381 1 98.5 77 VAL B CA 1
ATOM 2799 C C . VAL B 1 77 ? -10.031 5.316 -1.391 1 98.5 77 VAL B C 1
ATOM 2801 O O . VAL B 1 77 ? -9.195 5.203 -2.293 1 98.5 77 VAL B O 1
ATOM 2804 N N . ALA B 1 78 ? -9.867 6.16 -0.429 1 97 78 ALA B N 1
ATOM 2805 C CA . ALA B 1 78 ? -8.719 7.051 -0.36 1 97 78 ALA B CA 1
ATOM 2806 C C . ALA B 1 78 ? -8.227 7.207 1.077 1 97 78 ALA B C 1
ATOM 2808 O O . ALA B 1 78 ? -8.906 6.789 2.018 1 97 78 ALA B O 1
ATOM 2809 N N . ALA B 1 79 ? -7.035 7.625 1.204 1 94.38 79 ALA B N 1
ATOM 2810 C CA . ALA B 1 79 ? -6.457 7.996 2.492 1 94.38 79 ALA B CA 1
ATOM 2811 C C . ALA B 1 79 ? -6.008 9.453 2.49 1 94.38 79 ALA B C 1
ATOM 2813 O O . ALA B 1 79 ? -5.406 9.93 1.521 1 94.38 79 ALA B O 1
ATOM 2814 N N . GLU B 1 80 ? -6.398 10.141 3.533 1 90.56 80 GLU B N 1
ATOM 2815 C CA . GLU B 1 80 ? -5.941 11.5 3.783 1 90.56 80 GLU B CA 1
ATOM 2816 C C . GLU B 1 80 ? -6.258 12.414 2.605 1 90.56 80 GLU B C 1
ATOM 2818 O O . GLU B 1 80 ? -5.402 13.18 2.158 1 90.56 80 GLU B O 1
ATOM 2823 N N . LEU B 1 81 ? -7.418 12.273 2.08 1 92.19 81 LEU B N 1
ATOM 2824 C CA . LEU B 1 81 ? -7.867 13.148 0.999 1 92.19 81 LEU B CA 1
ATOM 2825 C C . LEU B 1 81 ? -8.586 14.375 1.552 1 92.19 81 LEU B C 1
ATOM 2827 O O . LEU B 1 81 ? -9.539 14.242 2.32 1 92.19 81 LEU B O 1
ATOM 2831 N N . THR B 1 82 ? -8.102 15.5 1.171 1 90.88 82 THR B N 1
ATOM 2832 C CA . THR B 1 82 ? -8.773 16.734 1.559 1 90.88 82 THR B CA 1
ATOM 2833 C C . THR B 1 82 ? -10.234 16.719 1.124 1 90.88 82 THR B C 1
ATOM 2835 O O . THR B 1 82 ? -10.539 16.5 -0.051 1 90.88 82 THR B O 1
ATOM 2838 N N . THR B 1 83 ? -11.094 16.984 2.045 1 92.88 83 THR B N 1
ATOM 2839 C CA . THR B 1 83 ? -12.531 16.875 1.802 1 92.88 83 THR B CA 1
ATOM 2840 C C . THR B 1 83 ? -13.242 18.156 2.236 1 92.88 83 THR B C 1
ATOM 2842 O O . THR B 1 83 ? -12.977 18.688 3.318 1 92.88 83 THR B O 1
ATOM 2845 N N . TYR B 1 84 ? -14.062 18.688 1.349 1 93.5 84 TYR B N 1
ATOM 2846 C CA . TYR B 1 84 ? -14.836 19.891 1.616 1 93.5 84 TYR B CA 1
ATOM 2847 C C . TYR B 1 84 ? -16.328 19.562 1.687 1 93.5 84 TYR B C 1
ATOM 2849 O O . TYR B 1 84 ? -16.922 19.094 0.708 1 93.5 84 TYR B O 1
ATOM 2857 N N . TYR B 1 85 ? -16.906 19.75 2.814 1 96.19 85 TYR B N 1
ATOM 2858 C CA . TYR B 1 85 ? -18.359 19.797 2.971 1 96.19 85 TYR B CA 1
ATOM 2859 C C . TYR B 1 85 ? -18.859 21.234 2.975 1 96.19 85 TYR B C 1
ATOM 2861 O O . TYR B 1 85 ? -18.109 22.156 3.332 1 96.19 85 TYR B O 1
ATOM 2869 N N . PRO B 1 86 ? -20.094 21.453 2.559 1 95.88 86 PRO B N 1
ATOM 2870 C CA . PRO B 1 86 ? -20.625 22.828 2.543 1 95.88 86 PRO B CA 1
ATOM 2871 C C . PRO B 1 86 ? -20.531 23.5 3.906 1 95.88 86 PRO B C 1
ATOM 2873 O O . PRO B 1 86 ? -20.984 22.953 4.91 1 95.88 86 PRO B O 1
ATOM 2876 N N . ASP B 1 87 ? -19.891 24.656 3.928 1 93.5 87 ASP B N 1
ATOM 2877 C CA . ASP B 1 87 ? -19.812 25.531 5.086 1 93.5 87 ASP B CA 1
ATOM 2878 C C . ASP B 1 87 ? -19.062 24.875 6.234 1 93.5 87 ASP B C 1
ATOM 2880 O O . ASP B 1 87 ? -19.406 25.078 7.402 1 93.5 87 ASP B O 1
ATOM 2884 N N . GLU B 1 88 ? -18.234 23.953 6 1 90.75 88 GLU B N 1
ATOM 2885 C CA . GLU B 1 88 ? -17.406 23.219 6.953 1 90.75 88 GLU B CA 1
ATOM 2886 C C . GLU B 1 88 ? -15.922 23.391 6.645 1 90.75 88 GLU B C 1
ATOM 2888 O O . GLU B 1 88 ? -15.516 23.344 5.484 1 90.75 88 GLU B O 1
ATOM 2893 N N . PRO B 1 89 ? -15.141 23.656 7.703 1 87 89 PRO B N 1
ATOM 2894 C CA . PRO B 1 89 ? -13.703 23.594 7.426 1 87 89 PRO B CA 1
ATOM 2895 C C . PRO B 1 89 ? -13.266 22.266 6.812 1 87 89 PRO B C 1
ATOM 2897 O O . PRO B 1 89 ? -13.797 21.219 7.176 1 87 89 PRO B O 1
ATOM 2900 N N . ARG B 1 90 ? -12.391 22.312 5.887 1 89.5 90 ARG B N 1
ATOM 2901 C CA . ARG B 1 90 ? -11.914 21.094 5.242 1 89.5 90 ARG B CA 1
ATOM 2902 C C . ARG B 1 90 ? -11.297 20.141 6.266 1 89.5 90 ARG B C 1
ATOM 2904 O O . ARG B 1 90 ? -10.883 20.562 7.344 1 89.5 90 ARG B O 1
ATOM 2911 N N . PHE B 1 91 ? -11.266 18.906 5.969 1 86.25 91 PHE B N 1
ATOM 2912 C CA . PHE B 1 91 ? -10.656 17.859 6.77 1 86.25 91 PHE B CA 1
ATOM 2913 C C . PHE B 1 91 ? -10.188 16.703 5.887 1 86.25 91 PHE B C 1
ATOM 2915 O O . PHE B 1 91 ? -10.492 16.672 4.695 1 86.25 91 PHE B O 1
ATOM 2922 N N . ALA B 1 92 ? -9.375 15.852 6.422 1 90.06 92 ALA B N 1
ATOM 2923 C CA . ALA B 1 92 ? -8.844 14.695 5.703 1 90.06 92 ALA B CA 1
ATOM 2924 C C . ALA B 1 92 ? -8.836 13.461 6.594 1 90.06 92 ALA B C 1
ATOM 2926 O O . ALA B 1 92 ? -7.922 13.273 7.402 1 90.06 92 ALA B O 1
ATOM 2927 N N . PRO B 1 93 ? -9.836 12.594 6.414 1 91.62 93 PRO B N 1
ATOM 2928 C CA . PRO B 1 93 ? -9.836 11.359 7.203 1 91.62 93 PRO B CA 1
ATOM 2929 C C . PRO B 1 93 ? -8.664 10.445 6.867 1 91.62 93 PRO B C 1
ATOM 2931 O O . PRO B 1 93 ? -8.125 10.508 5.758 1 91.62 93 PRO B O 1
ATOM 2934 N N . ASP B 1 94 ? -8.312 9.578 7.82 1 92.5 94 ASP B N 1
ATOM 2935 C CA . ASP B 1 94 ? -7.266 8.602 7.547 1 92.5 94 ASP B CA 1
ATOM 2936 C C . ASP B 1 94 ? -7.648 7.691 6.379 1 92.5 94 ASP B C 1
ATOM 2938 O O . ASP B 1 94 ? -6.82 7.398 5.52 1 92.5 94 ASP B O 1
ATOM 2942 N N . VAL B 1 95 ? -8.844 7.242 6.395 1 96.75 95 VAL B N 1
ATOM 2943 C CA . VAL B 1 95 ? -9.391 6.492 5.27 1 96.75 95 VAL B CA 1
ATOM 2944 C C . VAL B 1 95 ? -10.828 6.93 5.012 1 96.75 95 VAL B C 1
ATOM 2946 O O . VAL B 1 95 ? -11.594 7.156 5.953 1 96.75 95 VAL B O 1
ATOM 2949 N N . LEU B 1 96 ? -11.188 7.078 3.768 1 98.19 96 LEU B N 1
ATOM 2950 C CA . LEU B 1 96 ? -12.562 7.41 3.4 1 98.19 96 LEU B CA 1
ATOM 2951 C C . LEU B 1 96 ? -13.031 6.555 2.23 1 98.19 96 LEU B C 1
ATOM 2953 O O . LEU B 1 96 ? -12.219 6.094 1.426 1 98.19 96 LEU B O 1
ATOM 2957 N N . VAL B 1 97 ? -14.32 6.305 2.156 1 98.88 97 VAL B N 1
ATOM 2958 C CA . VAL B 1 97 ? -14.953 5.543 1.083 1 98.88 97 VAL B CA 1
ATOM 2959 C C . VAL B 1 97 ? -16.156 6.316 0.537 1 98.88 97 VAL B C 1
ATOM 2961 O O . VAL B 1 97 ? -16.938 6.883 1.304 1 98.88 97 VAL B O 1
ATOM 2964 N N . VAL B 1 98 ? -16.234 6.422 -0.709 1 98.75 98 VAL B N 1
ATOM 2965 C CA . VAL B 1 98 ? -17.406 6.934 -1.417 1 98.75 98 VAL B CA 1
ATOM 2966 C C . VAL B 1 98 ? -17.922 5.883 -2.4 1 98.75 98 VAL B C 1
ATOM 2968 O O . VAL B 1 98 ? -17.188 5.441 -3.281 1 98.75 98 VAL B O 1
ATOM 2971 N N . ARG B 1 99 ? -19.156 5.504 -2.264 1 98.31 99 ARG B N 1
ATOM 2972 C CA . ARG B 1 99 ? -19.719 4.469 -3.121 1 98.31 99 ARG B CA 1
ATOM 2973 C C . ARG B 1 99 ? -20.375 5.082 -4.363 1 98.31 99 ARG B C 1
ATOM 2975 O O . ARG B 1 99 ? -20.766 6.246 -4.348 1 98.31 99 ARG B O 1
ATOM 2982 N N . ASP B 1 100 ? -20.391 4.301 -5.418 1 97.31 100 ASP B N 1
ATOM 2983 C CA . ASP B 1 100 ? -21.156 4.598 -6.633 1 97.31 100 ASP B CA 1
ATOM 2984 C C . ASP B 1 100 ? -20.625 5.855 -7.316 1 97.31 100 ASP B C 1
ATOM 2986 O O . ASP B 1 100 ? -21.406 6.727 -7.711 1 97.31 100 ASP B O 1
ATOM 2990 N N . VAL B 1 101 ? -19.328 5.941 -7.328 1 96.88 101 VAL B N 1
ATOM 2991 C CA . VAL B 1 101 ? -18.641 7.016 -8.055 1 96.88 101 VAL B CA 1
ATOM 2992 C C . VAL B 1 101 ? -17.531 6.43 -8.93 1 96.88 101 VAL B C 1
ATOM 2994 O O . VAL B 1 101 ? -17.078 5.312 -8.688 1 96.88 101 VAL B O 1
ATOM 2997 N N . GLU B 1 102 ? -17.188 7.195 -9.906 1 92.69 102 GLU B N 1
ATOM 2998 C CA . GLU B 1 102 ? -16.047 6.781 -10.734 1 92.69 102 GLU B CA 1
ATOM 2999 C C . GLU B 1 102 ? -14.766 6.723 -9.922 1 92.69 102 GLU B C 1
ATOM 3001 O O . GLU B 1 102 ? -14.5 7.602 -9.102 1 92.69 102 GLU B O 1
ATOM 3006 N N . VAL B 1 103 ? -14.086 5.613 -10.164 1 93.69 103 VAL B N 1
ATOM 3007 C CA . VAL B 1 103 ? -12.812 5.473 -9.477 1 93.69 103 VAL B CA 1
ATOM 3008 C C . VAL B 1 103 ? -11.695 6.094 -10.32 1 93.69 103 VAL B C 1
ATOM 3010 O O . VAL B 1 103 ? -11.367 5.59 -11.398 1 93.69 103 VAL B O 1
ATOM 3013 N N . ARG B 1 104 ? -11.195 7.105 -9.867 1 94.06 104 ARG B N 1
ATOM 3014 C CA . ARG B 1 104 ? -10.078 7.828 -10.461 1 94.06 104 ARG B CA 1
ATOM 3015 C C . ARG B 1 104 ? -9.25 8.539 -9.398 1 94.06 104 ARG B C 1
ATOM 3017 O O . ARG B 1 104 ? -9.555 8.438 -8.203 1 94.06 104 ARG B O 1
ATOM 3024 N N . GLU B 1 105 ? -8.227 9.164 -9.797 1 93.31 105 GLU B N 1
ATOM 3025 C CA . GLU B 1 105 ? -7.414 9.93 -8.852 1 93.31 105 GLU B CA 1
ATOM 3026 C C . GLU B 1 105 ? -8.039 11.289 -8.555 1 93.31 105 GLU B C 1
ATOM 3028 O O . GLU B 1 105 ? -8.367 12.039 -9.477 1 93.31 105 GLU B O 1
ATOM 3033 N N . TRP B 1 106 ? -8.18 11.539 -7.277 1 93.81 106 TRP B N 1
ATOM 3034 C CA . TRP B 1 106 ? -8.719 12.82 -6.848 1 93.81 106 TRP B CA 1
ATOM 3035 C C . TRP B 1 106 ? -7.676 13.617 -6.07 1 93.81 106 TRP B C 1
ATOM 3037 O O . TRP B 1 106 ? -6.914 13.055 -5.281 1 93.81 106 TRP B O 1
ATOM 3047 N N . MET B 1 107 ? -7.711 14.93 -6.281 1 90.44 107 MET B N 1
ATOM 3048 C CA . MET B 1 107 ? -6.859 15.812 -5.484 1 90.44 107 MET B CA 1
ATOM 3049 C C . MET B 1 107 ? -7.578 16.25 -4.211 1 90.44 107 MET B C 1
ATOM 3051 O O . MET B 1 107 ? -6.93 16.578 -3.215 1 90.44 107 MET B O 1
ATOM 3055 N N . LYS B 1 108 ? -8.812 16.297 -4.281 1 92.38 108 LYS B N 1
ATOM 3056 C CA . LYS B 1 108 ? -9.719 16.656 -3.197 1 92.38 108 LYS B CA 1
ATOM 3057 C C . LYS B 1 108 ? -11.148 16.188 -3.5 1 92.38 108 LYS B C 1
ATOM 3059 O O . LYS B 1 108 ? -11.477 15.891 -4.648 1 92.38 108 LYS B O 1
ATOM 3064 N N . TRP B 1 109 ? -11.906 16.078 -2.508 1 95.31 109 TRP B N 1
ATOM 3065 C CA . TRP B 1 109 ? -13.32 15.758 -2.662 1 95.31 109 TRP B CA 1
ATOM 3066 C C . TRP B 1 109 ? -14.195 16.922 -2.229 1 95.31 109 TRP B C 1
ATOM 3068 O O . TRP B 1 109 ? -14.219 17.297 -1.051 1 95.31 109 TRP B O 1
ATOM 3078 N N . VAL B 1 110 ? -14.797 17.516 -3.178 1 95.94 110 VAL B N 1
ATOM 3079 C CA . VAL B 1 110 ? -15.703 18.625 -2.902 1 95.94 110 VAL B CA 1
ATOM 3080 C C . VAL B 1 110 ? -17.156 18.141 -3.021 1 95.94 110 VAL B C 1
ATOM 3082 O O . VAL B 1 110 ? -17.672 17.984 -4.129 1 95.94 110 VAL B O 1
ATOM 3085 N N . VAL B 1 111 ? -17.828 18.047 -1.9 1 97.69 111 VAL B N 1
ATOM 3086 C CA . VAL B 1 111 ? -19.125 17.391 -1.81 1 97.69 111 VAL B CA 1
ATOM 3087 C C . VAL B 1 111 ? -20.141 18.125 -2.682 1 97.69 111 VAL B C 1
ATOM 3089 O O . VAL B 1 111 ? -20.922 17.5 -3.393 1 97.69 111 VAL B O 1
ATOM 3092 N N . SER B 1 112 ? -20.141 19.453 -2.67 1 96.94 112 SER B N 1
ATOM 3093 C CA . SER B 1 112 ? -21.094 20.234 -3.463 1 96.94 112 SER B CA 1
ATOM 3094 C C . SER B 1 112 ? -20.891 20 -4.957 1 96.94 112 SER B C 1
ATOM 3096 O O . SER B 1 112 ? -21.844 19.906 -5.715 1 96.94 112 SER B O 1
ATOM 3098 N N . ALA B 1 113 ? -19.672 19.938 -5.336 1 96.25 113 ALA B N 1
ATOM 3099 C CA . ALA B 1 113 ? -19.328 19.781 -6.75 1 96.25 113 ALA B CA 1
ATOM 3100 C C . ALA B 1 113 ? -19.641 18.359 -7.23 1 96.25 113 ALA B C 1
ATOM 3102 O O . ALA B 1 113 ? -20.141 18.172 -8.344 1 96.25 113 ALA B O 1
ATOM 3103 N N . GLU B 1 114 ? -19.406 17.375 -6.344 1 95.69 114 GLU B N 1
ATOM 3104 C CA . GLU B 1 114 ? -19.594 15.977 -6.727 1 95.69 114 GLU B CA 1
ATOM 3105 C C . GLU B 1 114 ? -21.031 15.523 -6.484 1 95.69 114 GLU B C 1
ATOM 3107 O O . GLU B 1 114 ? -21.453 14.5 -7.016 1 95.69 114 GLU B O 1
ATOM 3112 N N . GLY B 1 115 ? -21.703 16.266 -5.648 1 95.56 115 GLY B N 1
ATOM 3113 C CA . GLY B 1 115 ? -23.094 15.953 -5.34 1 95.56 115 GLY B CA 1
ATOM 3114 C C . GLY B 1 115 ? -23.25 14.766 -4.41 1 95.56 115 GLY B C 1
ATOM 3115 O O . GLY B 1 115 ? -24.312 14.141 -4.359 1 95.56 115 GLY B O 1
ATOM 3116 N N . LYS B 1 116 ? -22.141 14.445 -3.771 1 96.81 116 LYS B N 1
ATOM 3117 C CA . LYS B 1 116 ? -22.156 13.242 -2.939 1 96.81 116 LYS B CA 1
ATOM 3118 C C . LYS B 1 116 ? -21.172 13.375 -1.779 1 96.81 116 LYS B C 1
ATOM 3120 O O . LYS B 1 116 ? -20.016 13.773 -1.975 1 96.81 116 LYS B O 1
ATOM 3125 N N . GLY B 1 117 ? -21.672 13.055 -0.556 1 98.06 117 GLY B N 1
ATOM 3126 C CA . GLY B 1 117 ? -20.797 13.023 0.606 1 98.06 117 GLY B CA 1
ATOM 3127 C C . GLY B 1 117 ? -20.078 11.695 0.768 1 98.06 117 GLY B C 1
ATOM 3128 O O . GLY B 1 117 ? -20.25 10.781 -0.044 1 98.06 117 GLY B O 1
ATOM 3129 N N . LEU B 1 118 ? -19.281 11.609 1.799 1 98.69 118 LEU B N 1
ATOM 3130 C CA . LEU B 1 118 ? -18.594 10.367 2.127 1 98.69 118 LEU B CA 1
ATOM 3131 C C . LEU B 1 118 ? -19.578 9.336 2.686 1 98.69 118 LEU B C 1
ATOM 3133 O O . LEU B 1 118 ? -20.562 9.695 3.334 1 98.69 118 LEU B O 1
ATOM 3137 N N . ASP B 1 119 ? -19.25 8.055 2.455 1 98.88 119 ASP B N 1
ATOM 3138 C CA . ASP B 1 119 ? -20.125 7.004 2.953 1 98.88 119 ASP B CA 1
ATOM 3139 C C . ASP B 1 119 ? -19.531 6.336 4.195 1 98.88 119 ASP B C 1
ATOM 3141 O O . ASP B 1 119 ? -20.266 5.793 5.023 1 98.88 119 ASP B O 1
ATOM 3145 N N . TRP B 1 120 ? -18.266 6.336 4.32 1 98.88 120 TRP B N 1
ATOM 3146 C CA . TRP B 1 120 ? -17.547 5.602 5.355 1 98.88 120 TRP B CA 1
ATOM 3147 C C . TRP B 1 120 ? -16.203 6.262 5.664 1 98.88 120 TRP B C 1
ATOM 3149 O O . TRP B 1 120 ? -15.5 6.691 4.754 1 98.88 120 TRP B O 1
ATOM 3159 N N . VAL B 1 121 ? -15.867 6.414 6.953 1 98.62 121 VAL B N 1
ATOM 3160 C CA . VAL B 1 121 ? -14.609 7.02 7.383 1 98.62 121 VAL B CA 1
ATOM 3161 C C . VAL B 1 121 ? -13.969 6.164 8.477 1 98.62 121 VAL B C 1
ATOM 3163 O O . VAL B 1 121 ? -14.664 5.613 9.328 1 98.62 121 VAL B O 1
ATOM 3166 N N . LEU B 1 122 ? -12.648 6 8.445 1 98.25 122 LEU B N 1
ATOM 3167 C CA . LEU B 1 122 ? -11.844 5.359 9.484 1 98.25 122 LEU B CA 1
ATOM 3168 C C . LEU B 1 122 ? -10.758 6.301 9.984 1 98.25 122 LEU B C 1
ATOM 3170 O O . LEU B 1 122 ? -10.039 6.906 9.195 1 98.25 122 LEU B O 1
ATOM 3174 N N . GLU B 1 123 ? -10.734 6.516 11.219 1 94.88 123 GLU B N 1
ATOM 3175 C CA . GLU B 1 123 ? -9.609 7.191 11.859 1 94.88 123 GLU B CA 1
ATOM 3176 C C . GLU B 1 123 ? -8.742 6.203 12.641 1 94.88 123 GLU B C 1
ATOM 3178 O O . GLU B 1 123 ? -9.266 5.305 13.305 1 94.88 123 GLU B O 1
ATOM 3183 N N . VAL B 1 124 ? -7.488 6.309 12.477 1 93.94 124 VAL B N 1
ATOM 3184 C CA . VAL B 1 124 ? -6.527 5.492 13.211 1 93.94 124 VAL B CA 1
ATOM 3185 C C . VAL B 1 124 ? -5.828 6.344 14.266 1 93.94 124 VAL B C 1
ATOM 3187 O O . VAL B 1 124 ? -5.328 7.43 13.969 1 93.94 124 VAL B O 1
ATOM 3190 N N . HIS B 1 125 ? -5.863 5.793 15.43 1 89.12 125 HIS B N 1
ATOM 3191 C CA . HIS B 1 125 ? -5.242 6.496 16.547 1 89.12 125 HIS B CA 1
ATOM 3192 C C . HIS B 1 125 ? -4.047 5.719 17.094 1 89.12 125 HIS B C 1
ATOM 3194 O O . HIS B 1 125 ? -4.125 4.504 17.281 1 89.12 125 HIS B O 1
ATOM 3200 N N . VAL B 1 126 ? -2.951 6.32 17.25 1 87 126 VAL B N 1
ATOM 3201 C CA . VAL B 1 126 ? -1.8 5.68 17.875 1 87 126 VAL B CA 1
ATOM 3202 C C . VAL B 1 126 ? -1.365 6.477 19.094 1 87 126 VAL B C 1
ATOM 3204 O O . VAL B 1 126 ? -1.036 5.902 20.141 1 87 126 VAL B O 1
ATOM 3207 N N . GLY B 1 127 ? -1.329 7.855 18.969 1 76.12 127 GLY B N 1
ATOM 3208 C CA . GLY B 1 127 ? -0.945 8.719 20.062 1 76.12 127 GLY B CA 1
ATOM 3209 C C . GLY B 1 127 ? -1.697 10.039 20.078 1 76.12 127 GLY B C 1
ATOM 3210 O O . GLY B 1 127 ? -2.377 10.383 19.109 1 76.12 127 GLY B O 1
ATOM 3211 N N . GLY B 1 128 ? -1.643 10.742 21.109 1 70.62 128 GLY B N 1
ATOM 3212 C CA . GLY B 1 128 ? -2.264 12.055 21.219 1 70.62 128 GLY B CA 1
ATOM 3213 C C . GLY B 1 128 ? -3.615 12.016 21.906 1 70.62 128 GLY B C 1
ATOM 3214 O O . GLY B 1 128 ? -3.867 11.148 22.734 1 70.62 128 GLY B O 1
ATOM 3215 N N . ASP B 1 129 ? -4.383 13.047 21.531 1 71.19 129 ASP B N 1
ATOM 3216 C CA . ASP B 1 129 ? -5.668 13.219 22.188 1 71.19 129 ASP B CA 1
ATOM 3217 C C . ASP B 1 129 ? -6.727 12.297 21.594 1 71.19 129 ASP B C 1
ATOM 3219 O O . ASP B 1 129 ? -7.164 12.492 20.453 1 71.19 129 ASP B O 1
ATOM 3223 N N . ARG B 1 130 ? -7.113 11.383 22.328 1 77.31 130 ARG B N 1
ATOM 3224 C CA . ARG B 1 130 ? -8.117 10.414 21.922 1 77.31 130 ARG B CA 1
ATOM 3225 C C . ARG B 1 130 ? -9.492 11.062 21.781 1 77.31 130 ARG B C 1
ATOM 3227 O O . ARG B 1 130 ? -10.344 10.578 21.047 1 77.31 130 ARG B O 1
ATOM 3234 N N . LYS B 1 131 ? -9.641 12.102 22.5 1 80.12 131 LYS B N 1
ATOM 3235 C CA . LYS B 1 131 ? -10.945 12.766 22.516 1 80.12 131 LYS B CA 1
ATOM 3236 C C . LYS B 1 131 ? -11.305 13.297 21.141 1 80.12 131 LYS B C 1
ATOM 3238 O O . LYS B 1 131 ? -12.484 13.328 20.766 1 80.12 131 LYS B O 1
ATOM 3243 N N . LYS B 1 132 ? -10.32 13.641 20.422 1 81.44 132 LYS B N 1
ATOM 3244 C CA . LYS B 1 132 ? -10.57 14.141 19.078 1 81.44 132 LYS B CA 1
ATOM 3245 C C . LYS B 1 132 ? -11.297 13.094 18.234 1 81.44 132 LYS B C 1
ATOM 3247 O O . LYS B 1 132 ? -12.367 13.367 17.688 1 81.44 132 LYS B O 1
ATOM 3252 N N . ASP B 1 133 ? -10.867 11.898 18.219 1 86.06 133 ASP B N 1
ATOM 3253 C CA . ASP B 1 133 ? -11.422 10.859 17.344 1 86.06 133 ASP B CA 1
ATOM 3254 C C . ASP B 1 133 ? -12.656 10.219 17.969 1 86.06 133 ASP B C 1
ATOM 3256 O O . ASP B 1 133 ? -13.594 9.844 17.266 1 86.06 133 ASP B O 1
ATOM 3260 N N . ALA B 1 134 ? -12.648 10.234 19.281 1 89.12 134 ALA B N 1
ATOM 3261 C CA . ALA B 1 134 ? -13.688 9.477 19.969 1 89.12 134 ALA B CA 1
ATOM 3262 C C . ALA B 1 134 ? -14.898 10.359 20.281 1 89.12 134 ALA B C 1
ATOM 3264 O O . ALA B 1 134 ? -15.984 9.852 20.578 1 89.12 134 ALA B O 1
ATOM 3265 N N . GLU B 1 135 ? -14.695 11.648 20.266 1 89.38 135 GLU B N 1
ATOM 3266 C CA . GLU B 1 135 ? -15.797 12.539 20.609 1 89.38 135 GLU B CA 1
ATOM 3267 C C . GLU B 1 135 ? -16.016 13.594 19.531 1 89.38 135 GLU B C 1
ATOM 3269 O O . GLU B 1 135 ? -17.047 13.602 18.859 1 89.38 135 GLU B O 1
ATOM 3274 N N . ARG B 1 136 ? -15 14.406 19.25 1 90.38 136 ARG B N 1
ATOM 3275 C CA . ARG B 1 136 ? -15.156 15.523 18.328 1 90.38 136 ARG B CA 1
ATOM 3276 C C . ARG B 1 136 ? -15.477 15.031 16.922 1 90.38 136 ARG B C 1
ATOM 3278 O O . ARG B 1 136 ? -16.406 15.523 16.281 1 90.38 136 ARG B O 1
ATOM 3285 N N . ASN B 1 137 ? -14.734 14.086 16.469 1 93.06 137 ASN B N 1
ATOM 3286 C CA . ASN B 1 137 ? -14.977 13.57 15.133 1 93.06 137 ASN B CA 1
ATOM 3287 C C . ASN B 1 137 ? -16.297 12.805 15.055 1 93.06 137 ASN B C 1
ATOM 3289 O O . ASN B 1 137 ? -16.969 12.82 14.023 1 93.06 137 ASN B O 1
ATOM 3293 N N . VAL B 1 138 ? -16.656 12.164 16.141 1 96.06 138 VAL B N 1
ATOM 3294 C CA . VAL B 1 138 ? -17.938 11.461 16.172 1 96.06 138 VAL B CA 1
ATOM 3295 C C . VAL B 1 138 ? -19.078 12.445 15.898 1 96.06 138 VAL B C 1
ATOM 3297 O O . VAL B 1 138 ? -19.906 12.211 15.023 1 96.06 138 VAL B O 1
ATOM 3300 N N . ALA B 1 139 ? -19.062 13.523 16.641 1 96.56 139 ALA B N 1
ATOM 3301 C CA . ALA B 1 139 ? -20.109 14.531 16.469 1 96.56 139 ALA B CA 1
ATOM 3302 C C . ALA B 1 139 ? -20.031 15.18 15.094 1 96.56 139 ALA B C 1
ATOM 3304 O O . ALA B 1 139 ? -21.062 15.375 14.445 1 96.56 139 ALA B O 1
ATOM 3305 N N . ARG B 1 140 ? -18.875 15.461 14.625 1 95.44 140 ARG B N 1
ATOM 3306 C CA . ARG B 1 140 ? -18.672 16.141 13.352 1 95.44 140 ARG B CA 1
ATOM 3307 C C . ARG B 1 140 ? -19.172 15.273 12.188 1 95.44 140 ARG B C 1
ATOM 3309 O O . ARG B 1 140 ? -19.953 15.727 11.359 1 95.44 140 ARG B O 1
ATOM 3316 N N . TYR B 1 141 ? -18.766 14.039 12.117 1 98.06 141 TYR B N 1
ATOM 3317 C CA . TYR B 1 141 ? -19.094 13.18 10.992 1 98.06 141 TYR B CA 1
ATOM 3318 C C . TYR B 1 141 ? -20.578 12.836 10.977 1 98.06 141 TYR B C 1
ATOM 3320 O O . TYR B 1 141 ? -21.188 12.719 9.914 1 98.06 141 TYR B O 1
ATOM 3328 N N . ALA B 1 142 ? -21.172 12.742 12.172 1 98.56 142 ALA B N 1
ATOM 3329 C CA . ALA B 1 142 ? -22.609 12.555 12.25 1 98.56 142 ALA B CA 1
ATOM 3330 C C . ALA B 1 142 ? -23.359 13.766 11.695 1 98.56 142 ALA B C 1
ATOM 3332 O O . ALA B 1 142 ? -24.281 13.617 10.891 1 98.56 142 ALA B O 1
ATOM 3333 N N . ARG B 1 143 ? -22.906 14.922 12.102 1 97.69 143 ARG B N 1
ATOM 3334 C CA . ARG B 1 143 ? -23.531 16.172 11.656 1 97.69 143 ARG B CA 1
ATOM 3335 C C . ARG B 1 143 ? -23.422 16.328 10.148 1 97.69 143 ARG B C 1
ATOM 3337 O O . ARG B 1 143 ? -24.344 16.844 9.508 1 97.69 143 ARG B O 1
ATOM 3344 N N . LEU B 1 144 ? -22.359 15.812 9.555 1 97.88 144 LEU B N 1
ATOM 3345 C CA . LEU B 1 144 ? -22.109 15.945 8.125 1 97.88 144 LEU B CA 1
ATOM 3346 C C . LEU B 1 144 ? -22.891 14.898 7.336 1 97.88 144 LEU B C 1
ATOM 3348 O O . LEU B 1 144 ? -22.922 14.938 6.105 1 97.88 144 LEU B O 1
ATOM 3352 N N . GLY B 1 145 ? -23.438 13.922 8.016 1 98.31 145 GLY B N 1
ATOM 3353 C CA . GLY B 1 145 ? -24.281 12.93 7.367 1 98.31 145 GLY B CA 1
ATOM 3354 C C . GLY B 1 145 ? -23.5 11.75 6.824 1 98.31 145 GLY B C 1
ATOM 3355 O O . GLY B 1 145 ? -23.953 11.078 5.891 1 98.31 145 GLY B O 1
ATOM 3356 N N . ILE B 1 146 ? -22.344 11.477 7.352 1 98.81 146 ILE B N 1
ATOM 3357 C CA . ILE B 1 146 ? -21.562 10.312 6.953 1 98.81 146 ILE B CA 1
ATOM 3358 C C . ILE B 1 146 ? -22.156 9.055 7.582 1 98.81 146 ILE B C 1
ATOM 3360 O O . ILE B 1 146 ? -22.203 8.922 8.805 1 98.81 146 ILE B O 1
ATOM 3364 N N . PRO B 1 147 ? -22.547 8.133 6.824 1 98.88 147 PRO B N 1
ATOM 3365 C CA . PRO B 1 147 ? -23.344 7.008 7.312 1 98.88 147 PRO B CA 1
ATOM 3366 C C . PRO B 1 147 ? -22.609 6.18 8.367 1 98.88 147 PRO B C 1
ATOM 3368 O O . PRO B 1 147 ? -23.234 5.742 9.344 1 98.88 147 PRO B O 1
ATOM 3371 N N . GLU B 1 148 ? -21.312 5.945 8.18 1 98.94 148 GLU B N 1
ATOM 3372 C CA . GLU B 1 148 ? -20.578 5.125 9.141 1 98.94 148 GLU B CA 1
ATOM 3373 C C . GLU B 1 148 ? -19.203 5.73 9.453 1 98.94 148 GLU B C 1
ATOM 3375 O O . GLU B 1 148 ? -18.547 6.266 8.562 1 98.94 148 GLU B O 1
ATOM 3380 N N . TYR B 1 149 ? -18.844 5.617 10.688 1 98.88 149 TYR B N 1
ATOM 3381 C CA . TYR B 1 149 ? -17.562 6.09 11.188 1 98.88 149 TYR B CA 1
ATOM 3382 C C . TYR B 1 149 ? -16.922 5.059 12.109 1 98.88 149 TYR B C 1
ATOM 3384 O O . TYR B 1 149 ? -17.578 4.512 12.992 1 98.88 149 TYR B O 1
ATOM 3392 N N . PHE B 1 150 ? -15.648 4.742 11.852 1 98.75 150 PHE B N 1
ATOM 3393 C CA . PHE B 1 150 ? -14.906 3.801 12.688 1 98.75 150 PHE B CA 1
ATOM 3394 C C . PHE B 1 150 ? -13.641 4.441 13.234 1 98.75 150 PHE B C 1
ATOM 3396 O O . PHE B 1 150 ? -13 5.25 12.562 1 98.75 150 PHE B O 1
ATOM 3403 N N . VAL B 1 151 ? -13.312 4.078 14.453 1 96.94 151 VAL B N 1
ATOM 3404 C CA . VAL B 1 151 ? -12.07 4.488 15.102 1 96.94 151 VAL B CA 1
ATOM 3405 C C . VAL B 1 151 ? -11.266 3.256 15.5 1 96.94 151 VAL B C 1
ATOM 3407 O O . VAL B 1 151 ? -11.758 2.402 16.25 1 96.94 151 VAL B O 1
ATOM 3410 N N . TYR B 1 152 ? -10.102 3.164 15.016 1 97.31 152 TYR B N 1
ATOM 3411 C CA . TYR B 1 152 ? -9.172 2.1 15.383 1 97.31 152 TYR B CA 1
ATOM 3412 C C . TYR B 1 152 ? -8.039 2.643 16.234 1 97.31 152 TYR B C 1
ATOM 3414 O O . TYR B 1 152 ? -7.152 3.342 15.742 1 97.31 152 TYR B O 1
ATOM 3422 N N . ASP B 1 153 ? -8.078 2.316 17.484 1 95.06 153 ASP B N 1
ATOM 3423 C CA . ASP B 1 153 ? -6.977 2.621 18.406 1 95.06 153 ASP B CA 1
ATOM 3424 C C . ASP B 1 153 ? -5.895 1.549 18.328 1 95.06 153 ASP B C 1
ATOM 3426 O O . ASP B 1 153 ? -5.984 0.522 19 1 95.06 153 ASP B O 1
ATOM 3430 N N . ARG B 1 154 ? -4.934 1.835 17.547 1 93.5 154 ARG B N 1
ATOM 3431 C CA . ARG B 1 154 ? -3.895 0.852 17.266 1 93.5 154 ARG B CA 1
ATOM 3432 C C . ARG B 1 154 ? -3.035 0.588 18.5 1 93.5 154 ARG B C 1
ATOM 3434 O O . ARG B 1 154 ? -2.59 -0.54 18.719 1 93.5 154 ARG B O 1
ATOM 3441 N N . ALA B 1 155 ? -2.789 1.593 19.234 1 89.75 155 ALA B N 1
ATOM 3442 C CA . ALA B 1 155 ? -1.949 1.447 20.422 1 89.75 155 ALA B CA 1
ATOM 3443 C C . ALA B 1 155 ? -2.609 0.539 21.453 1 89.75 155 ALA B C 1
ATOM 3445 O O . ALA B 1 155 ? -1.949 -0.31 22.062 1 89.75 155 ALA B O 1
ATOM 3446 N N . ARG B 1 156 ? -3.902 0.648 21.594 1 93.12 156 ARG B N 1
ATOM 3447 C CA . ARG B 1 156 ? -4.621 -0.12 22.609 1 93.12 156 ARG B CA 1
ATOM 3448 C C . ARG B 1 156 ? -5.336 -1.312 21.984 1 93.12 156 ARG B C 1
ATOM 3450 O O . ARG B 1 156 ? -5.953 -2.113 22.688 1 93.12 156 ARG B O 1
ATOM 3457 N N . GLN B 1 157 ? -5.297 -1.41 20.75 1 95.06 157 GLN B N 1
ATOM 3458 C CA . GLN B 1 157 ? -5.973 -2.479 20.016 1 95.06 157 GLN B CA 1
ATOM 3459 C C . GLN B 1 157 ? -7.461 -2.51 20.344 1 95.06 157 GLN B C 1
ATOM 3461 O O . GLN B 1 157 ? -7.996 -3.551 20.734 1 95.06 157 GLN B O 1
ATOM 3466 N N . ARG B 1 158 ? -8.055 -1.383 20.141 1 95.69 158 ARG B N 1
ATOM 3467 C CA . ARG B 1 158 ? -9.492 -1.229 20.344 1 95.69 158 ARG B CA 1
ATOM 3468 C C . ARG B 1 158 ? -10.156 -0.668 19.094 1 95.69 158 ARG B C 1
ATOM 3470 O O . ARG B 1 158 ? -9.555 0.133 18.375 1 95.69 158 ARG B O 1
ATOM 3477 N N . LEU B 1 159 ? -11.359 -1.082 18.859 1 97.44 159 LEU B N 1
ATOM 3478 C CA . LEU B 1 159 ? -12.156 -0.653 17.719 1 97.44 159 LEU B CA 1
ATOM 3479 C C . LEU B 1 159 ? -13.523 -0.154 18.156 1 97.44 159 LEU B C 1
ATOM 3481 O O . LEU B 1 159 ? -14.156 -0.756 19.031 1 97.44 159 LEU B O 1
ATOM 3485 N N . ALA B 1 160 ? -13.922 0.953 17.656 1 97.75 160 ALA B N 1
ATOM 3486 C CA . ALA B 1 160 ? -15.281 1.462 17.828 1 97.75 160 ALA B CA 1
ATOM 3487 C C . ALA B 1 160 ? -15.914 1.785 16.484 1 97.75 160 ALA B C 1
ATOM 3489 O O . ALA B 1 160 ? -15.242 2.262 15.562 1 97.75 160 ALA B O 1
ATOM 3490 N N . GLY B 1 161 ? -17.141 1.505 16.359 1 98.38 161 GLY B N 1
ATOM 3491 C CA . GLY B 1 161 ? -17.922 1.81 15.172 1 98.38 161 GLY B CA 1
ATOM 3492 C C . GLY B 1 161 ? -19.188 2.586 15.469 1 98.38 161 GLY B C 1
ATOM 3493 O O . GLY B 1 161 ? -19.812 2.398 16.516 1 98.38 161 GLY B O 1
ATOM 3494 N N . PHE B 1 162 ? -19.547 3.41 14.547 1 98.81 162 PHE B N 1
ATOM 3495 C CA . PHE B 1 162 ? -20.734 4.246 14.664 1 98.81 162 PHE B CA 1
ATOM 3496 C C . PHE B 1 162 ? -21.531 4.258 13.359 1 98.81 162 PHE B C 1
ATOM 3498 O O . PHE B 1 162 ? -20.938 4.195 12.281 1 98.81 162 PHE B O 1
ATOM 3505 N N . ARG B 1 163 ? -22.859 4.367 13.484 1 98.81 163 ARG B N 1
ATOM 3506 C CA . ARG B 1 163 ? -23.719 4.379 12.305 1 98.81 163 ARG B CA 1
ATOM 3507 C C . ARG B 1 163 ? -24.875 5.348 12.492 1 98.81 163 ARG B C 1
ATOM 3509 O O . ARG B 1 163 ? -25.453 5.445 13.578 1 98.81 163 ARG B O 1
ATOM 3516 N N . LEU B 1 164 ? -25.172 6.098 11.453 1 98.81 164 LEU B N 1
ATOM 3517 C CA . LEU B 1 164 ? -26.422 6.836 11.453 1 98.81 164 LEU B CA 1
ATOM 3518 C C . LEU B 1 164 ? -27.609 5.891 11.344 1 98.81 164 LEU B C 1
ATOM 3520 O O . LEU B 1 164 ? -27.656 5.039 10.453 1 98.81 164 LEU B O 1
ATOM 3524 N N . PRO B 1 165 ? -28.609 6.004 12.203 1 98.25 165 PRO B N 1
ATOM 3525 C CA . PRO B 1 165 ? -29.734 5.082 12.156 1 98.25 165 PRO B CA 1
ATOM 3526 C C . PRO B 1 165 ? -30.609 5.285 10.922 1 98.25 165 PRO B C 1
ATOM 3528 O O . PRO B 1 165 ? -31.391 4.398 10.562 1 98.25 165 PRO B O 1
ATOM 3531 N N . SER B 1 166 ? -30.578 6.508 10.352 1 97.5 166 SER B N 1
ATOM 3532 C CA . SER B 1 166 ? -31.25 6.832 9.102 1 97.5 166 SER B CA 1
ATOM 3533 C C . SER B 1 166 ? -30.453 7.863 8.305 1 97.5 166 SER B C 1
ATOM 3535 O O . SER B 1 166 ? -29.609 8.562 8.852 1 97.5 166 SER B O 1
ATOM 3537 N N . PRO B 1 167 ? -30.766 7.992 7.055 1 95.81 167 PRO B N 1
ATOM 3538 C CA . PRO B 1 167 ? -30.016 8.945 6.227 1 95.81 167 PRO B CA 1
ATOM 3539 C C . PRO B 1 167 ? -30.219 10.391 6.676 1 95.81 167 PRO B C 1
ATOM 3541 O O . PRO B 1 167 ? -29.359 11.242 6.402 1 95.81 167 PRO B O 1
ATOM 3544 N N . SER B 1 168 ? -31.297 10.656 7.363 1 96.56 168 SER B N 1
ATOM 3545 C CA . SER B 1 168 ? -31.578 12.023 7.781 1 96.56 168 SER B CA 1
ATOM 3546 C C . SER B 1 168 ? -31.078 12.281 9.195 1 96.56 168 SER B C 1
ATOM 3548 O O . SER B 1 168 ? -31.047 13.43 9.648 1 96.56 168 SER B O 1
ATOM 3550 N N . ALA B 1 169 ? -30.594 11.18 9.859 1 97.88 169 ALA B N 1
ATOM 3551 C CA . ALA B 1 169 ? -30.094 11.328 11.227 1 97.88 169 ALA B CA 1
ATOM 3552 C C . ALA B 1 169 ? -28.766 12.078 11.258 1 97.88 169 ALA B C 1
ATOM 3554 O O . ALA B 1 169 ? -28.047 12.102 10.266 1 97.88 169 ALA B O 1
ATOM 3555 N N . ARG B 1 170 ? -28.469 12.742 12.344 1 98.12 170 ARG B N 1
ATOM 3556 C CA . ARG B 1 170 ? -27.234 13.477 12.516 1 98.12 170 ARG B CA 1
ATOM 3557 C C . ARG B 1 170 ? -26.594 13.188 13.867 1 98.12 170 ARG B C 1
ATOM 3559 O O . ARG B 1 170 ? -25.844 14.008 14.398 1 98.12 170 ARG B O 1
ATOM 3566 N N . ALA B 1 171 ? -27 12.078 14.398 1 98.12 171 ALA B N 1
ATOM 3567 C CA . ALA B 1 171 ? -26.375 11.508 15.594 1 98.12 171 ALA B CA 1
ATOM 3568 C C . ALA B 1 171 ? -26.141 10.008 15.422 1 98.12 171 ALA B C 1
ATOM 3570 O O . ALA B 1 171 ? -27.016 9.273 14.984 1 98.12 171 ALA B O 1
ATOM 3571 N N . TYR B 1 172 ? -24.938 9.617 15.805 1 98.44 172 TYR B N 1
ATOM 3572 C CA . TYR B 1 172 ? -24.562 8.219 15.602 1 98.44 172 TYR B CA 1
ATOM 3573 C C . TYR B 1 172 ? -25.109 7.336 16.703 1 98.44 172 TYR B C 1
ATOM 3575 O O . TYR B 1 172 ? -25.328 7.801 17.828 1 98.44 172 TYR B O 1
ATOM 3583 N N . VAL B 1 173 ? -25.344 6.152 16.375 1 98.5 173 VAL B N 1
ATOM 3584 C CA . VAL B 1 173 ? -25.5 5.074 17.359 1 98.5 173 VAL B CA 1
ATOM 3585 C C . VAL B 1 173 ? -24.297 4.125 17.266 1 98.5 173 VAL B C 1
ATOM 3587 O O . VAL B 1 173 ? -23.812 3.834 16.172 1 98.5 173 VAL B O 1
ATOM 3590 N N . PRO B 1 174 ? -23.844 3.676 18.391 1 98.19 174 PRO B N 1
ATOM 3591 C CA . PRO B 1 174 ? -22.719 2.748 18.359 1 98.19 174 PRO B CA 1
ATOM 3592 C C . PRO B 1 174 ? -23.062 1.41 17.703 1 98.19 174 PRO B C 1
ATOM 3594 O O . PRO B 1 174 ? -24.188 0.911 17.875 1 98.19 174 PRO B O 1
ATOM 3597 N N . ILE B 1 175 ? -22.125 0.915 16.938 1 98.44 175 ILE B N 1
ATOM 3598 C CA . ILE B 1 175 ? -22.25 -0.439 16.422 1 98.44 175 ILE B CA 1
ATOM 3599 C C . ILE B 1 175 ? -21.828 -1.448 17.484 1 98.44 175 ILE B C 1
ATOM 3601 O O . ILE B 1 175 ? -20.688 -1.395 17.969 1 98.44 175 ILE B O 1
ATOM 3605 N N . VAL B 1 176 ? -22.703 -2.391 17.828 1 97.5 176 VAL B N 1
ATOM 3606 C CA . VAL B 1 176 ? -22.391 -3.416 18.828 1 97.5 176 VAL B CA 1
ATOM 3607 C C . VAL B 1 176 ? -21.734 -4.617 18.141 1 97.5 176 VAL B C 1
ATOM 3609 O O . VAL B 1 176 ? -22.328 -5.227 17.25 1 97.5 176 VAL B O 1
ATOM 3612 N N . PRO B 1 177 ? -20.562 -4.887 18.547 1 97.19 177 PRO B N 1
ATOM 3613 C CA . PRO B 1 177 ? -19.906 -6.027 17.906 1 97.19 177 PRO B CA 1
ATOM 3614 C C . PRO B 1 177 ? -20.547 -7.363 18.281 1 97.19 177 PRO B C 1
ATOM 3616 O O . PRO B 1 177 ? -21.078 -7.508 19.391 1 97.19 177 PRO B O 1
ATOM 3619 N N . GLN B 1 178 ? -20.531 -8.305 17.375 1 96 178 GLN B N 1
ATOM 3620 C CA . GLN B 1 178 ? -20.906 -9.695 17.594 1 96 178 GLN B CA 1
ATOM 3621 C C . GLN B 1 178 ? -19.688 -10.609 17.484 1 96 178 GLN B C 1
ATOM 3623 O O . GLN B 1 178 ? -19.094 -10.75 16.406 1 96 178 GLN B O 1
ATOM 3628 N N . LEU B 1 179 ? -19.281 -11.219 18.578 1 93.5 179 LEU B N 1
ATOM 3629 C CA . LEU B 1 179 ? -18.094 -12.07 18.625 1 93.5 179 LEU B CA 1
ATOM 3630 C C . LEU B 1 179 ? -16.859 -11.32 18.141 1 93.5 179 LEU B C 1
ATOM 3632 O O . LEU B 1 179 ? -16.094 -11.82 17.312 1 93.5 179 LEU B O 1
ATOM 3636 N N . GLY B 1 180 ? -16.828 -10.055 18.469 1 93.94 180 GLY B N 1
ATOM 3637 C CA . GLY B 1 180 ? -15.664 -9.25 18.188 1 93.94 180 GLY B CA 1
ATOM 3638 C C . GLY B 1 180 ? -15.695 -8.609 16.797 1 93.94 180 GLY B C 1
ATOM 3639 O O . GLY B 1 180 ? -14.797 -7.855 16.438 1 93.94 180 GLY B O 1
ATOM 3640 N N . ARG B 1 181 ? -16.766 -8.836 16.062 1 97.06 181 ARG B N 1
ATOM 3641 C CA . ARG B 1 181 ? -16.891 -8.328 14.703 1 97.06 181 ARG B CA 1
ATOM 3642 C C . ARG B 1 181 ? -17.828 -7.137 14.633 1 97.06 181 ARG B C 1
ATOM 3644 O O . ARG B 1 181 ? -18.922 -7.176 15.188 1 97.06 181 ARG B O 1
ATOM 3651 N N . TYR B 1 182 ? -17.328 -6.098 14.039 1 98.56 182 TYR B N 1
ATOM 3652 C CA . TYR B 1 182 ? -18.156 -4.922 13.773 1 98.56 182 TYR B CA 1
ATOM 3653 C C . TYR B 1 182 ? -18.656 -4.922 12.336 1 98.56 182 TYR B C 1
ATOM 3655 O O . TYR B 1 182 ? -17.875 -4.777 11.398 1 98.56 182 TYR B O 1
ATOM 3663 N N . ALA B 1 183 ? -19.938 -5.023 12.195 1 98.44 183 ALA B N 1
ATOM 3664 C CA . ALA B 1 183 ? -20.516 -5.117 10.859 1 98.44 183 ALA B CA 1
ATOM 3665 C C . ALA B 1 183 ? -20.672 -3.732 10.234 1 98.44 183 ALA B C 1
ATOM 3667 O O . ALA B 1 183 ? -21.312 -2.854 10.812 1 98.44 183 ALA B O 1
ATOM 3668 N N . SER B 1 184 ? -20.047 -3.514 9.094 1 98.81 184 SER B N 1
ATOM 3669 C CA . SER B 1 184 ? -20.312 -2.33 8.281 1 98.81 184 SER B CA 1
ATOM 3670 C C . SER B 1 184 ? -21.312 -2.625 7.18 1 98.81 184 SER B C 1
ATOM 3672 O O . SER B 1 184 ? -21.078 -3.482 6.324 1 98.81 184 SER B O 1
ATOM 3674 N N . GLU B 1 185 ? -22.406 -1.942 7.188 1 98.12 185 GLU B N 1
ATOM 3675 C CA . GLU B 1 185 ? -23.406 -2.082 6.133 1 98.12 185 GLU B CA 1
ATOM 3676 C C . GLU B 1 185 ? -22.938 -1.405 4.844 1 98.12 185 GLU B C 1
ATOM 3678 O O . GLU B 1 185 ? -23.234 -1.878 3.746 1 98.12 185 GLU B O 1
ATOM 3683 N N . VAL B 1 186 ? -22.188 -0.358 4.984 1 98.44 186 VAL B N 1
ATOM 3684 C CA . VAL B 1 186 ? -21.703 0.412 3.844 1 98.44 186 VAL B CA 1
ATOM 3685 C C . VAL B 1 186 ? -20.688 -0.414 3.055 1 98.44 186 VAL B C 1
ATOM 3687 O O . VAL B 1 186 ? -20.766 -0.502 1.828 1 98.44 186 VAL B O 1
ATOM 3690 N N . LEU B 1 187 ? -19.766 -1.035 3.746 1 98.69 187 LEU B N 1
ATOM 3691 C CA . LEU B 1 187 ? -18.719 -1.818 3.094 1 98.69 187 LEU B CA 1
ATOM 3692 C C . LEU B 1 187 ? -19.219 -3.221 2.764 1 98.69 187 LEU B C 1
ATOM 3694 O 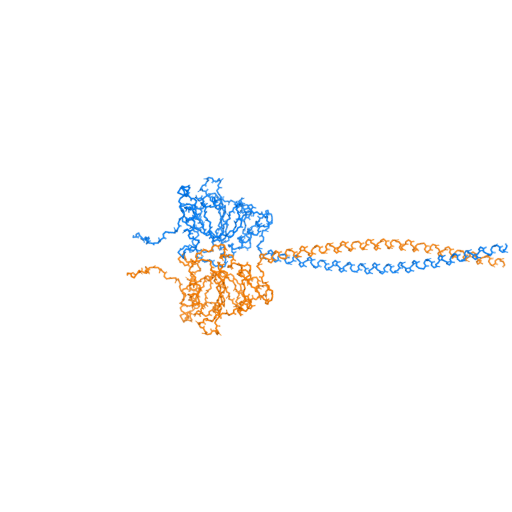O . LEU B 1 187 ? -18.641 -3.91 1.924 1 98.69 187 LEU B O 1
ATOM 3698 N N . GLU B 1 188 ? -20.25 -3.654 3.453 1 98.31 188 GLU B N 1
ATOM 3699 C CA . GLU B 1 188 ? -20.703 -5.043 3.406 1 98.31 188 GLU B CA 1
ATOM 3700 C C . GLU B 1 188 ? -19.594 -5.996 3.844 1 98.31 188 GLU B C 1
ATOM 3702 O O . GLU B 1 188 ? -19.359 -7.023 3.201 1 98.31 188 GLU B O 1
ATOM 3707 N N . LEU B 1 189 ? -18.875 -5.578 4.859 1 98.75 189 LEU B N 1
ATOM 3708 C CA . LEU B 1 189 ? -17.766 -6.312 5.461 1 98.75 189 LEU B CA 1
ATOM 3709 C C . LEU B 1 189 ? -17.812 -6.207 6.98 1 98.75 189 LEU B C 1
ATOM 3711 O O . LEU B 1 189 ? -18.438 -5.305 7.527 1 98.75 189 LEU B O 1
ATOM 3715 N N . ASP B 1 190 ? -17.125 -7.125 7.594 1 98.75 190 ASP B N 1
ATOM 3716 C CA . ASP B 1 190 ? -16.906 -7.055 9.031 1 98.75 190 ASP B CA 1
ATOM 3717 C C . ASP B 1 190 ? -15.5 -6.562 9.352 1 98.75 190 ASP B C 1
ATOM 3719 O O . ASP B 1 190 ? -14.539 -6.949 8.68 1 98.75 190 ASP B O 1
ATOM 3723 N N . LEU B 1 191 ? -15.398 -5.652 10.25 1 98.81 191 LEU B N 1
ATOM 3724 C CA . LEU B 1 191 ? -14.109 -5.215 10.781 1 98.81 191 LEU B CA 1
ATOM 3725 C C . LEU B 1 191 ? -13.789 -5.934 12.086 1 98.81 191 LEU B C 1
ATOM 3727 O O . LEU B 1 191 ? -14.648 -6.062 12.961 1 98.81 191 LEU B O 1
ATOM 3731 N N . VAL B 1 192 ? -12.594 -6.422 12.211 1 97.94 192 VAL B N 1
ATOM 3732 C CA . VAL B 1 192 ? -12.164 -7.168 13.391 1 97.94 192 VAL B CA 1
ATOM 3733 C C . VAL B 1 192 ? -10.703 -6.855 13.695 1 97.94 192 VAL B C 1
ATOM 3735 O O . VAL B 1 192 ? -9.914 -6.566 12.789 1 97.94 192 VAL B O 1
ATOM 3738 N N . ILE B 1 193 ? -10.359 -6.809 14.93 1 97.94 193 ILE B N 1
ATOM 3739 C CA . ILE B 1 193 ? -8.945 -6.773 15.305 1 97.94 193 ILE B CA 1
ATOM 3740 C C . ILE B 1 193 ? -8.438 -8.195 15.516 1 97.94 193 ILE B C 1
ATOM 3742 O O . ILE B 1 193 ? -8.961 -8.93 16.359 1 97.94 193 ILE B O 1
ATOM 3746 N N . GLU B 1 194 ? -7.492 -8.586 14.75 1 95.88 194 GLU B N 1
ATOM 3747 C CA . GLU B 1 194 ? -6.852 -9.891 14.852 1 95.88 194 GLU B CA 1
ATOM 3748 C C . GLU B 1 194 ? -5.336 -9.773 14.695 1 95.88 194 GLU B C 1
ATOM 3750 O O . GLU B 1 194 ? -4.848 -9.086 13.805 1 95.88 194 GLU B O 1
ATOM 3755 N N . ALA B 1 195 ? -4.598 -10.422 15.609 1 94.38 195 ALA B N 1
ATOM 3756 C CA . ALA B 1 195 ? -3.139 -10.414 15.594 1 94.38 195 ALA B CA 1
ATOM 3757 C C . ALA B 1 195 ? -2.6 -8.984 15.562 1 94.38 195 ALA B C 1
ATOM 3759 O O . ALA B 1 195 ? -1.705 -8.672 14.773 1 94.38 195 ALA B O 1
ATOM 3760 N N . GLN B 1 196 ? -3.25 -8.086 16.234 1 94.31 196 GLN B N 1
ATOM 3761 C CA . GLN B 1 196 ? -2.832 -6.711 16.469 1 94.31 196 GLN B CA 1
ATOM 3762 C C . GLN B 1 196 ? -2.947 -5.879 15.195 1 94.31 196 GLN B C 1
ATOM 3764 O O . GLN B 1 196 ? -2.145 -4.973 14.969 1 94.31 196 GLN B O 1
ATOM 3769 N N . ARG B 1 197 ? -3.859 -6.258 14.391 1 96.25 197 ARG B N 1
ATOM 3770 C CA . ARG B 1 197 ? -4.125 -5.52 13.164 1 96.25 197 ARG B CA 1
ATOM 3771 C C . ARG B 1 197 ? -5.621 -5.426 12.891 1 96.25 197 ARG B C 1
ATOM 3773 O O . ARG B 1 197 ? -6.391 -6.289 13.32 1 96.25 197 ARG B O 1
ATOM 3780 N N . LEU B 1 198 ? -6.016 -4.41 12.273 1 98.25 198 LEU B N 1
ATOM 3781 C CA . LEU B 1 198 ? -7.383 -4.301 11.773 1 98.25 198 LEU B CA 1
ATOM 3782 C C . LEU B 1 198 ? -7.566 -5.133 10.508 1 98.25 198 LEU B C 1
ATOM 3784 O O . LEU B 1 198 ? -6.816 -4.977 9.539 1 98.25 198 LEU B O 1
ATOM 3788 N N . ARG B 1 199 ? -8.531 -6.039 10.531 1 98.12 199 ARG B N 1
ATOM 3789 C CA . ARG B 1 199 ? -8.805 -6.922 9.406 1 98.12 199 ARG B CA 1
ATOM 3790 C C . ARG B 1 199 ? -10.242 -6.77 8.922 1 98.12 199 ARG B C 1
ATOM 3792 O O . ARG B 1 199 ? -11.117 -6.367 9.688 1 98.12 199 ARG B O 1
ATOM 3799 N N . PHE B 1 200 ? -10.422 -7.07 7.688 1 98.75 200 PHE B N 1
ATOM 3800 C CA . PHE B 1 200 ? -11.734 -7.059 7.055 1 98.75 200 PHE B CA 1
ATOM 3801 C C . PHE B 1 200 ? -12.141 -8.461 6.625 1 98.75 200 PHE B C 1
ATOM 3803 O O . PHE B 1 200 ? -11.312 -9.227 6.129 1 98.75 200 PHE B O 1
ATOM 3810 N N . TYR B 1 201 ? -13.414 -8.766 6.801 1 98.38 201 TYR B N 1
ATOM 3811 C CA . TYR B 1 201 ? -13.93 -10.086 6.449 1 98.38 201 TYR B CA 1
ATOM 3812 C C . TYR B 1 201 ? -15.211 -9.969 5.625 1 98.38 201 TYR B C 1
ATOM 3814 O O . TYR B 1 201 ? -16.062 -9.117 5.902 1 98.38 201 TYR B O 1
ATOM 3822 N N . ARG B 1 202 ? -15.336 -10.695 4.645 1 97.75 202 ARG B N 1
ATOM 3823 C CA . ARG B 1 202 ? -16.609 -11.039 4.027 1 97.75 202 ARG B CA 1
ATOM 3824 C C . ARG B 1 202 ? -17.062 -12.438 4.441 1 97.75 202 ARG B C 1
ATOM 3826 O O . ARG B 1 202 ? -16.484 -13.438 4.012 1 97.75 202 ARG B O 1
ATOM 3833 N N . ALA B 1 203 ? -18.109 -12.469 5.254 1 94.81 203 ALA B N 1
ATOM 3834 C CA . ALA B 1 203 ? -18.469 -13.742 5.871 1 94.81 203 ALA B CA 1
ATOM 3835 C C . ALA B 1 203 ? -17.297 -14.359 6.613 1 94.81 203 ALA B C 1
ATOM 3837 O O . ALA B 1 203 ? -16.703 -13.719 7.484 1 94.81 203 ALA B O 1
ATOM 3838 N N . SER B 1 204 ? -16.828 -15.5 6.25 1 94.5 204 SER B N 1
ATOM 3839 C CA . SER B 1 204 ? -15.742 -16.156 6.961 1 94.5 204 SER B CA 1
ATOM 3840 C C . SER B 1 204 ? -14.406 -15.922 6.262 1 94.5 204 SER B C 1
ATOM 3842 O O . SER B 1 204 ? -13.352 -16.312 6.773 1 94.5 204 SER B O 1
ATOM 3844 N N . ALA B 1 205 ? -14.367 -15.195 5.211 1 96.31 205 ALA B N 1
ATOM 3845 C CA . ALA B 1 205 ? -13.156 -15.008 4.418 1 96.31 205 ALA B CA 1
ATOM 3846 C C . ALA B 1 205 ? -12.477 -13.68 4.754 1 96.31 205 ALA B C 1
ATOM 3848 O O . ALA B 1 205 ? -13.094 -12.617 4.652 1 96.31 205 ALA B O 1
ATOM 3849 N N . GLU B 1 206 ? -11.266 -13.797 5.105 1 97.25 206 GLU B N 1
ATOM 3850 C CA . GLU B 1 206 ? -10.469 -12.602 5.363 1 97.25 206 GLU B CA 1
ATOM 3851 C C . GLU B 1 206 ? -10.055 -11.922 4.059 1 97.25 206 GLU B C 1
ATOM 3853 O O . GLU B 1 206 ? -9.672 -12.594 3.098 1 97.25 206 GLU B O 1
ATOM 3858 N N . LEU B 1 207 ? -10.164 -10.641 4.023 1 98.06 207 LEU B N 1
ATOM 3859 C CA . LEU B 1 207 ? -9.586 -9.883 2.922 1 98.06 207 LEU B CA 1
ATOM 3860 C C . LEU B 1 207 ? -8.094 -9.648 3.15 1 98.06 207 LEU B C 1
ATOM 3862 O O . LEU B 1 207 ? -7.699 -9.078 4.172 1 98.06 207 LEU B O 1
ATOM 3866 N N . LEU B 1 208 ? -7.32 -10.07 2.221 1 96.62 208 LEU B N 1
ATOM 3867 C CA . LEU B 1 208 ? -5.871 -9.953 2.367 1 96.62 208 LEU B CA 1
ATOM 3868 C C . LEU B 1 208 ? -5.371 -8.625 1.813 1 96.62 208 LEU B C 1
ATOM 3870 O O . LEU B 1 208 ? -5.898 -8.125 0.817 1 96.62 208 LEU B O 1
ATOM 3874 N N . THR B 1 209 ? -4.363 -8.047 2.5 1 95.94 209 THR B N 1
ATOM 3875 C CA . THR B 1 209 ? -3.645 -6.934 1.896 1 95.94 209 THR B CA 1
ATOM 3876 C C . THR B 1 209 ? -2.959 -7.367 0.603 1 95.94 209 THR B C 1
ATOM 3878 O O . THR B 1 209 ? -2.719 -8.555 0.392 1 95.94 209 THR B O 1
ATOM 3881 N N . PRO B 1 210 ? -2.645 -6.426 -0.256 1 95.25 210 PRO B N 1
ATOM 3882 C CA . PRO B 1 210 ? -1.945 -6.816 -1.482 1 95.25 210 PRO B CA 1
ATOM 3883 C C . PRO B 1 210 ? -0.64 -7.559 -1.208 1 95.25 210 PRO B C 1
ATOM 3885 O O . PRO B 1 210 ? -0.309 -8.516 -1.914 1 95.25 210 PRO B O 1
ATOM 3888 N N . ARG B 1 211 ? 0.028 -7.18 -0.21 1 94.31 211 ARG B N 1
ATOM 3889 C CA . ARG B 1 211 ? 1.266 -7.863 0.149 1 94.31 211 ARG B CA 1
ATOM 3890 C C . ARG B 1 211 ? 0.995 -9.305 0.555 1 94.31 211 ARG B C 1
ATOM 3892 O O . ARG B 1 211 ? 1.663 -10.227 0.078 1 94.31 211 ARG B O 1
ATOM 3899 N N . ASP B 1 212 ? 0.011 -9.508 1.367 1 95.12 212 ASP B N 1
ATOM 3900 C CA . ASP B 1 212 ? -0.326 -10.852 1.822 1 95.12 212 ASP B CA 1
ATOM 3901 C C . ASP B 1 212 ? -0.861 -11.703 0.673 1 95.12 212 ASP B C 1
ATOM 3903 O O . ASP B 1 212 ? -0.595 -12.898 0.607 1 95.12 212 ASP B O 1
ATOM 3907 N N . LEU B 1 213 ? -1.6 -11.047 -0.116 1 95.62 213 LEU B N 1
ATOM 3908 C CA . LEU B 1 213 ? -2.158 -11.742 -1.27 1 95.62 213 LEU B CA 1
ATOM 3909 C C . LEU B 1 213 ? -1.055 -12.195 -2.219 1 95.62 213 LEU B C 1
ATOM 3911 O O . LEU B 1 213 ? -1.071 -13.336 -2.697 1 95.62 213 LEU B O 1
ATOM 3915 N N . ALA B 1 214 ? -0.122 -11.359 -2.479 1 95.19 214 ALA B N 1
ATOM 3916 C CA . ALA B 1 214 ? 1.003 -11.727 -3.336 1 95.19 214 ALA B CA 1
ATOM 3917 C C . ALA B 1 214 ? 1.765 -12.914 -2.764 1 95.19 214 ALA B C 1
ATOM 3919 O O . ALA B 1 214 ? 2.119 -13.844 -3.494 1 95.19 214 ALA B O 1
ATOM 3920 N N . ALA B 1 215 ? 1.977 -12.867 -1.514 1 94.56 215 ALA B N 1
ATOM 3921 C CA . ALA B 1 215 ? 2.678 -13.969 -0.86 1 94.56 215 ALA B CA 1
ATOM 3922 C C . ALA B 1 215 ? 1.896 -15.273 -0.993 1 94.56 215 ALA B C 1
ATOM 3924 O O . ALA B 1 215 ? 2.469 -16.312 -1.321 1 94.56 215 ALA B O 1
ATOM 3925 N N . LYS B 1 216 ? 0.64 -15.195 -0.755 1 95.69 216 LYS B N 1
ATOM 3926 C CA . LYS B 1 216 ? -0.214 -16.375 -0.832 1 95.69 216 LYS B CA 1
ATOM 3927 C C . LYS B 1 216 ? -0.268 -16.922 -2.254 1 95.69 216 LYS B C 1
ATOM 3929 O O . LYS B 1 216 ? -0.165 -18.141 -2.463 1 95.69 216 LYS B O 1
ATOM 3934 N N . LEU B 1 217 ? -0.421 -16.062 -3.164 1 95.5 217 LEU B N 1
ATOM 3935 C CA . LEU B 1 217 ? -0.513 -16.469 -4.559 1 95.5 217 LEU B CA 1
ATOM 3936 C C . LEU B 1 217 ? 0.816 -17.047 -5.047 1 95.5 217 LEU B C 1
ATOM 3938 O O . LEU B 1 217 ? 0.84 -17.984 -5.84 1 95.5 217 LEU B O 1
ATOM 3942 N N . GLY B 1 218 ? 1.854 -16.453 -4.582 1 94.75 218 GLY B N 1
ATOM 3943 C CA . GLY B 1 218 ? 3.156 -17.016 -4.891 1 94.75 218 GLY B CA 1
ATOM 3944 C C . GLY B 1 218 ? 3.322 -18.438 -4.387 1 94.75 218 GLY B C 1
ATOM 3945 O O . GLY B 1 218 ? 3.766 -19.312 -5.129 1 94.75 218 GLY B O 1
ATOM 3946 N N . ALA B 1 219 ? 2.91 -18.672 -3.24 1 95.56 219 ALA B N 1
ATOM 3947 C CA . ALA B 1 219 ? 2.979 -20 -2.654 1 95.56 219 ALA B CA 1
ATOM 3948 C C . ALA B 1 219 ? 2.076 -20.969 -3.406 1 95.56 219 ALA B C 1
ATOM 3950 O O . ALA B 1 219 ? 2.449 -22.125 -3.635 1 95.56 219 ALA B O 1
ATOM 3951 N N . LEU B 1 220 ? 0.97 -20.469 -3.736 1 95.31 220 LEU B N 1
ATOM 3952 C CA . LEU B 1 220 ? 0.029 -21.297 -4.488 1 95.31 220 LEU B CA 1
ATOM 3953 C C . LEU B 1 220 ? 0.607 -21.688 -5.844 1 95.31 220 LEU B C 1
ATOM 3955 O O . LEU B 1 220 ? 0.507 -22.844 -6.262 1 95.31 220 LEU B O 1
ATOM 3959 N N . ALA B 1 221 ? 1.198 -20.766 -6.469 1 95.44 221 ALA B N 1
ATOM 3960 C CA . ALA B 1 221 ? 1.803 -21.031 -7.77 1 95.44 221 ALA B CA 1
ATOM 3961 C C . ALA B 1 221 ? 2.904 -22.094 -7.66 1 95.44 221 ALA B C 1
ATOM 3963 O O . ALA B 1 221 ? 2.994 -22.984 -8.492 1 95.44 221 ALA B O 1
ATOM 3964 N N . GLU B 1 222 ? 3.611 -21.938 -6.68 1 95.75 222 GLU B N 1
ATOM 3965 C CA . GLU B 1 222 ? 4.668 -22.906 -6.449 1 95.75 222 GLU B CA 1
ATOM 3966 C C . GLU B 1 222 ? 4.094 -24.297 -6.191 1 95.75 222 GLU B C 1
ATOM 3968 O O . GLU B 1 222 ? 4.621 -25.297 -6.684 1 95.75 222 GLU B O 1
ATOM 3973 N N . GLN B 1 223 ? 3.096 -24.312 -5.473 1 96.19 223 GLN B N 1
ATOM 3974 C CA . GLN B 1 223 ? 2.451 -25.578 -5.156 1 96.19 223 GLN B CA 1
ATOM 3975 C C . GLN B 1 223 ? 1.878 -26.234 -6.414 1 96.19 223 GLN B C 1
ATOM 3977 O O . GLN B 1 223 ? 2.057 -27.422 -6.633 1 96.19 223 GLN B O 1
ATOM 3982 N N . ILE B 1 224 ? 1.291 -25.484 -7.156 1 95.44 224 ILE B N 1
ATOM 3983 C CA . ILE B 1 224 ? 0.691 -26 -8.383 1 95.44 224 ILE B CA 1
ATOM 3984 C C . ILE B 1 224 ? 1.786 -26.5 -9.32 1 95.44 224 ILE B C 1
ATOM 3986 O O . ILE B 1 224 ? 1.649 -27.562 -9.93 1 95.44 224 ILE B O 1
ATOM 3990 N N . ALA B 1 225 ? 2.783 -25.828 -9.375 1 94.5 225 ALA B N 1
ATOM 3991 C CA . ALA B 1 225 ? 3.904 -26.234 -10.219 1 94.5 225 ALA B CA 1
ATOM 3992 C C . ALA B 1 225 ? 4.508 -27.547 -9.734 1 94.5 225 ALA B C 1
ATOM 3994 O O . ALA B 1 225 ? 4.832 -28.422 -10.539 1 94.5 225 ALA B O 1
ATOM 3995 N N . ALA B 1 226 ? 4.617 -27.641 -8.477 1 95.19 226 ALA B N 1
ATOM 3996 C CA . ALA B 1 226 ? 5.152 -28.875 -7.902 1 95.19 226 ALA B CA 1
ATOM 3997 C C . ALA B 1 226 ? 4.242 -30.062 -8.203 1 95.19 226 ALA B C 1
ATOM 3999 O O . ALA B 1 226 ? 4.719 -31.141 -8.531 1 95.19 226 ALA B O 1
ATOM 4000 N N . GLU B 1 227 ? 3.027 -29.828 -8.039 1 93.06 227 GLU B N 1
ATOM 4001 C CA . GLU B 1 227 ? 2.061 -30.875 -8.344 1 93.06 227 GLU B CA 1
ATOM 4002 C C . GLU B 1 227 ? 2.111 -31.25 -9.82 1 93.06 227 GLU B C 1
ATOM 4004 O O . GLU B 1 227 ? 2.031 -32.438 -10.164 1 93.06 227 GLU B O 1
ATOM 4009 N N . ARG B 1 228 ? 2.217 -30.297 -10.633 1 90.94 228 ARG B N 1
ATOM 4010 C CA . ARG B 1 228 ? 2.336 -30.531 -12.062 1 90.94 228 ARG B CA 1
ATOM 4011 C C . ARG B 1 228 ? 3.568 -31.375 -12.383 1 90.94 228 ARG B C 1
ATOM 4013 O O . ARG B 1 228 ? 3.484 -32.344 -13.125 1 90.94 228 ARG B O 1
ATOM 4020 N N . ASP B 1 229 ? 4.613 -31.031 -11.82 1 91.62 229 ASP B N 1
ATOM 4021 C CA . ASP B 1 229 ? 5.855 -31.766 -12.055 1 91.62 229 ASP B CA 1
ATOM 4022 C C . ASP B 1 229 ? 5.758 -33.188 -11.539 1 91.62 229 ASP B C 1
ATOM 4024 O O . ASP B 1 229 ? 6.238 -34.125 -12.188 1 91.62 229 ASP B O 1
ATOM 4028 N N . ALA B 1 230 ? 5.141 -33.375 -10.438 1 91.31 230 ALA B N 1
ATOM 4029 C CA . ALA B 1 230 ? 4.957 -34.719 -9.875 1 91.31 230 ALA B CA 1
ATOM 4030 C C . ALA B 1 230 ? 4.074 -35.594 -10.773 1 91.31 230 ALA B C 1
ATOM 4032 O O . ALA B 1 230 ? 4.379 -36.75 -11.016 1 91.31 230 ALA B O 1
ATOM 4033 N N . GLU B 1 231 ? 3.08 -35 -11.18 1 86.88 231 GLU B N 1
ATOM 4034 C CA . GLU B 1 231 ? 2.17 -35.719 -12.07 1 86.88 231 GLU B CA 1
ATOM 4035 C C . GLU B 1 231 ? 2.852 -36.094 -13.391 1 86.88 231 GLU B C 1
ATOM 4037 O O . GLU B 1 231 ? 2.646 -37.156 -13.93 1 86.88 231 GLU B O 1
ATOM 4042 N N . ALA B 1 232 ? 3.602 -35.188 -13.938 1 85.56 232 ALA B N 1
ATOM 4043 C CA . ALA B 1 232 ? 4.34 -35.438 -15.172 1 85.56 232 ALA B CA 1
ATOM 4044 C C . ALA B 1 232 ? 5.34 -36.562 -14.992 1 85.56 232 ALA B C 1
ATOM 4046 O O . ALA B 1 232 ? 5.504 -37.406 -15.891 1 85.56 232 ALA B O 1
ATOM 4047 N N . GLU B 1 233 ? 5.922 -36.562 -13.906 1 87.19 233 GLU B N 1
ATOM 4048 C CA . GLU B 1 233 ? 6.867 -37.656 -13.617 1 87.19 233 GLU B CA 1
ATOM 4049 C C . GLU B 1 233 ? 6.156 -39 -13.516 1 87.19 233 GLU B C 1
ATOM 4051 O O . GLU B 1 233 ? 6.648 -40 -14.023 1 87.19 233 GLU B O 1
ATOM 4056 N N . ARG B 1 234 ? 5.051 -39 -12.906 1 85.94 234 ARG B N 1
ATOM 4057 C CA . ARG B 1 234 ? 4.262 -40.25 -12.812 1 85.94 234 ARG B CA 1
ATOM 4058 C C . ARG B 1 234 ? 3.832 -40.719 -14.195 1 85.94 234 ARG B C 1
ATOM 4060 O O . ARG B 1 234 ? 3.92 -41.906 -14.508 1 85.94 234 ARG B O 1
ATOM 4067 N N . ALA B 1 235 ? 3.398 -39.812 -14.953 1 82.12 235 ALA B N 1
ATOM 4068 C CA . ALA B 1 235 ? 2.971 -40.156 -16.312 1 82.12 235 ALA B CA 1
ATOM 4069 C C . ALA B 1 235 ? 4.137 -40.688 -17.141 1 82.12 235 ALA B C 1
ATOM 4071 O O . ALA B 1 235 ? 3.967 -41.625 -17.922 1 82.12 235 ALA B O 1
ATOM 4072 N N . ARG B 1 236 ? 5.27 -40.125 -16.969 1 82.06 236 ARG B N 1
ATOM 4073 C CA . ARG B 1 236 ? 6.461 -40.594 -17.672 1 82.06 236 ARG B CA 1
ATOM 4074 C C . ARG B 1 236 ? 6.812 -42 -17.281 1 82.06 236 ARG B C 1
ATOM 4076 O O . ARG B 1 236 ? 7.133 -42.844 -18.141 1 82.06 236 ARG B O 1
ATOM 4083 N N . ILE B 1 237 ? 6.668 -42.312 -16.047 1 85.25 237 ILE B N 1
ATOM 4084 C CA . ILE B 1 237 ? 6.965 -43.625 -15.539 1 85.25 237 ILE B CA 1
ATOM 4085 C C . ILE B 1 237 ? 5.957 -44.625 -16.109 1 85.25 237 ILE B C 1
ATOM 4087 O O . ILE B 1 237 ? 6.332 -45.719 -16.562 1 85.25 237 ILE B O 1
ATOM 4091 N N . GLU B 1 238 ? 4.766 -44.219 -16.078 1 80 238 GLU B N 1
ATOM 4092 C CA . GLU B 1 238 ? 3.717 -45.094 -16.594 1 80 238 GLU B CA 1
ATOM 4093 C C . GLU B 1 238 ? 3.887 -45.312 -18.094 1 80 238 GLU B C 1
ATOM 4095 O O . GLU B 1 238 ? 3.686 -46.406 -18.594 1 80 238 GLU B O 1
ATOM 4100 N N . ALA B 1 239 ? 4.246 -44.281 -18.812 1 77.31 239 ALA B N 1
ATOM 4101 C CA . ALA B 1 239 ? 4.48 -44.406 -20.25 1 77.31 239 ALA B CA 1
ATOM 4102 C C . ALA B 1 239 ? 5.652 -45.344 -20.547 1 77.31 239 ALA B C 1
ATOM 4104 O O . ALA B 1 239 ? 5.602 -46.125 -21.484 1 77.31 239 ALA B O 1
ATOM 4105 N N . GLU B 1 240 ? 6.602 -45.25 -19.781 1 81.12 240 GLU B N 1
ATOM 4106 C CA . GLU B 1 240 ? 7.754 -46.125 -19.953 1 81.12 240 GLU B CA 1
ATOM 4107 C C . GLU B 1 240 ? 7.379 -47.562 -19.703 1 81.12 240 GLU B C 1
ATOM 4109 O O . GLU B 1 240 ? 7.82 -48.469 -20.422 1 81.12 240 GLU B O 1
ATOM 4114 N N . ARG B 1 241 ? 6.57 -47.812 -18.734 1 82.38 241 ARG B N 1
ATOM 4115 C CA . ARG B 1 241 ? 6.082 -49.156 -18.453 1 82.38 241 ARG B CA 1
ATOM 4116 C C . ARG B 1 241 ? 5.242 -49.688 -19.609 1 82.38 241 ARG B C 1
ATOM 4118 O O . ARG B 1 241 ? 5.406 -50.812 -20.031 1 82.38 241 ARG B O 1
ATOM 4125 N N . ALA B 1 242 ? 4.41 -48.781 -20.141 1 74.38 242 ALA B N 1
ATOM 4126 C CA . ALA B 1 242 ? 3.549 -49.188 -21.25 1 74.38 242 ALA B CA 1
ATOM 4127 C C . ALA B 1 242 ? 4.371 -49.5 -22.5 1 74.38 242 ALA B C 1
ATOM 4129 O O . ALA B 1 242 ? 4.066 -50.469 -23.219 1 74.38 242 ALA B O 1
ATOM 4130 N N . ARG B 1 243 ? 5.406 -48.75 -22.719 1 75.56 243 ARG B N 1
ATOM 4131 C CA . ARG B 1 243 ? 6.281 -49 -23.859 1 75.56 243 ARG B CA 1
ATOM 4132 C C . ARG B 1 243 ? 7.004 -50.344 -23.719 1 75.56 243 ARG B C 1
ATOM 4134 O O . ARG B 1 243 ? 7.133 -51.094 -24.688 1 75.56 243 ARG B O 1
ATOM 4141 N N . THR B 1 244 ? 7.387 -50.656 -22.531 1 82.25 244 THR B N 1
ATOM 4142 C CA . THR B 1 244 ? 8.055 -51.938 -22.281 1 82.25 244 THR B CA 1
ATOM 4143 C C . THR B 1 244 ? 7.094 -53.094 -22.469 1 82.25 244 THR B C 1
ATOM 4145 O O . THR B 1 244 ? 7.453 -54.125 -23.078 1 82.25 244 THR B O 1
ATOM 4148 N N . GLU B 1 245 ? 5.922 -52.906 -22 1 75.44 245 GLU B N 1
ATOM 4149 C CA . GLU B 1 245 ? 4.91 -53.938 -22.156 1 75.44 245 GLU B CA 1
ATOM 4150 C C . GLU B 1 245 ? 4.543 -54.125 -23.625 1 75.44 245 GLU B C 1
ATOM 4152 O O . GLU B 1 245 ? 4.348 -55.25 -24.078 1 75.44 245 GLU B O 1
ATOM 4157 N N . ALA B 1 246 ? 4.484 -53.031 -24.375 1 73.31 246 ALA B N 1
ATOM 4158 C CA . ALA B 1 246 ? 4.188 -53.125 -25.812 1 73.31 246 ALA B CA 1
ATOM 4159 C C . ALA B 1 246 ? 5.301 -53.844 -26.562 1 73.31 246 ALA B C 1
ATOM 4161 O O . ALA B 1 246 ? 5.031 -54.625 -27.469 1 73.31 246 ALA B O 1
ATOM 4162 N N . GLU B 1 247 ? 6.484 -53.562 -26.172 1 78.88 247 GLU B N 1
ATOM 4163 C CA . GLU B 1 247 ? 7.613 -54.25 -26.797 1 78.88 247 GLU B CA 1
ATOM 4164 C C . GLU B 1 247 ? 7.578 -55.75 -26.516 1 78.88 247 GLU B C 1
ATOM 4166 O O . GLU B 1 247 ? 7.852 -56.562 -27.406 1 78.88 247 GLU B O 1
ATOM 4171 N N . ARG B 1 248 ? 7.152 -56.156 -25.359 1 78 248 ARG B N 1
ATOM 4172 C CA . ARG B 1 248 ? 7.016 -57.562 -25 1 78 248 ARG B CA 1
ATOM 4173 C C . ARG B 1 248 ? 5.895 -58.219 -25.797 1 78 248 ARG B C 1
ATOM 4175 O O . ARG B 1 248 ? 6.059 -59.312 -26.297 1 78 248 ARG B O 1
ATOM 4182 N N . ALA B 1 249 ? 4.797 -57.469 -25.953 1 73.31 249 ALA B N 1
ATOM 4183 C CA . ALA B 1 249 ? 3.654 -58 -26.688 1 73.31 249 ALA B CA 1
ATOM 4184 C C . ALA B 1 249 ? 3.998 -58.219 -28.172 1 73.31 249 ALA B C 1
ATOM 4186 O O . ALA B 1 249 ? 3.578 -59.188 -28.781 1 73.31 249 ALA B O 1
ATOM 4187 N N . ARG B 1 250 ? 4.816 -57.312 -28.719 1 76.38 250 ARG B N 1
ATOM 4188 C CA . ARG B 1 250 ? 5.246 -57.438 -30.109 1 76.38 250 ARG B CA 1
ATOM 4189 C C . ARG B 1 250 ? 6.148 -58.656 -30.297 1 76.38 250 ARG B C 1
ATOM 4191 O O . ARG B 1 250 ? 6 -59.375 -31.266 1 76.38 250 ARG B O 1
ATOM 4198 N N . THR B 1 251 ? 6.961 -58.938 -29.312 1 79.94 251 THR B N 1
ATOM 4199 C CA . THR B 1 251 ? 7.848 -60.094 -29.375 1 79.94 251 THR B CA 1
ATOM 4200 C C . THR B 1 251 ? 7.051 -61.375 -29.266 1 79.94 251 THR B C 1
ATOM 4202 O O . THR B 1 251 ? 7.301 -62.312 -30.016 1 79.94 251 THR B O 1
ATOM 4205 N N . GLU B 1 252 ? 6.035 -61.375 -28.453 1 74.75 252 GLU B N 1
ATOM 4206 C CA . GLU B 1 252 ? 5.207 -62.562 -28.266 1 74.75 252 GLU B CA 1
ATOM 4207 C C . GLU B 1 252 ? 4.34 -62.812 -29.5 1 74.75 252 GLU B C 1
ATOM 4209 O O . GLU B 1 252 ? 4.152 -63.969 -29.891 1 74.75 252 GLU B O 1
ATOM 4214 N N . ALA B 1 253 ? 3.879 -61.75 -30.141 1 74.06 253 ALA B N 1
ATOM 4215 C CA . ALA B 1 253 ? 3.088 -61.906 -31.375 1 74.06 253 ALA B CA 1
ATOM 4216 C C . ALA B 1 253 ? 3.928 -62.469 -32.5 1 74.06 253 ALA B C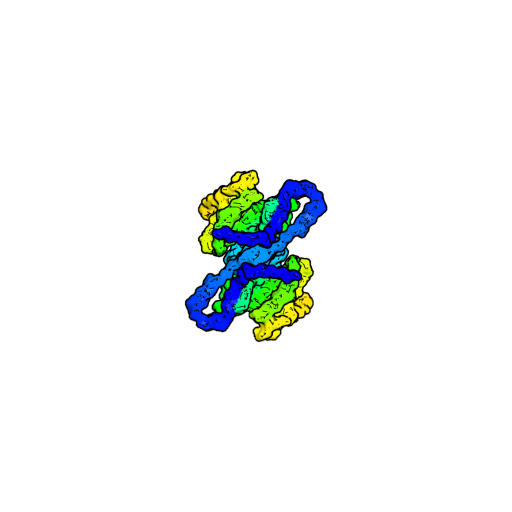 1
ATOM 4218 O O . ALA B 1 253 ? 3.453 -63.281 -33.281 1 74.06 253 ALA B O 1
ATOM 4219 N N . GLU B 1 254 ? 5.164 -62.062 -32.594 1 78.5 254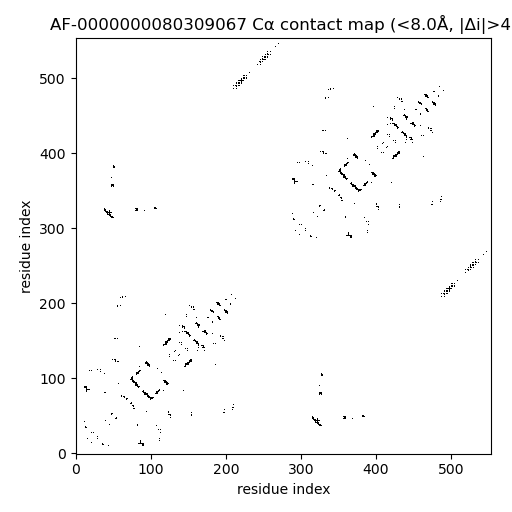 GLU B N 1
ATOM 4220 C CA . GLU B 1 254 ? 6.082 -62.594 -33.594 1 78.5 254 GLU B CA 1
ATOM 4221 C C . GLU B 1 254 ? 6.355 -64.062 -33.375 1 78.5 254 GLU B C 1
ATOM 4223 O O . GLU B 1 254 ? 6.391 -64.875 -34.312 1 78.5 254 GLU B O 1
ATOM 4228 N N . ARG B 1 255 ? 6.379 -64.562 -32.125 1 77.12 255 ARG B N 1
ATOM 4229 C CA . ARG B 1 255 ? 6.598 -65.938 -31.797 1 77.12 255 ARG B CA 1
ATOM 4230 C C . ARG B 1 255 ? 5.379 -66.812 -32.156 1 77.12 255 ARG B C 1
ATOM 4232 O O . ARG B 1 255 ? 5.516 -67.875 -32.688 1 77.12 255 ARG B O 1
ATOM 4239 N N . ALA B 1 256 ? 4.195 -66.188 -31.906 1 75.19 256 ALA B N 1
ATOM 4240 C CA . ALA B 1 256 ? 2.955 -66.938 -32.219 1 75.19 256 ALA B CA 1
ATOM 4241 C C . ALA B 1 256 ? 2.77 -67.062 -33.719 1 75.19 256 ALA B C 1
ATOM 4243 O O . ALA B 1 256 ? 2.385 -68.188 -34.188 1 75.19 256 ALA B O 1
ATOM 4244 N N . ALA B 1 257 ? 3.143 -66.062 -34.438 1 77.94 257 ALA B N 1
ATOM 4245 C CA . ALA B 1 257 ? 3.047 -66.125 -35.875 1 77.94 257 ALA B CA 1
ATOM 4246 C C . ALA B 1 257 ? 4.023 -67.188 -36.438 1 77.94 257 ALA B C 1
ATOM 4248 O O . ALA B 1 257 ? 3.678 -67.938 -37.344 1 77.94 257 ALA B O 1
ATOM 4249 N N . ALA B 1 258 ? 5.141 -67.375 -35.812 1 79.75 258 ALA B N 1
ATOM 4250 C CA . ALA B 1 258 ? 6.137 -68.312 -36.219 1 79.75 258 ALA B CA 1
ATOM 4251 C C . ALA B 1 258 ? 5.672 -69.75 -35.906 1 79.75 258 ALA B C 1
ATOM 4253 O O . ALA B 1 258 ? 5.828 -70.688 -36.719 1 79.75 258 ALA B O 1
ATOM 4254 N N . ALA B 1 259 ? 4.941 -69.938 -34.844 1 76.31 259 ALA B N 1
ATOM 4255 C CA . ALA B 1 259 ? 4.434 -71.188 -34.438 1 76.31 259 ALA B CA 1
ATOM 4256 C C . ALA B 1 259 ? 3.275 -71.625 -35.312 1 76.31 259 ALA B C 1
ATOM 4258 O O . ALA B 1 259 ? 3.197 -72.812 -35.719 1 76.31 259 ALA B O 1
ATOM 4259 N N . GLU B 1 260 ? 2.514 -70.688 -35.656 1 76.94 260 GLU B N 1
ATOM 4260 C CA . GLU B 1 260 ? 1.387 -71 -36.562 1 76.94 260 GLU B CA 1
ATOM 4261 C C . GLU B 1 260 ? 1.863 -71.375 -37.938 1 76.94 260 GLU B C 1
ATOM 4263 O O . GLU B 1 260 ? 1.31 -72.25 -38.562 1 76.94 260 GLU B O 1
ATOM 4268 N N . ALA B 1 261 ? 2.895 -70.75 -38.375 1 82.44 261 ALA B N 1
ATOM 4269 C CA . ALA B 1 261 ? 3.471 -71.062 -39.656 1 82.44 261 ALA B CA 1
ATOM 4270 C C . ALA B 1 261 ? 4.09 -72.5 -39.656 1 82.44 261 ALA B C 1
ATOM 4272 O O . ALA B 1 261 ? 3.92 -73.25 -40.594 1 82.44 261 ALA B O 1
ATOM 4273 N N . GLU B 1 262 ? 4.641 -72.812 -38.594 1 81.5 262 GLU B N 1
ATOM 4274 C CA . GLU B 1 262 ? 5.23 -74.188 -38.438 1 81.5 262 GLU B CA 1
ATOM 4275 C C . GLU B 1 262 ? 4.148 -75.25 -38.344 1 81.5 262 GLU B C 1
ATOM 4277 O O . GLU B 1 262 ? 4.293 -76.312 -38.938 1 81.5 262 GLU B O 1
ATOM 4282 N N . LEU B 1 263 ? 3.057 -74.938 -37.719 1 80.31 263 LEU B N 1
ATOM 4283 C CA . LEU B 1 263 ? 1.93 -75.812 -37.625 1 80.31 263 LEU B CA 1
ATOM 4284 C C . LEU B 1 263 ? 1.303 -76.062 -39 1 80.31 263 LEU B C 1
ATOM 4286 O O . LEU B 1 263 ? 0.981 -77.25 -39.344 1 80.31 263 LEU B O 1
ATOM 4290 N N . ALA B 1 264 ? 1.213 -75 -39.719 1 81.12 264 ALA B N 1
ATOM 4291 C CA . ALA B 1 264 ? 0.653 -75.188 -41.062 1 81.12 264 ALA B CA 1
ATOM 4292 C C . ALA B 1 264 ? 1.552 -76 -41.938 1 81.12 264 ALA B C 1
ATOM 4294 O O . ALA B 1 264 ? 1.066 -76.875 -42.719 1 81.12 264 ALA B O 1
ATOM 4295 N N . ARG B 1 265 ? 2.82 -76 -41.75 1 83.31 265 ARG B N 1
ATOM 4296 C CA . ARG B 1 265 ? 3.781 -76.812 -42.531 1 83.31 265 ARG B CA 1
ATOM 4297 C C . ARG B 1 265 ? 3.713 -78.25 -42.125 1 83.31 265 ARG B C 1
ATOM 4299 O O . ARG B 1 265 ? 3.693 -79.125 -43 1 83.31 265 ARG B O 1
ATOM 4306 N N . LEU B 1 266 ? 3.457 -78.5 -40.875 1 79.31 266 LEU B N 1
ATOM 4307 C CA . LEU B 1 266 ? 3.406 -79.875 -40.375 1 79.31 266 LEU B CA 1
ATOM 4308 C C . LEU B 1 266 ? 2.094 -80.562 -40.75 1 79.31 266 LEU B C 1
ATOM 4310 O O . LEU B 1 266 ? 2.076 -81.75 -41.125 1 79.31 266 LEU B O 1
ATOM 4314 N N . ARG B 1 267 ? 1.066 -79.75 -40.844 1 80.75 267 ARG B N 1
ATOM 4315 C CA . ARG B 1 267 ? -0.224 -80.312 -41.281 1 80.75 267 ARG B CA 1
ATOM 4316 C C . ARG B 1 267 ? -0.206 -80.688 -42.75 1 80.75 267 ARG B C 1
ATOM 4318 O O . ARG B 1 267 ? -0.718 -81.688 -43.156 1 80.75 267 ARG B O 1
ATOM 4325 N N . ALA B 1 268 ? 0.495 -79.875 -43.469 1 83.12 268 ALA B N 1
ATOM 4326 C CA . ALA B 1 268 ? 0.621 -80.125 -44.875 1 83.12 268 ALA B CA 1
ATOM 4327 C C . ALA B 1 268 ? 1.464 -81.375 -45.125 1 83.12 268 ALA B C 1
ATOM 4329 O O . ALA B 1 268 ? 1.143 -82.188 -46 1 83.12 268 ALA B O 1
ATOM 4330 N N . GLU B 1 269 ? 2.391 -81.625 -44.312 1 77.06 269 GLU B N 1
ATOM 4331 C CA . GLU B 1 269 ? 3.244 -82.75 -44.438 1 77.06 269 GLU B CA 1
ATOM 4332 C C . GLU B 1 269 ? 2.49 -84.062 -44.031 1 77.06 269 GLU B C 1
ATOM 4334 O O . GLU B 1 269 ? 2.613 -85.062 -44.719 1 77.06 269 GLU B O 1
ATOM 4339 N N . ILE B 1 270 ? 1.687 -83.938 -43.094 1 77.88 270 ILE B N 1
ATOM 4340 C CA . ILE B 1 270 ? 0.901 -85.062 -42.625 1 77.88 270 ILE B CA 1
ATOM 4341 C C . ILE B 1 270 ? -0.142 -85.438 -43.688 1 77.88 270 ILE B C 1
ATOM 4343 O O . ILE B 1 270 ? -0.325 -86.625 -43.969 1 77.88 270 ILE B O 1
ATOM 4347 N N . ASP B 1 271 ? -0.669 -84.438 -44.281 1 78.94 271 ASP B N 1
ATOM 4348 C CA . ASP B 1 271 ? -1.662 -84.688 -45.312 1 78.94 271 ASP B CA 1
ATOM 4349 C C . ASP B 1 271 ? -1.024 -85.312 -46.531 1 78.94 271 ASP B C 1
ATOM 4351 O O . ASP B 1 271 ? -1.599 -86.25 -47.125 1 78.94 271 ASP B O 1
ATOM 4355 N N . ALA B 1 272 ? 0.166 -85 -46.781 1 78.75 272 ALA B N 1
ATOM 4356 C CA . ALA B 1 272 ? 0.886 -85.562 -47.938 1 78.75 272 ALA B CA 1
ATOM 4357 C C . ALA B 1 272 ? 1.275 -87 -47.656 1 78.75 272 ALA B C 1
ATOM 4359 O O . ALA B 1 272 ? 1.178 -87.875 -48.531 1 78.75 272 ALA B O 1
ATOM 4360 N N . LEU B 1 273 ? 1.496 -87.312 -46.469 1 75.19 273 LEU B N 1
ATOM 4361 C CA . LEU B 1 273 ? 1.874 -88.688 -46.062 1 75.19 273 LEU B CA 1
ATOM 4362 C C . LEU B 1 273 ? 0.657 -89.562 -46.062 1 75.19 273 LEU B C 1
ATOM 4364 O O . LEU B 1 273 ? 0.746 -90.75 -46.438 1 75.19 273 LEU B O 1
ATOM 4368 N N . ARG B 1 274 ? -0.417 -89.062 -45.781 1 75 274 ARG B N 1
ATOM 4369 C CA . ARG B 1 274 ? -1.642 -89.875 -45.719 1 75 274 ARG B CA 1
ATOM 4370 C C . ARG B 1 274 ? -2.15 -90.188 -47.125 1 75 274 ARG B C 1
ATOM 4372 O O . ARG B 1 274 ? -2.717 -91.25 -47.344 1 75 274 ARG B O 1
ATOM 4379 N N . LYS B 1 275 ? -1.84 -89.375 -48.062 1 77.38 275 LYS B N 1
ATOM 4380 C CA . LYS B 1 275 ? -2.266 -89.625 -49.406 1 77.38 275 LYS B CA 1
ATOM 4381 C C . LYS B 1 275 ? -1.365 -90.688 -50.094 1 77.38 275 LYS B C 1
ATOM 4383 O O . LYS B 1 275 ? -1.814 -91.438 -50.969 1 77.38 275 LYS B O 1
ATOM 4388 N N . ARG B 1 276 ? -0.284 -90.75 -49.656 1 70.88 276 ARG B N 1
ATOM 4389 C CA . ARG B 1 276 ? 0.621 -91.688 -50.281 1 70.88 276 ARG B CA 1
ATOM 4390 C C . ARG B 1 276 ? 0.413 -93.125 -49.656 1 70.88 276 ARG B C 1
ATOM 4392 O O . ARG B 1 276 ? 0.725 -94.125 -50.312 1 70.88 276 ARG B O 1
ATOM 4399 N N . SER B 1 277 ? -0.184 -93.125 -48.594 1 56.28 277 SER B N 1
ATOM 4400 C CA . SER B 1 277 ? -0.421 -94.5 -48.062 1 56.28 277 SER B CA 1
ATOM 4401 C C . SER B 1 277 ? -1.791 -95 -48.5 1 56.28 277 SER B C 1
ATOM 4403 O O . SER B 1 277 ? -2.75 -94.25 -48.594 1 56.28 277 SER B O 1
#

InterPro domains:
  IPR008538 Putative restriction endonuclease [PF05685] (44-175)
  IPR008538 Putative restriction endonuclease [cd06260] (47-191)
  IPR011335 Restriction endonuclease type II-like [SSF52980] (47-172)
  IPR012296 Nuclease, putative, TT1808 [G3DSA:3.90.1570.10] (41-195)

Solvent-accessible surface area (backbone atoms only — not comparable to full-atom values): 29359 Å² total; per-residue (Å²): 131,79,79,70,70,70,79,75,65,74,74,68,65,58,38,63,41,60,69,63,56,70,70,45,47,74,68,54,48,53,51,50,59,69,68,51,71,36,55,38,48,33,59,65,13,71,31,38,52,10,40,67,35,50,50,53,39,48,45,52,35,49,26,51,41,52,52,33,54,74,69,70,47,45,50,32,57,42,56,33,38,27,32,29,42,55,62,28,64,52,48,53,48,42,22,38,32,31,70,81,36,83,71,70,83,44,49,47,45,47,21,77,82,68,70,49,70,54,41,34,39,36,41,69,40,58,77,79,72,58,56,48,65,70,43,54,44,47,54,49,41,15,61,73,47,32,42,30,42,34,38,36,31,62,70,75,68,44,77,48,38,31,31,37,87,42,87,84,37,52,54,63,41,76,56,76,57,61,95,67,30,35,78,36,80,83,75,63,31,29,40,30,76,54,95,89,36,83,41,41,21,52,87,92,43,70,60,57,36,39,58,54,41,23,53,52,30,44,52,49,30,51,48,47,48,50,51,35,52,52,49,52,51,51,46,51,52,50,49,52,52,43,51,52,50,48,54,51,32,52,53,44,42,54,51,22,54,52,38,44,53,52,36,53,53,51,50,53,50,52,54,54,53,55,68,73,97,130,79,78,72,70,70,79,75,64,75,71,68,65,58,40,63,42,59,71,63,57,69,70,46,50,72,67,54,48,51,51,51,59,69,68,51,72,35,55,39,48,32,60,65,13,72,30,38,52,9,39,67,32,51,50,53,39,47,45,52,34,49,26,52,41,52,52,33,53,75,69,68,47,45,50,33,59,42,55,34,38,28,32,30,43,58,62,28,64,52,48,52,49,43,24,38,32,31,69,81,36,84,72,71,83,44,49,47,45,47,22,78,84,70,72,49,70,55,39,34,40,36,42,71,39,61,76,78,71,59,55,48,67,70,43,55,44,46,53,49,41,16,62,71,46,33,43,29,43,34,38,38,31,63,69,77,68,43,78,46,40,32,29,38,87,43,87,84,37,50,54,62,42,74,56,76,57,60,96,68,29,36,76,35,80,84,77,64,32,29,42,31,77,53,95,89,35,84,41,42,22,52,87,90,43,71,60,56,36,39,58,56,40,23,53,51,31,44,52,49,28,51,48,47,47,50,51,36,52,51,51,52,50,51,47,51,52,50,49,52,52,44,52,52,51,50,53,50,32,52,53,43,42,54,51,23,53,52,37,44,54,50,37,55,52,51,50,52,49,52,54,54,53,56,67,74,97

Nearest PDB structures (foldseek):
  6okh-assembly1_B  TM=7.564E-01  e=1.086E-05  Leptospira borgpetersenii serovar Hardjo-bovis str. JB197
  3ot2-assembly1_B  TM=7.583E-01  e=1.112E-04  Trichormus variabilis ATCC 29413
  1wdj-assembly1_C  TM=6.970E-01  e=3.695E-05  Thermus thermophilus
  1wdj-assembly1_B  TM=6.621E-01  e=6.030E-05  Thermus thermophilus
  6ai8-assembly1_A  TM=4.240E-01  e=2.127E+00  Saccharomyces cerevisiae S288C

Radius of gyration: 37.71 Å; Cα contacts (8 Å, |Δi|>4): 945; chains: 2; bounding box: 64×145×82 Å

pLDDT: mean 88.2, std 14.52, range [23.8, 98.94]

Secondary structure (DSSP, 8-state):
------TTS----BBPPHHHHHT--HHHHHHHHHHS-SSPPTTTPPPP-HHHHHHHHHHHHHHHHHHHHHHT--EEEESS--EE-BTSB-B--SEEEEESS-----S-EEHHHHT---SEEEEEESSS-HHIIIIIHHHHHHHHT-SEEEEEETTTTEEEEEE-SSTT--S-EEPPPBTTBEEETTTTEEEEEETTEEEEEETTEEPPPHHHHHHHHHHHHHHHHHHHHHHHHHHHHHHHHHHHHHHHHHHHHHHHHHHHHHHHHHHHHHHHHHHH-/------TTS----BBPPHHHHHT--HHHHHHHHHHS-SSPPTTTPPPP-HHHHHHHHHHHHHHHHHHHHHHT--EEEESS--EE-BTSB-B--SEEEEESS-----S-EEHHHHT---SEEEEEESSS-HHIIIIIHHHHHHHTT-SEEEEEETTTTEEEEEE-SSTT--S-EEPPPBTTBEEETTTTEEEEEETTEEEEEETTEEPPPHHHHHHHHHHHHHHHHHHHHHHHHHHHHHHHHHHHHHHHHHHHHHHHHHHHHHHHHHHHHHHHHHHH-